Protein AF-A0A183AWJ5-F1 (afdb_monomer)

Solvent-accessible surface area (backbone atoms only — not comparable to full-atom values): 24038 Å² total; per-residue (Å²): 137,85,76,52,77,68,58,49,54,52,50,57,50,52,50,53,49,49,54,48,52,52,50,41,52,52,42,50,52,49,39,52,53,40,50,53,51,37,50,52,45,52,51,50,46,54,52,63,72,70,58,80,93,65,67,59,42,82,44,78,58,98,91,46,80,41,84,37,51,44,68,64,49,48,50,51,47,54,51,52,39,52,52,34,52,54,49,38,53,53,42,50,53,51,41,53,54,48,52,50,52,46,29,61,75,68,74,42,80,76,85,88,66,87,78,78,70,77,78,46,86,80,69,46,70,91,66,71,86,78,53,74,87,73,40,70,61,80,80,47,84,38,77,81,74,40,97,88,68,64,64,76,91,87,51,65,50,80,48,76,48,71,62,53,96,54,52,91,45,48,75,52,73,46,53,68,73,52,44,33,51,45,53,50,49,52,20,48,55,44,43,53,46,52,69,42,92,72,65,40,28,27,72,43,45,34,32,49,38,43,62,92,59,72,28,88,66,76,51,34,46,35,40,36,40,33,24,52,51,73,54,74,67,58,48,50,53,50,53,53,23,40,55,43,16,74,74,67,76,47,30,45,66,57,55,50,50,53,58,51,56,73,33,64,92,45,92,73,26,22,64,46,47,74,62,92,45,38,34,29,27,21,43,91,81,50,56,38,47,58,19,35,36,40,32,57,60,80,58,94,41,36,44,67,55,73,57,50,72,68,47,43,54,50,48,32,51,53,52,29,38,51,43,17,16,49,21,42,69,51,72,40,89,61,36,25,38,34,36,49,45,53,53,68,34,80,71,79,93,77,53,97,84,60,74,93,79,76,71,87,68,59,67,30,38,56,32,34,33,44,38,46,23,45,53,63,83,41,80,84,40,60,63,76,88,40,76,58,43,73,74,73,53,80,71,65,94,54,53,37,34,57,35,13,47,55,49,50,74,33,55,72,66,44,63,87,66,64,66,80,78,118

Foldseek 3Di:
DDDDPVRVVVVVLVVVLVVLVVLLVVLVVVLVVLVVLLVVLVVVLVVLVPDPDDQWDWDDDPHDIDTHGSPVSSVVSVVSNVVSVVSSVVSVVVSLVSVQVSCVSVVHDGPPDPPDDDQDPVNPPCPPPDDVVPPPCQVPPQQPDDPVDHDDDKAKDKDKFFLDPDLPDELLRDDLVSLLVVLVVQLVVQVVLQPDPDQAFDKKKKDWADPVRPDPRSGHIIMIIGINDQDPVLVVVLVVLVVCCVVPVAAPVLVVLVVLVVCPPPLQRFWQDDDPFKTKGLDQPHQAQQKIKIFTHPDADA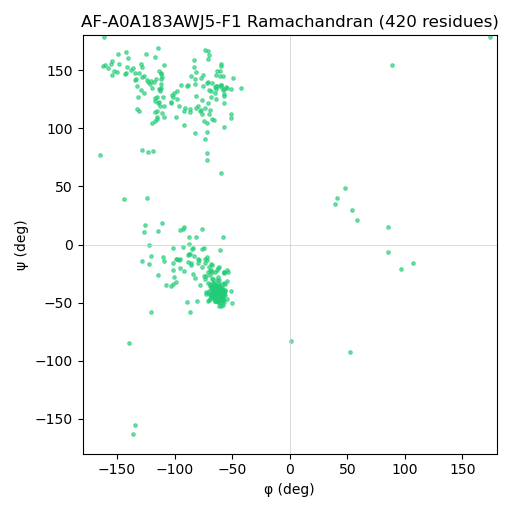TSNVDDSVSSSVCSLVVNLLLLLQCQLQVHNFTWMKIKRGQTHPDPPDDPPDDPPPRPPSSNHTIMMMIHTQAHPHPPHGDDCDDCNVPPNRDDPHRSSRSSVSSNPGDSDHPVVVVVPD

Sequence (422 aa):
MTLNQQQKKVIDHLTQIEEVGELILAKQEQCVSCDRSRQKTREAIRALTKLDGSNKQWACLSNQFFLLPREPLITALREDMKVYDSEIEKTRQQIKEDMQLLNELEEKEPLKGFDLIALSKADIPNIAPFDPAEDVRMKQDSLKKNKLFAWTPAHGQCSVMCFHPRSDLTLALMNQNEVLRVIQAWCKVTNECRTKKKGCRWLQIFENRGAAVGSSNMHPHCQIWECGFLPSLASRYDQNQWAYFKEHQIPLLVDYAHQEEEKLGHSDCRIVLQNEHWLVLVPWWACWPFETMILPRNRHIRWLDELTSTEQDSLTYITRELLIRYDNLFQTEFPYSMGWYQAPMNNVATDLWCSASSYREQAHWQLHALFQPPLLRSATVRKFMSGFELLAEAQRDVLPERAAELLRQTPAVHYTQTVKQS

Organism: NCBI:txid27848

Nearest PDB structures (foldseek):
  5in3-assembly1_A  TM=9.644E-01  e=1.732E-31  Homo sapiens
  2zdi-assembly1_B-2  TM=9.138E-01  e=5.518E-03  Pyrococcus horikoshii
  6nr8-assembly1_1  TM=8.999E-01  e=3.781E-03  Homo sapiens
  1fxk-assembly1_B  TM=9.119E-01  e=1.175E-02  Methanothermobacter thermautotrophicus
  2zqm-assembly1_A  TM=8.339E-01  e=4.536E-02  Thermococcus sp. JCM 11816

Mean predicted aligned error: 14.45 Å

Radius of gyration: 27.02 Å; Cα contacts (8 Å, |Δi|>4): 575; chains: 1; bounding box: 68×61×80 Å

pLDDT: mean 85.58, std 15.39, range [31.36, 98.81]

Secondary structure (DSSP, 8-state):
----HHHHHHHHHHHHHHHHHHHHHHHHHHHHHHHHHHHHHHHHHHHHHH--S-SEEEEEETTEEEEEEHHHHHHHHHHHHHHHHHHHHHHHHHHHHHHHHHHHHTTPPP----------TTTS-------GGG-GGGGS-GGGT-SS-------EEEEEEES-S-TT--TTTS-HHHHHHHHHHHHHHHHHHHH-SSS-SEEEEEEEESGGGT----S-EEEEEEESS--HHHHHHHHHHHHHHHHHSS-HHHHHHHHHHTTTTSTT--EEEE-SSEEEE--TT--STT-EEEEESSS---SGGG--HHHHHHHHHHHHHHHHHHHHHTTS---EEEEEE-PPPS--S--TT--TTS-SS-TT---EEEEE--B-SSSS-B----HHHHHT----SS-HHHHHHHHHHS-SS-HHHHGGG-

InterPro domains:
  IPR001937 Galactose-1-phosphate uridyl transferase, class I [PTHR11943] (140-420)
  IPR001937 Galactose-1-phosphate uridyl transferase, class I [TIGR00209] (144-419)
  IPR005849 Galactose-1-phosphate uridyl transferase, N-terminal [PF01087] (137-231)
  IPR005850 Galactose-1-phosphate uridyl transferase, C-terminal [PF02744] (239-417)
  IPR019779 Galactose-1-phosphate uridyl transferase, class I His-active site [PS00117] (206-223)
  IPR036265 HIT-like superfamily [G3DSA:3.30.428.10] (18-230)
  IPR036265 HIT-like superfamily [G3DSA:3.30.428.10] (231-422)
  IPR036265 HIT-like superfamily [SSF54197] (141-231)
  IPR036265 HIT-like superfamily [SSF54197] (267-415)

Structure (mmCIF, N/CA/C/O backbone):
data_AF-A0A183AWJ5-F1
#
_entry.id   AF-A0A183AWJ5-F1
#
loop_
_atom_site.group_PDB
_atom_site.id
_atom_site.type_symbol
_atom_site.label_atom_id
_atom_site.label_alt_id
_atom_site.label_comp_id
_atom_site.label_asym_id
_atom_site.label_entity_id
_atom_site.label_seq_id
_atom_site.pdbx_PDB_ins_code
_atom_site.Cartn_x
_atom_site.Cartn_y
_atom_site.Cartn_z
_atom_site.occupancy
_atom_site.B_iso_or_equiv
_atom_site.auth_seq_id
_atom_site.auth_comp_id
_atom_site.auth_asym_id
_atom_site.auth_atom_id
_atom_site.pdbx_PDB_model_num
ATOM 1 N N . MET A 1 1 ? -29.602 -0.209 54.359 1.00 54.12 1 MET A N 1
ATOM 2 C CA . MET A 1 1 ? -30.574 -0.008 53.263 1.00 54.12 1 MET A CA 1
ATOM 3 C C . MET A 1 1 ? -30.707 -1.321 52.517 1.00 54.12 1 MET A C 1
ATOM 5 O O . MET A 1 1 ? -29.707 -1.823 52.026 1.00 54.12 1 MET A O 1
ATOM 9 N N . THR A 1 2 ? -31.889 -1.926 52.506 1.00 62.31 2 THR A N 1
ATOM 10 C CA . THR A 1 2 ? -32.163 -3.159 51.757 1.00 62.31 2 THR A CA 1
ATOM 11 C C . THR A 1 2 ? -32.358 -2.803 50.283 1.00 62.31 2 THR A C 1
ATOM 13 O O . THR A 1 2 ? -33.293 -2.080 49.951 1.00 62.31 2 THR A O 1
ATOM 16 N N . LEU A 1 3 ? -31.458 -3.275 49.414 1.00 68.00 3 LEU A N 1
ATOM 17 C CA . LEU A 1 3 ? -31.570 -3.135 47.955 1.00 68.00 3 LEU A CA 1
ATOM 18 C C . LEU A 1 3 ? -32.914 -3.690 47.468 1.00 68.00 3 LEU A C 1
ATOM 20 O O . LEU A 1 3 ? -33.313 -4.787 47.879 1.00 68.00 3 LEU A O 1
ATOM 24 N N . ASN A 1 4 ? -33.594 -2.953 46.585 1.00 82.56 4 ASN A N 1
ATOM 25 C CA . ASN A 1 4 ? -34.822 -3.444 45.964 1.00 82.56 4 ASN A CA 1
ATOM 26 C C . ASN A 1 4 ? -34.506 -4.590 44.975 1.00 82.56 4 ASN A C 1
ATOM 28 O O . ASN A 1 4 ? -33.365 -4.784 44.549 1.00 82.56 4 ASN A O 1
ATOM 32 N N . GLN A 1 5 ? -35.524 -5.362 44.593 1.00 79.19 5 GLN A N 1
ATOM 33 C CA . GLN A 1 5 ? -35.362 -6.556 43.757 1.00 79.19 5 GLN A CA 1
ATOM 34 C C . GLN A 1 5 ? -34.808 -6.274 42.344 1.00 79.19 5 GLN A C 1
ATOM 36 O O . GLN A 1 5 ? -34.107 -7.120 41.797 1.00 79.19 5 GLN A O 1
ATOM 41 N N . GLN A 1 6 ? -35.078 -5.104 41.757 1.00 76.81 6 GLN A N 1
ATOM 42 C CA . GLN A 1 6 ? -34.473 -4.673 40.489 1.00 76.81 6 GLN A CA 1
ATOM 43 C C . GLN A 1 6 ? -33.003 -4.286 40.664 1.00 76.81 6 GLN A C 1
ATOM 45 O O . GLN A 1 6 ? -32.181 -4.660 39.838 1.00 76.81 6 GLN A O 1
ATOM 50 N N . GLN A 1 7 ? -32.654 -3.592 41.749 1.00 81.00 7 GLN A N 1
ATOM 51 C CA . GLN A 1 7 ? -31.267 -3.207 42.019 1.00 81.00 7 GLN A CA 1
ATOM 52 C C . GLN A 1 7 ? -30.377 -4.433 42.248 1.00 81.00 7 GLN A C 1
ATOM 54 O O . GLN A 1 7 ? -29.253 -4.458 41.762 1.00 81.00 7 GLN A O 1
ATOM 59 N N . LYS A 1 8 ? -30.894 -5.474 42.917 1.00 84.06 8 LYS A N 1
ATOM 60 C CA . LYS A 1 8 ? -30.188 -6.760 43.039 1.00 84.06 8 LYS A CA 1
ATOM 61 C C . LYS A 1 8 ? -29.929 -7.404 41.679 1.00 84.06 8 LYS A C 1
ATOM 63 O O . LYS A 1 8 ? -28.792 -7.736 41.397 1.00 84.06 8 LYS A O 1
ATOM 68 N N . LYS A 1 9 ? -30.941 -7.474 40.806 1.00 84.50 9 LYS A N 1
ATOM 69 C CA . LYS A 1 9 ? -30.784 -8.037 39.452 1.00 84.50 9 LYS A CA 1
ATOM 70 C C . LYS A 1 9 ? -29.730 -7.312 38.612 1.00 84.50 9 LYS A C 1
ATOM 72 O O . LYS A 1 9 ? -29.007 -7.963 37.873 1.00 84.50 9 LYS A O 1
ATOM 77 N N . VAL A 1 10 ? -29.661 -5.983 38.709 1.00 85.56 10 VAL A N 1
ATOM 78 C CA . VAL A 1 10 ? -28.652 -5.192 37.986 1.00 85.56 10 VAL A CA 1
ATOM 79 C C . VAL A 1 10 ? -27.251 -5.473 38.522 1.00 85.56 10 VAL A C 1
ATOM 81 O O . VAL A 1 10 ? -26.335 -5.658 37.731 1.00 85.56 10 VAL A O 1
ATOM 84 N N . ILE A 1 11 ? -27.087 -5.538 39.846 1.00 86.94 11 ILE A N 1
ATOM 85 C CA . ILE A 1 11 ? -25.798 -5.873 40.463 1.00 86.94 11 ILE A CA 1
ATOM 86 C C . ILE A 1 11 ? -25.375 -7.289 40.067 1.00 86.94 11 ILE A C 1
ATOM 88 O O . ILE A 1 11 ? -24.267 -7.454 39.583 1.00 86.94 11 ILE A O 1
ATOM 92 N N . ASP A 1 12 ? -26.270 -8.274 40.177 1.00 88.06 12 ASP A N 1
ATOM 93 C CA . ASP A 1 12 ? -25.981 -9.667 39.818 1.00 88.06 12 ASP A CA 1
ATOM 94 C C . ASP A 1 12 ? -25.548 -9.793 38.344 1.00 88.06 12 ASP A C 1
ATOM 96 O O . ASP A 1 12 ? -24.622 -10.534 38.026 1.00 88.06 12 ASP A O 1
ATOM 100 N N . HIS A 1 13 ? -26.183 -9.038 37.443 1.00 87.25 13 HIS A N 1
ATOM 101 C CA . HIS A 1 13 ? -25.823 -9.015 36.025 1.00 87.25 13 HIS A CA 1
ATOM 102 C C . HIS A 1 13 ? -24.463 -8.347 35.764 1.00 87.25 13 HIS A C 1
ATOM 104 O O . HIS A 1 13 ? -23.653 -8.882 35.012 1.00 87.25 13 HIS A O 1
ATOM 110 N N . LEU A 1 14 ? -24.179 -7.211 36.412 1.00 87.62 14 LEU A N 1
ATOM 111 C CA . LEU A 1 14 ? -22.876 -6.546 36.303 1.00 87.62 14 LEU A CA 1
ATOM 112 C C . LEU A 1 14 ? -21.746 -7.407 36.880 1.00 87.62 14 LEU A C 1
ATOM 114 O O . LEU A 1 14 ? -20.677 -7.475 36.282 1.00 87.62 14 LEU A O 1
ATOM 118 N N . THR A 1 15 ? -21.996 -8.107 37.988 1.00 91.00 15 THR A N 1
ATOM 119 C CA . THR A 1 15 ? -21.040 -9.056 38.572 1.00 91.00 15 THR A CA 1
ATOM 120 C C . THR A 1 15 ? -20.731 -10.199 37.608 1.00 91.00 15 THR A C 1
ATOM 122 O O . THR A 1 15 ? -19.569 -10.544 37.447 1.00 91.00 15 THR A O 1
ATOM 125 N N . GLN A 1 16 ? -21.726 -10.738 36.894 1.00 90.62 16 GLN A N 1
ATOM 126 C CA . GLN A 1 16 ? -21.487 -11.769 35.873 1.00 90.62 16 GLN A CA 1
ATOM 127 C C . GLN A 1 16 ? -20.615 -11.265 34.716 1.00 90.62 16 GLN A C 1
ATOM 129 O O . GLN A 1 16 ? -19.736 -11.988 34.252 1.00 90.62 16 GLN A O 1
ATOM 134 N N . ILE A 1 17 ? -20.836 -10.030 34.256 1.00 89.56 17 ILE A N 1
ATOM 135 C CA . ILE A 1 17 ? -20.003 -9.410 33.215 1.00 89.56 17 ILE A CA 1
ATOM 136 C C . ILE A 1 17 ? -18.558 -9.257 33.710 1.00 89.56 17 ILE A C 1
ATOM 138 O O . ILE A 1 17 ? -17.620 -9.604 32.991 1.00 89.56 17 ILE A O 1
ATOM 142 N N . GLU A 1 18 ? -18.377 -8.765 34.937 1.00 91.00 18 GLU A N 1
ATOM 143 C CA . GLU A 1 18 ? -17.060 -8.560 35.547 1.00 91.00 18 GLU A CA 1
ATOM 144 C C . GLU A 1 18 ? -16.309 -9.884 35.746 1.00 91.00 18 GLU A C 1
ATOM 146 O O . GLU A 1 18 ? -15.159 -9.993 35.328 1.00 91.00 18 GLU A O 1
ATOM 151 N N . GLU A 1 19 ? -16.974 -10.919 36.268 1.00 92.19 19 GLU A N 1
ATOM 152 C CA . GLU A 1 19 ? -16.396 -12.257 36.455 1.00 92.19 19 GLU A CA 1
ATOM 153 C C . GLU A 1 19 ? -15.888 -12.854 35.135 1.00 92.19 19 GLU A C 1
ATOM 155 O O . GLU A 1 19 ? -14.766 -13.362 35.070 1.00 92.19 19 GLU A O 1
ATOM 160 N N . VAL A 1 20 ? -16.684 -12.773 34.062 1.00 91.50 20 VAL A N 1
ATOM 161 C CA . VAL A 1 20 ? -16.274 -13.268 32.737 1.00 91.50 20 VAL A CA 1
ATOM 162 C C . VAL A 1 20 ? -15.119 -12.429 32.178 1.00 91.50 20 VAL A C 1
ATOM 164 O O . VAL A 1 20 ? -14.164 -12.984 31.629 1.00 91.50 20 VAL A O 1
ATOM 167 N N . GLY A 1 21 ? -15.162 -11.105 32.356 1.00 90.06 21 GLY A N 1
ATOM 168 C CA . GLY A 1 21 ? -14.092 -10.194 31.951 1.00 90.06 21 GLY A CA 1
ATOM 169 C C . GLY A 1 21 ? -12.754 -10.492 32.637 1.00 90.06 21 GLY A C 1
ATOM 170 O O . GLY A 1 21 ? -11.725 -10.598 31.962 1.00 90.06 21 GLY A O 1
ATOM 171 N N . GLU A 1 22 ? -12.754 -10.691 33.956 1.00 91.94 22 GLU A N 1
ATOM 172 C CA . GLU A 1 22 ? -11.557 -11.073 34.718 1.00 91.94 22 GLU A CA 1
ATOM 173 C C . GLU A 1 22 ? -11.000 -12.428 34.267 1.00 91.94 22 GLU A C 1
ATOM 175 O O . GLU A 1 22 ? -9.785 -12.594 34.127 1.00 91.94 22 GLU A O 1
ATOM 180 N N . LEU A 1 23 ? -11.879 -13.388 33.976 1.00 93.06 23 LEU A N 1
ATOM 181 C CA . LEU A 1 23 ? -11.498 -14.729 33.540 1.00 93.06 23 LEU A CA 1
ATOM 182 C C . LEU A 1 23 ? -10.806 -14.704 32.166 1.00 93.06 23 LEU A C 1
ATOM 184 O O . LEU A 1 23 ? -9.781 -15.367 31.972 1.00 93.06 23 LEU A O 1
ATOM 188 N N . ILE A 1 24 ? -11.301 -13.874 31.241 1.00 91.12 24 ILE A N 1
ATOM 189 C CA . ILE A 1 24 ? -10.664 -13.624 29.940 1.00 91.12 24 ILE A CA 1
ATOM 190 C C . ILE A 1 24 ? -9.276 -13.008 30.129 1.00 91.12 24 ILE A C 1
ATOM 192 O O . ILE A 1 24 ? -8.312 -13.482 29.521 1.00 91.12 24 ILE A O 1
ATOM 196 N N . LEU A 1 25 ? -9.152 -11.976 30.969 1.00 87.69 25 LEU A N 1
ATOM 197 C CA . LEU A 1 25 ? -7.872 -11.311 31.233 1.00 87.69 25 LEU A CA 1
ATOM 198 C C . LEU A 1 25 ? -6.848 -12.276 31.847 1.00 87.69 25 LEU A C 1
ATOM 200 O O . LEU A 1 25 ? -5.706 -12.332 31.387 1.00 87.69 25 LEU A O 1
ATOM 204 N N . ALA A 1 26 ? -7.265 -13.101 32.810 1.00 90.50 26 ALA A N 1
ATOM 205 C CA . ALA A 1 26 ? -6.410 -14.114 33.424 1.00 90.50 26 ALA A CA 1
ATOM 206 C C . ALA A 1 26 ? -5.915 -15.149 32.398 1.00 90.50 26 ALA A C 1
ATOM 208 O O . ALA A 1 26 ? -4.725 -15.474 32.353 1.00 90.50 26 ALA A O 1
ATOM 209 N N . LYS A 1 27 ? -6.799 -15.634 31.515 1.00 92.56 27 LYS A N 1
ATOM 210 C CA . LYS A 1 27 ? -6.422 -16.552 30.427 1.00 92.56 27 LYS A CA 1
ATOM 211 C C . LYS A 1 27 ? -5.497 -15.886 29.402 1.00 92.56 27 LYS A C 1
ATOM 213 O O . LYS A 1 27 ? -4.576 -16.531 28.896 1.00 92.56 27 LYS A O 1
ATOM 218 N N . GLN A 1 28 ? -5.695 -14.602 29.092 1.00 87.81 28 GLN A N 1
ATOM 219 C CA . GLN A 1 28 ? -4.780 -13.847 28.228 1.00 87.81 28 GLN A CA 1
ATOM 220 C C . GLN A 1 28 ? -3.382 -13.747 28.850 1.00 87.81 28 GLN A C 1
ATOM 222 O O . GLN A 1 28 ? -2.389 -13.994 28.162 1.00 87.81 28 GLN A O 1
ATOM 227 N N . GLU A 1 29 ? -3.289 -13.457 30.148 1.00 88.31 29 GLU A N 1
ATOM 228 C CA . GLU A 1 29 ? -2.014 -13.420 30.867 1.00 88.31 29 GLU A CA 1
ATOM 229 C C . GLU A 1 29 ? -1.340 -14.802 30.908 1.00 88.31 29 GLU A C 1
ATOM 231 O O . GLU A 1 29 ? -0.135 -14.909 30.660 1.00 88.31 29 GLU A O 1
ATOM 236 N N . GLN A 1 30 ? -2.112 -15.878 31.107 1.00 91.50 30 GLN A N 1
ATOM 237 C CA . GLN A 1 30 ? -1.612 -17.252 31.008 1.00 91.50 30 GLN A CA 1
ATOM 238 C C . GLN A 1 30 ? -1.032 -17.536 29.615 1.00 91.50 30 GLN A C 1
ATOM 240 O O . GLN A 1 30 ? 0.096 -18.020 29.513 1.00 91.50 30 GLN A O 1
ATOM 245 N N . CYS A 1 31 ? -1.746 -17.178 28.542 1.00 88.31 31 CYS A N 1
ATOM 246 C CA . CYS A 1 31 ? -1.251 -17.292 27.168 1.00 88.31 31 CYS A CA 1
ATOM 247 C C . CYS A 1 31 ? 0.091 -16.571 26.984 1.00 88.31 31 CYS A C 1
ATOM 249 O O . CYS A 1 31 ? 1.030 -17.147 26.435 1.00 88.31 31 CYS A O 1
ATOM 251 N N . VAL A 1 32 ? 0.205 -15.331 27.469 1.00 86.69 32 VAL A N 1
ATOM 252 C CA . VAL A 1 32 ? 1.445 -14.540 27.397 1.00 86.69 32 VAL A CA 1
ATOM 253 C C . VAL A 1 32 ? 2.576 -15.201 28.193 1.00 86.69 32 VAL A C 1
ATOM 255 O O . VAL A 1 32 ? 3.717 -15.248 27.726 1.00 86.69 32 VAL A O 1
ATOM 258 N N . SER A 1 33 ? 2.283 -15.746 29.374 1.00 87.00 33 SER A N 1
ATOM 259 C CA . SER A 1 33 ? 3.255 -16.453 30.215 1.00 87.00 33 SER A CA 1
ATOM 260 C C . SER A 1 33 ? 3.774 -17.740 29.556 1.00 87.00 33 SER A C 1
ATOM 262 O O . SER A 1 33 ? 4.992 -17.966 29.497 1.00 87.00 33 SER A O 1
ATOM 264 N N . CYS A 1 34 ? 2.874 -18.550 28.988 1.00 88.75 34 CYS A N 1
ATOM 265 C CA . CYS A 1 34 ? 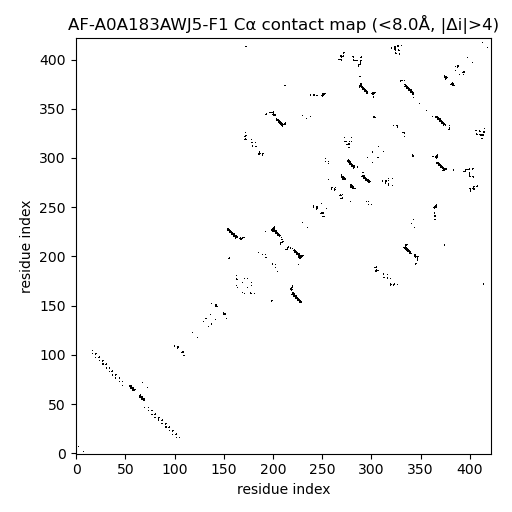3.225 -19.749 28.227 1.00 88.75 34 CYS A CA 1
ATOM 266 C C . CYS A 1 34 ? 4.046 -19.390 26.981 1.00 88.75 34 CYS A C 1
ATOM 268 O O . CYS A 1 34 ? 5.073 -20.017 26.722 1.00 88.75 34 CYS A O 1
ATOM 270 N N . ASP A 1 35 ? 3.671 -18.333 26.253 1.00 85.62 35 ASP A N 1
ATOM 271 C CA . ASP A 1 35 ? 4.398 -17.863 25.068 1.00 85.62 35 ASP A CA 1
ATOM 272 C C . ASP A 1 35 ? 5.824 -17.408 25.413 1.00 85.62 35 ASP A C 1
ATOM 274 O O . ASP A 1 35 ? 6.797 -17.788 24.754 1.00 85.62 35 ASP A O 1
ATOM 278 N N . ARG A 1 36 ? 5.975 -16.670 26.521 1.00 86.69 36 ARG A N 1
ATOM 279 C CA . ARG A 1 36 ? 7.274 -16.231 27.042 1.00 86.69 36 ARG A CA 1
ATOM 280 C C . ARG A 1 36 ? 8.160 -17.413 27.422 1.00 86.69 36 ARG A C 1
ATOM 282 O O . ARG A 1 36 ? 9.355 -17.401 27.118 1.00 86.69 36 ARG A O 1
ATOM 289 N N . SER A 1 37 ? 7.592 -18.425 28.074 1.00 88.25 37 SER A N 1
ATOM 290 C CA . SER A 1 37 ? 8.305 -19.654 28.435 1.00 88.25 37 SER A CA 1
ATOM 291 C C . SER A 1 37 ? 8.721 -20.430 27.186 1.00 88.25 37 SER A C 1
ATOM 293 O O . SER A 1 37 ? 9.901 -20.741 27.030 1.00 88.25 37 SER A O 1
ATOM 295 N N . ARG A 1 38 ? 7.813 -20.602 26.218 1.00 90.88 38 ARG A N 1
ATOM 296 C CA . ARG A 1 38 ? 8.103 -21.217 24.917 1.00 90.88 38 ARG A CA 1
ATOM 297 C C . ARG A 1 38 ? 9.236 -20.505 24.178 1.00 90.88 38 ARG A C 1
ATOM 299 O O . ARG A 1 38 ? 10.125 -21.154 23.624 1.00 90.88 38 ARG A O 1
ATOM 306 N N . GLN A 1 39 ? 9.238 -19.173 24.172 1.00 85.62 39 GLN A N 1
ATOM 307 C CA . GLN A 1 39 ? 10.276 -18.384 23.513 1.00 85.62 39 GLN A CA 1
ATOM 308 C C . GLN A 1 39 ? 11.646 -18.557 24.185 1.00 85.62 39 GLN A C 1
ATOM 310 O O . GLN A 1 39 ? 12.641 -18.740 23.479 1.00 85.62 39 GLN A O 1
ATOM 315 N N . LYS A 1 40 ? 11.702 -18.582 25.525 1.00 87.12 40 LYS A N 1
ATOM 316 C CA . LYS A 1 40 ? 12.933 -18.897 26.272 1.00 87.12 40 LYS A CA 1
ATOM 317 C C . LYS A 1 40 ? 13.439 -20.303 25.956 1.00 87.12 40 LYS A C 1
ATOM 319 O O . LYS A 1 40 ? 14.630 -20.479 25.714 1.00 87.12 40 LYS A O 1
ATOM 324 N N . THR A 1 41 ? 12.547 -21.290 25.879 1.00 90.00 41 THR A N 1
ATOM 325 C CA . THR A 1 41 ? 12.887 -22.663 25.478 1.00 90.00 41 THR A CA 1
ATOM 326 C C . THR A 1 41 ? 13.466 -22.702 24.061 1.00 90.00 41 THR A C 1
ATOM 328 O O . THR A 1 41 ? 14.489 -23.344 23.816 1.00 90.00 41 THR A O 1
ATOM 331 N N . ARG A 1 42 ? 12.893 -21.935 23.125 1.00 89.19 42 ARG A N 1
ATOM 332 C CA . ARG A 1 42 ? 13.409 -21.806 21.752 1.00 89.19 42 ARG A CA 1
ATOM 333 C C . ARG A 1 42 ? 14.804 -21.176 21.708 1.00 89.19 42 ARG A C 1
ATOM 335 O O . ARG A 1 42 ? 15.659 -21.617 20.937 1.00 89.19 42 ARG A O 1
ATOM 342 N N . GLU A 1 43 ? 15.040 -20.147 22.513 1.00 89.06 43 GLU A N 1
ATOM 343 C CA . GLU A 1 43 ? 16.349 -19.504 22.653 1.00 89.06 43 GLU A CA 1
ATOM 344 C C . GLU A 1 43 ? 17.383 -20.454 23.264 1.00 89.06 43 GLU A C 1
ATOM 346 O O . GLU A 1 43 ? 18.489 -20.562 22.731 1.00 89.06 43 GLU A O 1
ATOM 351 N N . ALA A 1 44 ? 17.001 -21.219 24.291 1.00 86.69 44 ALA A N 1
ATOM 352 C CA . ALA A 1 44 ? 17.841 -22.246 24.900 1.00 86.69 44 ALA A CA 1
ATOM 353 C C . ALA A 1 44 ? 18.240 -23.330 23.887 1.00 86.69 44 ALA A C 1
ATOM 355 O O . ALA A 1 44 ? 19.422 -23.643 23.761 1.00 86.69 44 ALA A O 1
ATOM 356 N N . ILE A 1 45 ? 17.298 -23.842 23.086 1.00 88.81 45 ILE A N 1
ATOM 357 C CA . ILE A 1 45 ? 17.596 -24.813 22.019 1.00 88.81 45 ILE A CA 1
ATOM 358 C C . ILE A 1 45 ? 18.577 -24.221 20.999 1.00 88.81 45 ILE A C 1
ATOM 360 O O . ILE A 1 45 ? 19.545 -24.883 20.619 1.00 88.81 45 ILE A O 1
ATOM 364 N N . ARG A 1 46 ? 18.371 -22.971 20.560 1.00 88.12 46 ARG A N 1
ATOM 365 C CA . ARG A 1 46 ? 19.284 -22.296 19.620 1.00 88.12 46 ARG A CA 1
ATOM 366 C C . ARG A 1 46 ? 20.690 -22.142 20.198 1.00 88.12 46 ARG A C 1
ATOM 368 O O . ARG A 1 46 ? 21.654 -22.367 19.471 1.00 88.12 46 ARG A O 1
ATOM 375 N N . ALA A 1 47 ? 20.807 -21.779 21.474 1.00 86.50 47 ALA A N 1
ATOM 376 C CA . ALA A 1 47 ? 22.090 -21.666 22.163 1.00 86.50 47 ALA A CA 1
ATOM 377 C C . ALA A 1 47 ? 22.789 -23.031 22.273 1.00 86.50 47 ALA A C 1
ATOM 379 O O . ALA A 1 47 ? 23.952 -23.151 21.897 1.00 86.50 47 ALA A O 1
ATOM 380 N N . LEU A 1 48 ? 22.060 -24.075 22.683 1.00 85.88 48 LEU A N 1
ATOM 381 C CA . LEU A 1 48 ? 22.572 -25.447 22.782 1.00 85.88 48 LEU A CA 1
ATOM 382 C C . LEU A 1 48 ? 23.029 -26.012 21.431 1.00 85.88 48 LEU A C 1
ATOM 384 O O . LEU A 1 48 ? 24.014 -26.741 21.376 1.00 85.88 48 LEU A O 1
ATOM 388 N N . THR A 1 49 ? 22.347 -25.649 20.342 1.00 84.06 49 THR A N 1
ATOM 389 C CA . THR A 1 49 ? 22.676 -26.114 18.983 1.00 84.06 49 THR A CA 1
ATOM 390 C C . THR A 1 49 ? 23.928 -25.431 18.416 1.00 84.06 49 THR A C 1
ATOM 392 O O . THR A 1 49 ? 24.614 -26.014 17.586 1.00 84.06 49 THR A O 1
ATOM 395 N N . LYS A 1 50 ? 24.242 -24.205 18.857 1.00 84.38 50 LYS A N 1
ATOM 396 C CA . LYS A 1 50 ? 25.418 -23.436 18.405 1.00 84.38 50 LYS A CA 1
ATOM 397 C C . LYS A 1 50 ? 26.699 -23.716 19.202 1.00 84.38 50 LYS A C 1
ATOM 399 O O . LYS A 1 50 ? 27.745 -23.187 18.845 1.00 84.38 50 LYS A O 1
ATOM 404 N N . LEU A 1 51 ? 26.619 -24.471 20.298 1.00 79.62 51 LEU A N 1
ATOM 405 C CA . LEU A 1 51 ? 27.769 -24.773 21.152 1.00 79.62 51 LEU A CA 1
ATOM 406 C C . LEU A 1 51 ? 28.624 -25.901 20.556 1.00 79.62 51 LEU A C 1
ATOM 408 O O . LEU A 1 51 ? 28.164 -27.042 20.449 1.00 79.62 51 LEU A O 1
ATOM 412 N N . ASP A 1 52 ? 29.888 -25.591 20.265 1.00 71.69 52 ASP A N 1
ATOM 413 C CA . ASP A 1 52 ? 30.901 -26.562 19.846 1.00 71.69 52 ASP A CA 1
ATOM 414 C C . ASP A 1 52 ? 31.634 -27.175 21.056 1.00 71.69 52 ASP A C 1
ATOM 416 O O . ASP A 1 52 ? 32.009 -26.487 22.005 1.00 71.69 52 ASP A O 1
ATOM 420 N N . GLY A 1 53 ? 31.862 -28.493 21.022 1.00 68.69 53 GLY A N 1
ATOM 421 C CA . GLY A 1 53 ? 32.880 -29.164 21.845 1.00 68.69 53 GLY A CA 1
ATOM 422 C C . GLY A 1 53 ? 32.463 -29.816 23.176 1.00 68.69 53 GLY A C 1
ATOM 423 O O . GLY A 1 53 ? 33.174 -30.718 23.611 1.00 68.69 53 GLY A O 1
ATOM 424 N N . SER A 1 54 ? 31.335 -29.468 23.819 1.00 71.06 54 SER A N 1
ATOM 425 C CA . SER A 1 54 ? 30.906 -30.128 25.080 1.00 71.06 54 SER A CA 1
ATOM 426 C C . SER A 1 54 ? 29.603 -30.925 24.951 1.00 71.06 54 SER A C 1
ATOM 428 O O . SER A 1 54 ? 28.539 -30.373 24.662 1.00 71.06 54 SER A O 1
ATOM 430 N N . ASN A 1 55 ? 29.677 -32.228 25.255 1.00 79.88 55 ASN A N 1
ATOM 431 C CA . ASN A 1 55 ? 28.535 -33.151 25.246 1.00 79.88 55 ASN A CA 1
ATOM 432 C C . ASN A 1 55 ? 27.638 -33.029 26.498 1.00 79.88 55 ASN A C 1
ATOM 434 O O . ASN A 1 55 ? 26.529 -33.558 26.516 1.00 79.88 55 ASN A O 1
ATOM 438 N N . LYS A 1 56 ? 28.091 -32.338 27.554 1.00 85.38 56 LYS A N 1
ATOM 439 C CA . LYS A 1 56 ? 27.307 -32.088 28.774 1.00 85.38 56 LYS A CA 1
ATOM 440 C C . LYS A 1 56 ? 27.132 -30.592 29.007 1.00 85.38 56 LYS A C 1
ATOM 442 O O . LYS A 1 56 ? 28.063 -29.822 28.782 1.00 85.38 56 LYS A O 1
ATOM 447 N N . GLN A 1 57 ? 25.947 -30.199 29.457 1.00 86.94 57 GLN A N 1
ATOM 448 C CA . GLN A 1 57 ? 25.562 -28.812 29.686 1.00 86.94 57 GLN A CA 1
ATOM 449 C C . GLN A 1 57 ? 24.889 -28.675 31.049 1.00 86.94 57 GLN A C 1
ATOM 451 O O . GLN A 1 57 ? 24.160 -29.567 31.487 1.00 86.94 57 GLN A O 1
ATOM 456 N N . TRP A 1 58 ? 25.159 -27.564 31.727 1.00 87.25 58 TRP A N 1
ATOM 457 C CA . TRP A 1 58 ? 24.470 -27.227 32.965 1.00 87.25 58 TRP A CA 1
ATOM 458 C C . TRP A 1 58 ? 23.070 -26.705 32.639 1.00 87.25 58 TRP A C 1
ATOM 460 O O . TRP A 1 58 ? 22.923 -25.748 31.882 1.00 87.25 58 TRP A O 1
ATOM 470 N N . ALA A 1 59 ? 22.050 -27.328 33.220 1.00 83.69 59 ALA A N 1
ATOM 471 C CA . ALA A 1 59 ? 20.660 -26.898 33.154 1.00 83.69 59 ALA A CA 1
ATOM 472 C C . ALA A 1 59 ? 20.172 -26.534 34.560 1.00 83.69 59 ALA A C 1
ATOM 474 O O . ALA A 1 59 ? 20.533 -27.197 35.532 1.00 83.69 59 ALA A O 1
ATOM 475 N N . CYS A 1 60 ? 19.355 -25.489 34.670 1.00 82.25 60 CYS A N 1
ATOM 476 C CA . CYS A 1 60 ? 18.707 -25.104 35.921 1.00 82.25 60 CYS A CA 1
ATOM 477 C C . CYS A 1 60 ? 17.243 -25.551 35.884 1.00 82.25 60 CYS A C 1
ATOM 479 O O . CYS A 1 60 ? 16.508 -25.153 34.981 1.00 82.25 60 CYS A O 1
ATOM 481 N N . LEU A 1 61 ? 16.834 -26.371 36.851 1.00 77.62 61 LEU A N 1
ATOM 482 C CA . LEU A 1 61 ? 15.454 -26.814 37.047 1.00 77.62 61 LEU A CA 1
ATOM 483 C C . LEU A 1 61 ? 14.986 -26.299 38.413 1.00 77.62 61 LEU A C 1
ATOM 485 O O . LEU A 1 61 ? 15.528 -26.688 39.450 1.00 77.62 61 LEU A O 1
ATOM 489 N N . SER A 1 62 ? 14.011 -25.386 38.406 1.00 74.62 62 SER A N 1
ATOM 490 C CA . SER A 1 62 ? 13.597 -24.570 39.560 1.00 74.62 62 SER A CA 1
ATOM 491 C C . SER A 1 62 ? 14.765 -23.840 40.233 1.00 74.62 62 SER A C 1
ATOM 493 O O . SER A 1 62 ? 15.114 -22.731 39.840 1.00 74.62 62 SER A O 1
ATOM 495 N N . ASN A 1 63 ? 15.368 -24.445 41.253 1.00 84.56 63 ASN A N 1
ATOM 496 C CA . ASN A 1 63 ? 16.431 -23.871 42.077 1.00 84.56 63 ASN A CA 1
ATOM 497 C C . ASN A 1 63 ? 17.675 -24.772 42.158 1.00 84.56 63 ASN A C 1
ATOM 499 O O . ASN A 1 63 ? 18.552 -24.530 42.986 1.00 84.56 63 ASN A O 1
ATOM 503 N N . GLN A 1 64 ? 17.753 -25.813 41.327 1.00 88.44 64 GLN A N 1
ATOM 504 C CA . GLN A 1 64 ? 18.844 -26.782 41.323 1.00 88.44 64 GLN A CA 1
ATOM 505 C C . GLN A 1 64 ? 19.499 -26.864 39.944 1.00 88.44 64 GLN A C 1
ATOM 507 O O . GLN A 1 64 ? 18.831 -26.815 38.910 1.00 88.44 64 GLN A O 1
ATOM 512 N N . PHE A 1 65 ? 20.824 -27.006 39.938 1.00 88.81 65 PHE A N 1
ATOM 513 C CA . PHE A 1 65 ? 21.619 -27.147 38.723 1.00 88.81 65 PHE A CA 1
ATOM 514 C C . PHE A 1 65 ? 21.979 -28.611 38.487 1.00 88.81 65 PHE A C 1
ATOM 516 O O . PHE A 1 65 ? 22.518 -29.281 39.367 1.00 88.81 65 PHE A O 1
ATOM 523 N N . PHE A 1 66 ? 21.734 -29.085 37.270 1.00 87.06 66 PHE A N 1
ATOM 524 C CA . PHE A 1 66 ? 22.025 -30.444 36.837 1.00 87.06 66 PHE A CA 1
ATOM 525 C C . PHE A 1 66 ? 22.973 -30.417 35.645 1.00 87.06 66 PHE A C 1
ATOM 527 O O . PHE A 1 66 ? 22.801 -29.623 34.721 1.00 87.06 66 PHE A O 1
ATOM 534 N N . LEU A 1 67 ? 23.962 -31.310 35.642 1.00 89.62 67 LEU A N 1
ATOM 535 C CA . LEU A 1 67 ? 24.834 -31.516 34.492 1.00 89.62 67 LEU A CA 1
ATOM 536 C C . LEU A 1 67 ? 24.248 -32.628 33.616 1.00 89.62 67 LEU A C 1
ATOM 538 O O . LEU A 1 67 ? 24.369 -33.810 33.943 1.00 89.62 67 LEU A O 1
ATOM 542 N N . LEU A 1 68 ? 23.620 -32.253 32.504 1.00 88.25 68 LEU A N 1
ATOM 543 C CA . LEU A 1 68 ? 22.875 -33.171 31.641 1.00 88.25 68 LEU A CA 1
ATOM 544 C C . LEU A 1 68 ? 23.544 -33.327 30.269 1.00 88.25 68 LEU A C 1
ATOM 546 O O . LEU A 1 68 ? 24.179 -32.386 29.785 1.00 88.25 68 LEU A O 1
ATOM 550 N N . PRO A 1 69 ? 23.424 -34.494 29.609 1.00 89.38 69 PRO A N 1
ATOM 551 C CA . PRO A 1 69 ? 23.866 -34.642 28.229 1.00 89.38 69 PRO A CA 1
ATOM 552 C C . PRO A 1 69 ? 23.053 -33.741 27.284 1.00 89.38 69 PRO A C 1
ATOM 554 O O . PRO A 1 69 ? 21.855 -33.533 27.483 1.00 89.38 69 PRO A O 1
ATOM 557 N N . ARG A 1 70 ? 23.704 -33.220 26.239 1.00 87.44 70 ARG A N 1
ATOM 558 C CA . ARG A 1 70 ? 23.142 -32.190 25.352 1.00 87.44 70 ARG A CA 1
ATOM 559 C C . ARG A 1 70 ? 21.916 -32.666 24.564 1.00 87.44 70 ARG A C 1
ATOM 561 O O . ARG A 1 70 ? 20.905 -31.974 24.549 1.00 87.44 70 ARG A O 1
ATOM 568 N N . GLU A 1 71 ? 21.992 -33.830 23.920 1.00 88.06 71 GLU A N 1
ATOM 569 C CA . GLU A 1 71 ? 20.908 -34.331 23.054 1.00 88.06 71 GLU A CA 1
ATOM 570 C C . GLU A 1 71 ? 19.609 -34.661 23.824 1.00 88.06 71 GLU A C 1
ATOM 572 O O . GLU A 1 71 ? 18.539 -34.204 23.406 1.00 88.06 71 GLU A O 1
ATOM 577 N N . PRO A 1 72 ? 19.649 -35.361 24.979 1.00 89.06 72 PRO A N 1
ATOM 578 C CA . PRO A 1 72 ? 18.469 -35.541 25.827 1.00 89.06 72 PRO A CA 1
ATOM 579 C C . PRO A 1 72 ? 17.869 -34.220 26.315 1.00 89.06 72 PRO A C 1
ATOM 581 O O . PRO A 1 72 ? 16.651 -34.079 26.325 1.00 89.06 72 PRO A O 1
ATOM 584 N N . LEU A 1 73 ? 18.703 -33.231 26.660 1.00 88.88 73 LEU A N 1
ATOM 585 C CA . LEU A 1 73 ? 18.231 -31.913 27.091 1.00 88.88 73 LEU A CA 1
ATOM 586 C C . LEU A 1 73 ? 17.500 -31.173 25.961 1.00 88.88 73 LEU A C 1
ATOM 588 O O . LEU A 1 73 ? 16.419 -30.638 26.178 1.00 88.88 73 LEU A O 1
ATOM 592 N N . ILE A 1 74 ? 18.048 -31.177 24.741 1.00 88.75 74 ILE A N 1
ATOM 593 C CA . ILE A 1 74 ? 17.372 -30.600 23.567 1.00 88.75 74 ILE A CA 1
ATOM 594 C C . ILE A 1 74 ? 16.043 -31.318 23.298 1.00 88.75 74 ILE A C 1
ATOM 596 O O . ILE A 1 74 ? 15.064 -30.671 22.931 1.00 88.75 74 ILE A O 1
ATOM 600 N N . THR A 1 75 ? 16.001 -32.639 23.477 1.00 91.00 75 THR A N 1
ATOM 601 C CA . THR A 1 75 ? 14.781 -33.436 23.288 1.00 91.00 75 THR A CA 1
ATOM 602 C C . THR A 1 75 ? 13.707 -33.057 24.306 1.00 91.00 75 THR A C 1
ATOM 604 O O . THR A 1 75 ? 12.597 -32.731 23.895 1.00 91.00 75 THR A O 1
ATOM 607 N N . ALA A 1 76 ? 14.056 -32.981 25.593 1.00 89.50 76 ALA A N 1
ATOM 608 C CA . ALA A 1 76 ? 13.143 -32.546 26.650 1.00 89.50 76 ALA A CA 1
ATOM 609 C C . ALA A 1 76 ? 12.616 -31.119 26.406 1.00 89.50 76 ALA A C 1
ATOM 611 O O . ALA A 1 76 ? 11.413 -30.889 26.426 1.00 89.50 76 ALA A O 1
ATOM 612 N N . LEU A 1 77 ? 13.489 -30.173 26.036 1.00 90.62 77 LEU A N 1
ATOM 613 C CA . LEU A 1 77 ? 13.073 -28.802 25.703 1.00 90.62 77 LEU A CA 1
ATOM 614 C C . LEU A 1 77 ? 12.127 -28.753 24.487 1.00 90.62 77 LEU A C 1
ATOM 616 O O . LEU A 1 77 ? 11.242 -27.903 24.416 1.00 90.62 77 LEU A O 1
ATOM 620 N N . ARG A 1 78 ? 12.287 -29.653 23.508 1.00 91.56 78 ARG A N 1
ATOM 621 C CA . ARG A 1 78 ? 11.347 -29.768 22.378 1.00 91.56 78 ARG A CA 1
ATOM 622 C C . ARG A 1 78 ? 9.999 -30.346 22.803 1.00 91.56 78 ARG A C 1
ATOM 624 O O . ARG A 1 78 ? 8.991 -29.981 22.204 1.00 91.56 78 ARG A O 1
ATOM 631 N N . GLU A 1 79 ? 9.969 -31.244 23.781 1.00 91.06 79 GLU A N 1
ATOM 632 C CA . GLU A 1 79 ? 8.723 -31.751 24.367 1.00 91.06 79 GLU A CA 1
ATOM 633 C C . GLU A 1 79 ? 8.005 -30.653 25.154 1.00 91.06 79 GLU A C 1
ATOM 635 O O . GLU A 1 79 ? 6.825 -30.423 24.901 1.00 91.06 79 GLU A O 1
ATOM 640 N N . ASP A 1 80 ? 8.727 -29.884 25.972 1.00 90.38 80 ASP A N 1
ATOM 641 C CA . ASP A 1 80 ? 8.180 -28.720 26.680 1.00 90.38 80 ASP A CA 1
ATOM 642 C C . ASP A 1 80 ? 7.571 -27.701 25.709 1.00 90.38 80 ASP A C 1
ATOM 644 O O . ASP A 1 80 ? 6.484 -27.178 25.947 1.00 90.38 80 ASP A O 1
ATOM 648 N N . MET A 1 81 ? 8.221 -27.448 24.564 1.00 89.94 81 MET A N 1
ATOM 649 C CA . MET A 1 81 ? 7.644 -26.590 23.521 1.00 89.94 81 MET A CA 1
ATOM 650 C C . MET A 1 81 ? 6.283 -27.095 23.032 1.00 89.94 81 MET A C 1
ATOM 652 O O . MET A 1 81 ? 5.375 -26.285 22.872 1.00 89.94 81 MET A O 1
ATOM 656 N N . LYS A 1 82 ? 6.121 -28.410 22.825 1.00 88.88 82 LYS A N 1
ATOM 657 C CA . LYS A 1 82 ? 4.835 -28.992 22.403 1.00 88.88 82 LYS A CA 1
ATOM 658 C C . LYS A 1 82 ? 3.766 -28.839 23.480 1.00 88.88 82 LYS A C 1
ATOM 660 O O . LYS A 1 82 ? 2.609 -28.596 23.145 1.00 88.88 82 LYS A O 1
ATOM 665 N N . VAL A 1 83 ? 4.145 -28.982 24.750 1.00 91.62 83 VAL A N 1
ATOM 666 C CA . VAL A 1 83 ? 3.235 -28.773 25.884 1.00 91.62 83 VAL A CA 1
ATOM 667 C C . VAL A 1 83 ? 2.757 -27.324 25.904 1.00 91.62 83 VAL A C 1
ATOM 669 O O . VAL A 1 83 ? 1.550 -27.096 25.909 1.00 91.62 83 VAL A O 1
ATOM 672 N N . TYR A 1 84 ? 3.673 -26.355 25.808 1.00 89.50 84 TYR A N 1
ATOM 673 C CA . TYR A 1 84 ? 3.303 -24.939 25.750 1.00 89.50 84 TYR A CA 1
ATOM 674 C C . TYR A 1 84 ? 2.440 -24.606 24.533 1.00 89.50 84 TYR A C 1
ATOM 676 O O . TYR A 1 84 ? 1.482 -23.854 24.671 1.00 89.50 84 TYR A O 1
ATOM 684 N N . ASP A 1 85 ? 2.736 -25.164 23.357 1.00 83.69 85 ASP A N 1
ATOM 685 C CA . ASP A 1 85 ? 1.909 -24.959 22.164 1.00 83.69 85 ASP A CA 1
ATOM 686 C C . ASP A 1 85 ? 0.485 -25.491 22.369 1.00 83.69 85 ASP A C 1
ATOM 688 O O . ASP A 1 85 ? -0.484 -24.785 22.090 1.00 83.69 85 ASP A O 1
ATOM 692 N N . SER A 1 86 ? 0.347 -26.701 22.920 1.00 88.50 86 SER A N 1
ATOM 693 C CA . SER A 1 86 ? -0.961 -27.284 23.230 1.00 88.50 86 SER A CA 1
ATOM 694 C C . SER A 1 86 ? -1.724 -26.478 24.282 1.00 88.50 86 SER A C 1
ATOM 696 O O . SER A 1 86 ? -2.947 -26.374 24.199 1.00 88.50 86 SER A O 1
ATOM 698 N N . GLU A 1 87 ? -1.030 -25.944 25.286 1.00 90.19 87 GLU A N 1
ATOM 699 C CA . GLU A 1 87 ? -1.644 -25.163 26.356 1.00 90.19 87 GLU A CA 1
ATOM 700 C C . GLU A 1 87 ? -2.088 -23.785 25.860 1.00 90.19 87 GLU A C 1
ATOM 702 O O . GLU A 1 87 ? -3.212 -23.377 26.135 1.00 90.19 87 GLU A O 1
ATOM 707 N N . ILE A 1 88 ? -1.268 -23.108 25.049 1.00 85.69 88 ILE A N 1
ATOM 708 C CA . ILE A 1 88 ? -1.634 -21.843 24.397 1.00 85.69 88 ILE A CA 1
ATOM 709 C C . ILE A 1 88 ? -2.874 -22.036 23.524 1.00 85.69 88 ILE A C 1
ATOM 711 O O . ILE A 1 88 ? -3.793 -21.222 23.587 1.00 85.69 88 ILE A O 1
ATOM 715 N N . GLU A 1 89 ? -2.921 -23.103 22.727 1.00 84.75 89 GLU A N 1
ATOM 716 C CA . GLU A 1 89 ? -4.052 -23.345 21.831 1.00 84.75 89 GLU A CA 1
ATOM 717 C C . GLU A 1 89 ? -5.340 -23.631 22.610 1.00 84.75 89 GLU A C 1
ATOM 719 O O . GLU A 1 89 ? -6.384 -23.036 22.339 1.00 84.75 89 GLU A O 1
ATOM 724 N N . LYS A 1 90 ? -5.249 -24.459 23.657 1.00 89.31 90 LYS A N 1
ATOM 725 C CA . LYS A 1 90 ? -6.374 -24.727 24.558 1.00 89.31 90 LYS A CA 1
ATOM 726 C C . LYS A 1 90 ? -6.872 -23.447 25.235 1.00 89.31 90 LYS A C 1
ATOM 728 O O . LYS A 1 90 ? -8.076 -23.203 25.262 1.00 89.31 90 LYS A O 1
ATOM 733 N N . THR A 1 91 ? -5.969 -22.621 25.755 1.00 87.69 91 THR A N 1
ATOM 734 C CA . THR A 1 91 ? -6.329 -21.375 26.441 1.00 87.69 91 THR A CA 1
ATOM 735 C C . THR A 1 91 ? -6.925 -20.353 25.472 1.0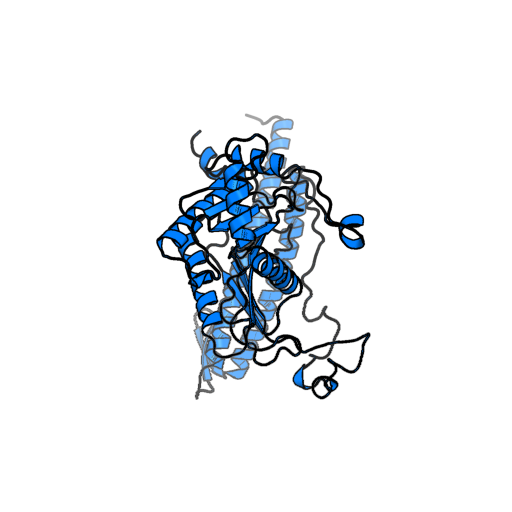0 87.69 91 THR A C 1
ATOM 737 O O . THR A 1 91 ? -7.894 -19.685 25.814 1.00 87.69 91 THR A O 1
ATOM 740 N N . ARG A 1 92 ? -6.434 -20.266 24.229 1.00 84.94 92 ARG A N 1
ATOM 741 C CA . ARG A 1 92 ? -7.036 -19.425 23.176 1.00 84.94 92 ARG A CA 1
ATOM 742 C C . ARG A 1 92 ? -8.453 -19.847 22.824 1.00 84.94 92 ARG A C 1
ATOM 744 O O . ARG A 1 92 ? -9.320 -18.986 22.692 1.00 84.94 92 ARG A O 1
ATOM 751 N N . GLN A 1 93 ? -8.686 -21.150 22.696 1.00 84.25 93 GLN A N 1
ATOM 752 C CA . GLN A 1 93 ? -10.019 -21.680 22.436 1.00 84.25 93 GLN A CA 1
ATOM 753 C C . GLN A 1 93 ? -10.983 -21.321 23.577 1.00 84.25 93 GLN A C 1
ATOM 755 O O . GLN A 1 93 ? -12.081 -20.835 23.328 1.00 84.25 93 GLN A O 1
ATOM 760 N N . GLN A 1 94 ? -10.528 -21.441 24.823 1.00 88.44 94 GLN A N 1
ATOM 761 C CA . GLN A 1 94 ? -11.308 -21.033 25.991 1.00 88.44 94 GLN A CA 1
ATOM 762 C C . GLN A 1 94 ? -11.565 -19.519 26.048 1.00 88.44 94 GLN A C 1
ATOM 764 O O . GLN A 1 94 ? -12.665 -19.112 26.396 1.00 88.44 94 GLN A O 1
ATOM 769 N N . ILE A 1 95 ? -10.590 -18.677 25.681 1.00 87.06 95 ILE A N 1
ATOM 770 C CA . ILE A 1 95 ? -10.792 -17.219 25.575 1.00 87.06 95 ILE A CA 1
ATOM 771 C C . ILE A 1 95 ? -11.870 -16.904 24.538 1.00 87.06 95 ILE A C 1
ATOM 773 O O . ILE A 1 95 ? -12.669 -15.996 24.738 1.00 87.06 95 ILE A O 1
ATOM 777 N N . LYS A 1 96 ? -11.896 -17.633 23.417 1.00 83.19 96 LYS A N 1
ATOM 778 C CA . LYS A 1 96 ? -12.901 -17.440 22.369 1.00 83.19 96 LYS A CA 1
ATOM 779 C C . LYS A 1 96 ? -14.309 -17.750 22.882 1.00 83.19 96 LYS A C 1
ATOM 781 O O . LYS A 1 96 ? -15.221 -16.972 22.619 1.00 83.19 96 LYS A O 1
ATOM 786 N N . GLU A 1 97 ? -14.461 -18.852 23.611 1.00 87.25 97 GLU A N 1
ATOM 787 C CA . GLU A 1 97 ? -15.722 -19.253 24.249 1.00 87.25 97 GLU A CA 1
ATOM 788 C C . GLU A 1 97 ? -16.181 -18.210 25.278 1.00 87.25 97 GLU A C 1
ATOM 790 O O . GLU A 1 97 ? -17.317 -17.740 25.213 1.00 87.25 97 GLU A O 1
ATOM 795 N N . ASP A 1 98 ? -15.286 -17.754 26.158 1.00 89.06 98 ASP A N 1
ATOM 796 C CA . ASP A 1 98 ? -15.623 -16.726 27.149 1.00 89.06 98 ASP A CA 1
ATOM 797 C C . ASP A 1 98 ? -15.954 -15.375 26.500 1.00 89.06 98 ASP A C 1
ATOM 799 O O . ASP A 1 98 ? -16.855 -14.675 26.948 1.00 89.06 98 ASP A O 1
ATOM 803 N N . MET A 1 99 ? -15.252 -14.992 25.427 1.00 85.56 99 MET A N 1
ATOM 804 C CA . MET A 1 99 ? -15.537 -13.759 24.683 1.00 85.56 99 MET A CA 1
ATOM 805 C C . MET A 1 99 ? -16.905 -13.813 23.999 1.00 85.56 99 MET A C 1
ATOM 807 O O . MET A 1 99 ? -17.556 -12.779 23.860 1.00 85.56 99 MET A O 1
ATOM 811 N N . GLN A 1 100 ? -17.357 -14.988 23.551 1.00 84.06 100 GLN A N 1
ATOM 812 C CA . GLN A 1 100 ? -18.724 -15.154 23.050 1.00 84.06 100 GLN A CA 1
ATOM 813 C C . GLN A 1 100 ? -19.739 -14.948 24.174 1.00 84.06 100 GLN A C 1
ATOM 815 O O . GLN A 1 100 ? -20.650 -14.142 24.005 1.00 84.06 100 GLN A O 1
ATOM 820 N N . LEU A 1 101 ? -19.521 -15.572 25.335 1.00 87.50 101 LEU A N 1
ATOM 821 C CA . LEU A 1 101 ? -20.368 -15.385 26.514 1.00 87.50 101 LEU A CA 1
ATOM 822 C C . LEU A 1 101 ? -20.403 -13.917 26.976 1.00 87.50 101 LEU A C 1
ATOM 824 O O . LEU A 1 101 ? -21.471 -13.398 27.285 1.00 87.50 101 LEU A O 1
ATOM 828 N N . LEU A 1 102 ? -19.263 -13.220 26.975 1.00 88.44 102 LEU A N 1
ATOM 829 C CA . LEU A 1 102 ? -19.194 -11.798 27.317 1.00 88.44 102 LEU A CA 1
ATOM 830 C C . LEU A 1 102 ? -20.013 -10.943 26.341 1.00 88.44 102 LEU A C 1
ATOM 832 O O . LEU A 1 102 ? -20.772 -10.083 26.771 1.00 88.44 102 LEU A O 1
ATOM 836 N N . ASN A 1 103 ? -19.904 -11.203 25.034 1.00 82.94 103 ASN A N 1
ATOM 837 C CA . ASN A 1 103 ? -20.699 -10.485 24.035 1.00 82.94 103 ASN A CA 1
ATOM 838 C C . ASN A 1 103 ? -22.203 -10.753 24.193 1.00 82.94 103 ASN A C 1
ATOM 840 O O . ASN A 1 103 ? -22.993 -9.825 24.039 1.00 82.94 103 ASN A O 1
ATOM 844 N N . GLU A 1 104 ? -22.600 -11.987 24.522 1.00 86.50 104 GLU A N 1
ATOM 845 C CA . GLU A 1 104 ? -23.995 -12.331 24.823 1.00 86.50 104 GLU A CA 1
ATOM 846 C C . GLU A 1 104 ? -24.511 -11.579 26.057 1.00 86.50 104 GLU A C 1
ATOM 848 O O . GLU A 1 104 ? -25.613 -11.032 26.020 1.00 86.50 104 GLU A O 1
ATOM 853 N N . LEU A 1 105 ? -23.708 -11.503 27.126 1.00 86.88 105 LEU A N 1
ATOM 854 C CA . LEU A 1 105 ? -24.048 -10.762 28.344 1.00 86.88 105 LEU A CA 1
ATOM 855 C C . LEU A 1 105 ? -24.127 -9.246 28.115 1.00 86.88 105 LEU A C 1
ATOM 857 O O . LEU A 1 105 ? -24.943 -8.584 28.746 1.00 86.88 105 LEU A O 1
ATOM 861 N N . GLU A 1 106 ? -23.317 -8.696 27.209 1.00 85.81 106 GLU A N 1
ATOM 862 C CA . GLU A 1 106 ? -23.314 -7.271 26.852 1.00 85.81 106 GLU A CA 1
ATOM 863 C C . GLU A 1 106 ? -24.312 -6.908 25.732 1.00 85.81 106 GLU A C 1
ATOM 865 O O . GLU A 1 106 ? -24.292 -5.776 25.242 1.00 85.81 106 GLU A O 1
ATOM 870 N N . GLU A 1 107 ? -25.158 -7.851 25.296 1.00 83.81 107 GLU A N 1
ATOM 871 C CA . GLU A 1 107 ? -26.103 -7.693 24.177 1.00 83.81 107 GLU A CA 1
ATOM 872 C C . GLU A 1 107 ? -25.436 -7.224 22.862 1.00 83.81 107 GLU A C 1
ATOM 874 O O . GLU A 1 107 ? -26.047 -6.556 22.021 1.00 83.81 107 GLU A O 1
ATOM 879 N N . LYS A 1 108 ? -24.162 -7.578 22.655 1.00 76.38 108 LYS A N 1
ATOM 880 C CA . LYS A 1 108 ? -23.410 -7.275 21.430 1.00 76.38 108 LYS A CA 1
ATOM 881 C C . LYS A 1 108 ? -23.666 -8.345 20.374 1.00 76.38 108 LYS A C 1
ATOM 883 O O . LYS A 1 108 ? -23.780 -9.532 20.674 1.00 76.38 108 LYS A O 1
ATOM 888 N N . GLU A 1 109 ? -23.713 -7.940 19.104 1.00 66.25 109 GLU A N 1
ATOM 889 C CA . GLU A 1 109 ? -23.790 -8.916 18.015 1.00 66.25 109 GLU A CA 1
ATOM 890 C C . GLU A 1 109 ? -22.569 -9.856 18.046 1.00 66.25 109 GLU A C 1
ATOM 892 O O . GLU A 1 109 ? -21.438 -9.387 18.220 1.00 66.25 109 GLU A O 1
ATOM 897 N N . PRO A 1 110 ? -22.758 -11.173 17.839 1.00 59.22 110 PRO A N 1
ATOM 898 C CA . PRO A 1 110 ? -21.653 -12.117 17.831 1.00 59.22 110 PRO A CA 1
ATOM 899 C C . PRO A 1 110 ? -20.653 -11.750 16.732 1.00 59.22 110 PRO A C 1
ATOM 901 O O . PRO A 1 110 ? -21.030 -11.469 15.589 1.00 59.22 110 PRO A O 1
ATOM 904 N N . LEU A 1 111 ? -19.360 -11.793 17.066 1.00 56.47 111 LEU A N 1
ATOM 905 C CA . LEU A 1 111 ? -18.269 -11.590 16.116 1.00 56.47 111 LEU A CA 1
ATOM 906 C C . LEU A 1 111 ? -18.389 -12.611 14.971 1.00 56.47 111 LEU A C 1
ATOM 908 O O . LEU A 1 111 ? -18.000 -13.770 15.112 1.00 56.47 111 LEU A O 1
ATOM 912 N N . LYS A 1 112 ? -18.913 -12.184 13.815 1.00 50.78 112 LYS A N 1
ATOM 913 C CA . LYS A 1 112 ? -18.929 -12.973 12.571 1.00 50.78 112 LYS A CA 1
ATOM 914 C C . LYS A 1 112 ? -17.516 -13.048 11.982 1.00 50.78 112 LYS A C 1
ATOM 916 O O . LYS A 1 112 ? -17.198 -12.389 10.994 1.00 50.78 112 LYS A O 1
ATOM 921 N N . GLY A 1 113 ? -16.651 -13.829 12.619 1.00 51.47 113 GLY A N 1
ATOM 922 C CA . GLY A 1 113 ? -15.393 -14.291 12.042 1.00 51.47 113 GLY A CA 1
ATOM 923 C C . GLY A 1 113 ? -15.628 -15.521 11.166 1.00 51.47 113 GLY A C 1
ATOM 924 O O . GLY A 1 113 ? -16.558 -16.285 11.392 1.00 51.47 113 GLY A O 1
ATOM 925 N N . PHE A 1 114 ? -14.776 -15.742 10.167 1.00 48.78 114 PHE A N 1
ATOM 926 C CA . PHE A 1 114 ? -14.844 -16.932 9.309 1.00 48.78 114 PHE A CA 1
ATOM 927 C C . PHE A 1 114 ? -14.304 -18.213 9.979 1.00 48.78 114 PHE A C 1
ATOM 929 O O . PHE A 1 114 ? -14.037 -19.176 9.270 1.00 48.78 114 PHE A O 1
ATOM 936 N N . ASP A 1 115 ? -14.092 -18.222 11.305 1.00 49.09 115 ASP A N 1
ATOM 937 C CA . ASP A 1 115 ? -13.484 -19.338 12.052 1.00 49.09 115 ASP A CA 1
ATOM 938 C C . ASP A 1 115 ? -12.290 -19.974 11.324 1.00 49.09 115 ASP A C 1
ATOM 940 O O . ASP A 1 115 ? -12.111 -21.190 11.284 1.00 49.09 115 ASP A O 1
ATOM 944 N N . LEU A 1 116 ? -11.468 -19.117 10.711 1.00 45.25 116 LEU A N 1
ATOM 945 C CA . LEU A 1 116 ? -10.309 -19.535 9.940 1.00 45.25 116 LEU A CA 1
ATOM 946 C C . LEU A 1 116 ? -9.247 -20.034 10.915 1.00 45.25 116 LEU A C 1
ATOM 948 O O . LEU A 1 116 ? -8.491 -19.254 11.492 1.00 45.25 116 LEU A O 1
ATOM 952 N N . ILE A 1 117 ? -9.209 -21.348 11.096 1.00 49.38 117 ILE A N 1
ATOM 953 C CA . ILE A 1 117 ? -8.114 -22.039 11.765 1.00 49.38 117 ILE A CA 1
ATOM 954 C C . ILE A 1 117 ? -6.896 -21.917 10.847 1.00 49.38 117 ILE A C 1
ATOM 956 O O . ILE A 1 117 ? -6.965 -22.226 9.654 1.00 49.38 117 ILE A O 1
ATOM 960 N N . ALA A 1 118 ? -5.777 -21.424 11.381 1.00 45.44 118 ALA A N 1
ATOM 961 C CA . ALA A 1 118 ? -4.514 -21.459 10.657 1.00 45.44 118 ALA A CA 1
ATOM 962 C C . ALA A 1 118 ? -4.204 -22.918 10.303 1.00 45.44 118 ALA A C 1
ATOM 964 O O . ALA A 1 118 ? -4.110 -23.754 11.197 1.00 45.44 118 ALA A O 1
ATOM 965 N N . LEU A 1 119 ? -4.042 -23.211 9.009 1.00 41.16 119 LEU A N 1
ATOM 966 C CA . LEU A 1 119 ? -3.641 -24.535 8.533 1.00 41.16 119 LEU A CA 1
ATOM 967 C C . LEU A 1 119 ? -2.392 -24.985 9.297 1.00 41.16 119 LEU A C 1
ATOM 969 O O . LEU A 1 119 ? -1.314 -24.401 9.138 1.00 41.16 119 LEU A O 1
ATOM 973 N N . SER A 1 120 ? -2.523 -26.016 10.131 1.00 50.84 120 SER A N 1
ATOM 974 C CA . SER A 1 120 ? -1.357 -26.641 10.734 1.00 50.84 120 SER A CA 1
ATOM 975 C C . SER A 1 120 ? -0.597 -27.413 9.655 1.00 50.84 120 SER A C 1
ATOM 977 O O . SER A 1 120 ? -1.146 -27.801 8.622 1.00 50.84 120 SER A O 1
ATOM 979 N N . LYS A 1 121 ? 0.685 -27.705 9.895 1.00 51.97 121 LYS A N 1
ATOM 980 C CA . LYS A 1 121 ? 1.459 -28.599 9.014 1.00 51.97 121 LYS A CA 1
ATOM 981 C C . LYS A 1 121 ? 0.797 -29.970 8.814 1.00 51.97 121 LYS A C 1
ATOM 983 O O . LYS A 1 121 ? 1.140 -30.638 7.848 1.00 51.97 121 LYS A O 1
ATOM 988 N N . ALA A 1 122 ? -0.085 -30.385 9.727 1.00 54.50 122 ALA A N 1
ATOM 989 C CA . ALA A 1 122 ? -0.845 -31.625 9.627 1.00 54.50 122 ALA A CA 1
ATOM 990 C C . ALA A 1 122 ? -2.121 -31.480 8.775 1.00 54.50 122 ALA A C 1
ATOM 992 O O . ALA A 1 122 ? -2.561 -32.467 8.192 1.00 54.50 122 ALA A O 1
ATOM 993 N N . ASP A 1 123 ? -2.679 -30.267 8.671 1.00 52.91 123 ASP A N 1
ATOM 994 C CA . ASP A 1 123 ? -3.885 -29.965 7.882 1.00 52.91 123 ASP A CA 1
ATOM 995 C C . ASP A 1 123 ? -3.569 -29.670 6.413 1.00 52.91 123 ASP A C 1
ATOM 997 O O . ASP A 1 123 ? -4.446 -29.728 5.550 1.00 52.91 123 ASP A O 1
ATOM 1001 N N . ILE A 1 124 ? -2.305 -29.364 6.110 1.00 53.78 124 ILE A N 1
ATOM 1002 C CA . ILE A 1 124 ? -1.799 -29.406 4.743 1.00 53.78 124 ILE A CA 1
ATOM 1003 C C . ILE A 1 124 ? -1.740 -30.897 4.387 1.00 53.78 124 ILE A C 1
ATOM 1005 O O . ILE A 1 124 ? -0.936 -31.612 4.996 1.00 53.78 124 ILE A O 1
ATOM 1009 N N . PRO A 1 125 ? -2.577 -31.401 3.452 1.00 52.62 125 PRO A N 1
ATOM 1010 C CA . PRO A 1 125 ? -2.501 -32.795 3.029 1.00 52.62 125 PRO A CA 1
ATOM 1011 C C . PRO A 1 125 ? -1.049 -33.111 2.702 1.00 52.62 125 PRO A C 1
ATOM 1013 O O . PRO A 1 125 ? -0.356 -32.227 2.206 1.00 52.62 125 PRO A O 1
ATOM 1016 N N . ASN A 1 126 ? -0.615 -34.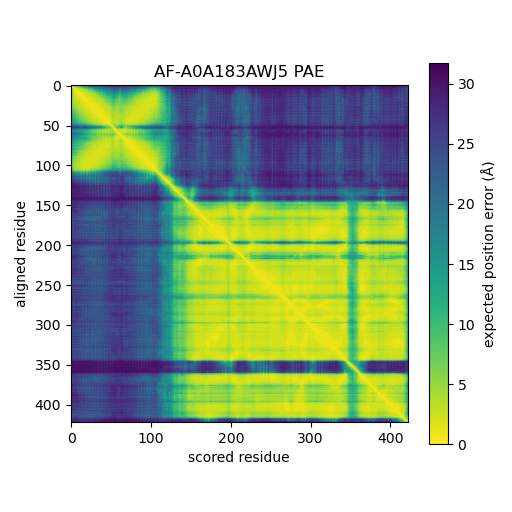330 3.030 1.00 46.31 126 ASN A N 1
ATOM 1017 C CA . ASN A 1 126 ? 0.757 -34.847 2.985 1.00 46.31 126 ASN A CA 1
ATOM 1018 C C . ASN A 1 126 ? 1.359 -34.782 1.562 1.00 46.31 126 ASN A C 1
ATOM 1020 O O . ASN A 1 126 ? 1.650 -35.790 0.924 1.00 46.31 126 ASN A O 1
ATOM 1024 N N . ILE A 1 127 ? 1.480 -33.574 1.027 1.00 50.34 127 ILE A N 1
ATOM 1025 C CA . ILE A 1 127 ? 2.192 -33.211 -0.174 1.00 50.34 127 ILE A CA 1
ATOM 1026 C C . ILE A 1 127 ? 3.630 -33.291 0.294 1.00 50.34 127 ILE A C 1
ATOM 1028 O O . ILE A 1 127 ? 4.069 -32.471 1.106 1.00 50.34 127 ILE A O 1
ATOM 1032 N N . ALA A 1 128 ? 4.325 -34.342 -0.143 1.00 51.53 128 ALA A N 1
ATOM 1033 C CA . ALA A 1 128 ? 5.754 -34.481 0.086 1.00 51.53 128 ALA A CA 1
ATOM 1034 C C . ALA A 1 128 ? 6.416 -33.114 -0.146 1.00 51.53 128 ALA A C 1
ATOM 1036 O O . ALA A 1 128 ? 6.032 -32.445 -1.112 1.00 51.53 128 ALA A O 1
ATOM 1037 N N . PRO A 1 129 ? 7.330 -32.663 0.735 1.00 51.31 129 PRO A N 1
ATOM 1038 C CA . PRO A 1 129 ? 7.994 -31.382 0.556 1.00 51.31 129 PRO A CA 1
ATOM 1039 C C . PRO A 1 129 ? 8.557 -31.345 -0.861 1.00 51.31 129 PRO A C 1
ATOM 1041 O O . PRO A 1 129 ? 9.454 -32.107 -1.203 1.00 51.31 129 PRO A O 1
ATOM 1044 N N . PHE A 1 130 ? 7.938 -30.527 -1.705 1.00 54.56 130 PHE A N 1
ATOM 1045 C CA . PHE A 1 130 ? 8.345 -30.379 -3.085 1.00 54.56 130 PHE A CA 1
ATOM 1046 C C . PHE A 1 130 ? 9.654 -29.606 -3.048 1.00 54.56 130 PHE A C 1
ATOM 1048 O O . PHE A 1 130 ? 9.643 -28.410 -2.756 1.00 54.56 130 PHE A O 1
ATOM 1055 N N . ASP A 1 131 ? 10.773 -30.294 -3.271 1.00 58.34 131 ASP A N 1
ATOM 1056 C CA . ASP A 1 131 ? 12.036 -29.629 -3.547 1.00 58.34 131 ASP A CA 1
ATOM 1057 C C . ASP A 1 131 ? 11.978 -29.125 -4.995 1.00 58.34 131 ASP A C 1
ATOM 1059 O O . ASP A 1 131 ? 11.970 -29.935 -5.929 1.00 58.34 131 ASP A O 1
ATOM 1063 N N . PRO A 1 132 ? 11.939 -27.800 -5.227 1.00 58.38 132 PRO A N 1
ATOM 1064 C CA . PRO A 1 132 ? 11.953 -27.266 -6.579 1.00 58.38 132 PRO A CA 1
ATOM 1065 C C . PRO A 1 132 ? 13.186 -27.721 -7.369 1.00 58.38 132 PRO A C 1
ATOM 1067 O O . PRO A 1 132 ? 13.120 -27.758 -8.592 1.00 58.38 132 PRO A O 1
ATOM 1070 N N . ALA A 1 133 ? 14.294 -28.082 -6.706 1.00 59.62 133 ALA A N 1
ATOM 1071 C CA . ALA A 1 133 ? 15.500 -28.596 -7.354 1.00 59.62 133 ALA A CA 1
ATOM 1072 C C . ALA A 1 133 ? 15.333 -30.020 -7.917 1.00 59.62 133 ALA A C 1
ATOM 1074 O O . ALA A 1 133 ? 16.037 -30.392 -8.860 1.00 59.62 133 ALA A O 1
ATOM 1075 N N . GLU A 1 134 ? 14.394 -30.804 -7.381 1.00 62.19 134 GLU A N 1
ATOM 1076 C CA . GLU A 1 134 ? 14.061 -32.149 -7.867 1.00 62.19 134 GLU A CA 1
ATOM 1077 C C . GLU A 1 134 ? 13.021 -32.128 -8.998 1.00 62.19 134 GLU A C 1
ATOM 1079 O O . GLU A 1 134 ? 12.786 -33.146 -9.656 1.00 62.19 134 GLU A O 1
ATOM 1084 N N . ASP A 1 135 ? 12.427 -30.967 -9.287 1.00 63.50 135 ASP A N 1
ATOM 1085 C CA . ASP A 1 135 ? 11.472 -30.823 -10.375 1.00 63.50 135 ASP A CA 1
ATOM 1086 C C . ASP A 1 135 ? 12.157 -31.009 -11.733 1.00 63.50 135 ASP A C 1
ATOM 1088 O O . ASP A 1 135 ? 12.873 -30.142 -12.236 1.00 63.50 135 ASP A O 1
ATOM 1092 N N . VAL A 1 136 ? 11.887 -32.142 -12.380 1.00 65.62 136 VAL A N 1
ATOM 1093 C CA . VAL A 1 136 ? 12.392 -32.474 -13.721 1.00 65.62 136 VAL A CA 1
ATOM 1094 C C . VAL A 1 136 ? 12.084 -31.398 -14.765 1.00 65.62 136 VAL A C 1
ATOM 1096 O O . VAL A 1 136 ? 12.808 -31.291 -15.758 1.00 65.62 136 VAL A O 1
ATOM 1099 N N . ARG A 1 137 ? 11.055 -30.569 -14.544 1.00 63.03 137 ARG A N 1
ATOM 1100 C CA . ARG A 1 137 ? 10.713 -29.447 -15.418 1.00 63.03 137 ARG A CA 1
ATOM 1101 C C . ARG A 1 137 ? 11.765 -28.331 -15.356 1.00 63.03 137 ARG A C 1
ATOM 1103 O O . ARG A 1 137 ? 11.973 -27.686 -16.373 1.00 63.03 137 ARG A O 1
ATOM 1110 N N . MET A 1 138 ? 12.527 -28.173 -14.266 1.00 57.69 138 MET A N 1
ATOM 1111 C CA . MET A 1 138 ? 13.690 -27.258 -14.198 1.00 57.69 138 MET A CA 1
ATOM 1112 C C . MET A 1 138 ? 14.750 -27.555 -15.270 1.00 57.69 138 MET A C 1
ATOM 1114 O O . MET A 1 138 ? 15.528 -26.678 -15.633 1.00 57.69 138 MET A O 1
ATOM 1118 N N . LYS A 1 139 ? 14.788 -28.791 -15.789 1.00 56.84 139 LYS A N 1
ATOM 1119 C CA . LYS A 1 139 ? 15.691 -29.214 -16.873 1.00 56.84 139 LYS A CA 1
ATOM 1120 C C . LYS A 1 139 ? 15.108 -28.970 -18.269 1.00 56.84 139 LYS A C 1
ATOM 1122 O O . LYS A 1 139 ? 15.810 -29.160 -19.261 1.00 56.84 139 LYS A O 1
ATOM 1127 N N . GLN A 1 140 ? 13.831 -28.600 -18.370 1.00 55.62 140 GLN A N 1
ATOM 1128 C CA . GLN A 1 140 ? 13.128 -28.377 -19.628 1.00 55.62 140 GLN A CA 1
ATOM 1129 C C . GLN A 1 140 ? 12.864 -26.883 -19.821 1.00 55.62 140 GLN A C 1
ATOM 1131 O O . GLN A 1 140 ? 12.152 -26.258 -19.047 1.00 55.62 140 GLN A O 1
ATOM 1136 N N . ASP A 1 141 ? 13.407 -26.319 -20.899 1.00 52.69 141 ASP A N 1
ATOM 1137 C CA . ASP A 1 141 ? 13.170 -24.931 -21.306 1.00 52.69 141 ASP A CA 1
ATOM 1138 C C . ASP A 1 141 ? 11.731 -24.782 -21.854 1.00 52.69 141 ASP A C 1
ATOM 1140 O O . ASP A 1 141 ? 11.462 -24.866 -23.058 1.00 52.69 141 ASP A O 1
ATOM 1144 N N . SER A 1 142 ? 10.758 -24.702 -20.943 1.00 54.53 142 SER A N 1
ATOM 1145 C CA . SER A 1 142 ? 9.316 -24.704 -21.230 1.00 54.53 142 SER A CA 1
ATOM 1146 C C . SER A 1 142 ? 8.777 -23.356 -21.697 1.00 54.53 142 SER A C 1
ATOM 1148 O O . SER A 1 142 ? 7.674 -23.312 -22.242 1.00 54.53 142 SER A O 1
ATOM 1150 N N . LEU A 1 143 ? 9.552 -22.273 -21.558 1.00 53.84 143 LEU A N 1
ATOM 1151 C CA . LEU A 1 143 ? 9.129 -20.908 -21.895 1.00 53.84 143 LEU A CA 1
ATOM 1152 C C . LEU A 1 143 ? 8.765 -20.722 -23.378 1.00 53.84 143 LEU A C 1
ATOM 1154 O O . LEU A 1 143 ? 8.052 -19.781 -23.712 1.00 53.84 143 LEU A O 1
ATOM 1158 N N . LYS A 1 144 ? 9.218 -21.611 -24.276 1.00 54.66 144 LYS A N 1
ATOM 1159 C CA . LYS A 1 144 ? 8.985 -21.477 -25.727 1.00 54.66 144 LYS A CA 1
ATOM 1160 C C . LYS A 1 144 ? 8.223 -22.621 -26.396 1.00 54.66 144 LYS A C 1
ATOM 1162 O O . LYS A 1 144 ? 7.861 -22.481 -27.561 1.00 54.66 144 LYS A O 1
ATOM 1167 N N . LYS A 1 145 ? 7.978 -23.750 -25.720 1.00 59.06 145 LYS A N 1
ATOM 1168 C CA . LYS A 1 145 ? 7.448 -24.957 -26.390 1.00 59.06 145 LYS A CA 1
ATOM 1169 C C . LYS A 1 145 ? 5.948 -25.186 -26.214 1.00 59.06 145 LYS A C 1
ATOM 1171 O O . LYS A 1 145 ? 5.338 -25.773 -27.102 1.00 59.06 145 LYS A O 1
ATOM 1176 N N . ASN A 1 146 ? 5.342 -24.718 -25.123 1.00 70.69 146 ASN A N 1
ATOM 1177 C CA . ASN A 1 146 ? 3.923 -24.950 -24.850 1.00 70.69 146 ASN A CA 1
ATOM 1178 C C . ASN A 1 146 ? 3.149 -23.625 -24.807 1.00 70.69 146 ASN A C 1
ATOM 1180 O O . ASN A 1 146 ? 3.258 -22.866 -23.851 1.00 70.69 146 ASN A O 1
ATOM 1184 N N . LYS A 1 147 ? 2.361 -23.358 -25.857 1.00 77.69 147 LYS A N 1
ATOM 1185 C CA . LYS A 1 147 ? 1.573 -22.121 -26.005 1.00 77.69 147 LYS A CA 1
ATOM 1186 C C . LYS A 1 147 ? 0.428 -21.984 -24.992 1.00 77.69 147 LYS A C 1
ATOM 1188 O O . LYS A 1 147 ? -0.087 -20.885 -24.837 1.00 77.69 147 LYS A O 1
ATOM 1193 N N . LEU A 1 148 ? 0.016 -23.078 -24.347 1.00 83.12 148 LEU A N 1
ATOM 1194 C CA . LEU A 1 148 ? -1.079 -23.088 -23.370 1.00 83.12 148 LEU A CA 1
ATOM 1195 C C . LEU A 1 148 ? -0.567 -23.100 -21.926 1.00 83.12 148 LEU A C 1
ATOM 1197 O O . LEU A 1 148 ? -1.187 -22.506 -21.052 1.00 83.12 148 LEU A O 1
ATOM 1201 N N . PHE A 1 149 ? 0.569 -23.757 -21.679 1.00 78.50 149 PHE A N 1
ATOM 1202 C CA . PHE A 1 149 ? 1.115 -23.959 -20.337 1.00 78.50 149 PHE A CA 1
ATOM 1203 C C . PHE A 1 149 ? 2.576 -23.517 -20.276 1.00 78.50 149 PHE A C 1
ATOM 1205 O O . PHE A 1 149 ? 3.500 -24.330 -20.367 1.00 78.50 149 PHE A O 1
ATOM 1212 N N . ALA A 1 150 ? 2.772 -22.209 -20.128 1.00 75.88 150 ALA A N 1
ATOM 1213 C CA . ALA A 1 150 ? 4.075 -21.613 -19.876 1.00 75.88 150 ALA A CA 1
ATOM 1214 C C . ALA A 1 150 ? 4.282 -21.429 -18.370 1.00 75.88 150 ALA A C 1
ATOM 1216 O O . ALA A 1 150 ? 3.386 -20.990 -17.652 1.00 75.88 150 ALA A O 1
ATOM 1217 N N . TRP A 1 151 ? 5.477 -21.754 -17.894 1.00 75.12 151 TRP A N 1
ATOM 1218 C CA . TRP A 1 151 ? 5.876 -21.531 -16.510 1.00 75.12 151 TRP A CA 1
ATOM 1219 C C . TRP A 1 151 ? 7.382 -21.256 -16.463 1.00 75.12 151 TRP A C 1
ATOM 1221 O O . TRP A 1 151 ? 8.126 -21.657 -17.363 1.00 75.12 151 TRP A O 1
ATOM 1231 N N . THR A 1 152 ? 7.810 -20.560 -15.414 1.00 74.06 152 THR A N 1
ATOM 1232 C CA . THR A 1 152 ? 9.215 -20.311 -15.083 1.00 74.06 152 THR A CA 1
ATOM 1233 C C . THR A 1 152 ? 9.374 -20.368 -13.564 1.00 74.06 152 THR A C 1
ATOM 1235 O O . THR A 1 152 ? 8.439 -19.984 -12.853 1.00 74.06 152 THR A O 1
ATOM 1238 N N . PRO A 1 153 ? 10.526 -20.812 -13.039 1.00 76.25 153 PRO A N 1
ATOM 1239 C CA . PRO A 1 153 ? 10.832 -20.683 -11.623 1.00 76.25 153 PRO A CA 1
ATOM 1240 C C . PRO A 1 153 ? 10.730 -19.230 -11.153 1.00 76.25 153 PRO A C 1
ATOM 1242 O O . PRO A 1 153 ? 11.232 -18.314 -11.811 1.00 76.25 153 PRO A O 1
ATOM 1245 N N . ALA A 1 154 ? 10.102 -19.030 -9.998 1.00 82.62 154 ALA A N 1
ATOM 1246 C CA . ALA A 1 154 ? 10.114 -17.763 -9.288 1.00 82.62 154 ALA A CA 1
ATOM 1247 C C . ALA A 1 154 ? 11.212 -17.812 -8.221 1.00 82.62 154 ALA A C 1
ATOM 1249 O O . ALA A 1 154 ? 11.178 -18.645 -7.318 1.00 82.62 154 ALA A O 1
ATOM 1250 N N . HIS A 1 155 ? 12.185 -16.912 -8.329 1.00 83.25 155 HIS A N 1
ATOM 1251 C CA . HIS A 1 155 ? 13.219 -16.721 -7.317 1.00 83.25 155 HIS A CA 1
ATOM 1252 C C . HIS A 1 155 ? 13.018 -15.372 -6.641 1.00 83.25 155 HIS A C 1
ATOM 1254 O O . HIS A 1 155 ? 12.615 -14.406 -7.292 1.00 83.25 155 HIS A O 1
ATOM 1260 N N . GLY A 1 156 ? 13.302 -15.305 -5.346 1.00 86.75 156 GLY A N 1
ATOM 1261 C CA . GLY A 1 156 ? 13.100 -14.096 -4.569 1.00 86.75 156 GLY A CA 1
ATOM 1262 C C . GLY A 1 156 ? 13.358 -14.291 -3.084 1.00 86.75 156 GLY A C 1
ATOM 1263 O O . GLY A 1 156 ? 13.657 -15.397 -2.634 1.00 86.75 156 GLY A O 1
ATOM 1264 N N . GLN A 1 157 ? 13.220 -13.208 -2.329 1.00 90.31 157 GLN A N 1
ATOM 1265 C CA . GLN A 1 157 ? 13.307 -13.201 -0.874 1.00 90.31 157 GLN A CA 1
ATOM 1266 C C . GLN A 1 157 ? 12.082 -12.492 -0.300 1.00 90.31 157 GLN A C 1
ATOM 1268 O O . GLN A 1 157 ? 11.718 -11.410 -0.749 1.00 90.31 157 GLN A O 1
ATOM 1273 N N . CYS A 1 158 ? 11.455 -13.099 0.705 1.00 93.75 158 CYS A N 1
ATOM 1274 C CA . CYS A 1 158 ? 10.345 -12.501 1.441 1.00 93.75 158 CYS A CA 1
ATOM 1275 C C . CYS A 1 158 ? 10.814 -12.157 2.854 1.00 93.75 158 CYS A C 1
ATOM 1277 O O . CYS A 1 158 ? 11.332 -13.018 3.565 1.00 93.75 158 CYS A O 1
ATOM 1279 N N . SER A 1 159 ? 10.613 -10.908 3.254 1.00 93.19 159 SER A N 1
ATOM 1280 C CA . SER A 1 159 ? 10.997 -10.387 4.563 1.00 93.19 159 SER A CA 1
ATOM 1281 C C . SER A 1 159 ? 9.806 -9.689 5.221 1.00 93.19 159 SER A C 1
ATOM 1283 O O . SER A 1 159 ? 8.928 -9.163 4.539 1.00 93.19 159 SER A O 1
ATOM 1285 N N . VAL A 1 160 ? 9.789 -9.665 6.553 1.00 95.56 160 VAL A N 1
ATOM 1286 C CA . VAL A 1 160 ? 8.838 -8.884 7.358 1.00 95.56 160 VAL A CA 1
ATOM 1287 C C . VAL A 1 160 ? 9.613 -7.781 8.065 1.00 95.56 160 VAL A C 1
ATOM 1289 O O . VAL A 1 160 ? 10.681 -8.038 8.621 1.00 95.56 160 VAL A O 1
ATOM 1292 N N . MET A 1 161 ? 9.078 -6.564 8.050 1.00 94.88 161 MET A N 1
ATOM 1293 C CA . MET A 1 161 ? 9.654 -5.409 8.732 1.00 94.88 161 MET A CA 1
ATOM 1294 C C . MET A 1 161 ? 8.653 -4.892 9.762 1.00 94.88 161 MET A C 1
ATOM 1296 O O . MET A 1 161 ? 7.664 -4.255 9.408 1.00 94.88 161 MET A O 1
ATOM 1300 N N . CYS A 1 162 ? 8.910 -5.169 11.041 1.00 95.19 162 CYS A N 1
ATOM 1301 C CA . CYS A 1 162 ? 8.142 -4.579 12.135 1.00 95.19 162 CYS A CA 1
ATOM 1302 C C . CYS A 1 162 ? 8.463 -3.086 12.246 1.00 95.19 162 CYS A C 1
ATOM 1304 O O . CYS A 1 162 ? 9.634 -2.702 12.254 1.00 95.19 162 CYS A O 1
ATOM 1306 N N . PHE A 1 163 ? 7.435 -2.254 12.367 1.00 92.69 163 PHE A N 1
ATOM 1307 C CA . PHE A 1 163 ? 7.597 -0.804 12.454 1.00 92.69 163 PHE A CA 1
ATOM 1308 C C . PHE A 1 163 ? 8.033 -0.349 13.845 1.00 92.69 163 PHE A C 1
ATOM 1310 O O . PHE A 1 163 ? 8.789 0.612 13.981 1.00 92.69 163 PHE A O 1
ATOM 1317 N N . HIS A 1 164 ? 7.559 -1.033 14.887 1.00 91.69 164 HIS A N 1
ATOM 1318 C CA . HIS A 1 164 ? 7.765 -0.617 16.267 1.00 91.69 164 HIS A CA 1
ATOM 1319 C C . HIS A 1 164 ? 7.702 -1.820 17.225 1.00 91.69 164 HIS A C 1
ATOM 1321 O O . HIS A 1 164 ? 6.917 -2.726 16.983 1.00 91.69 164 HIS A O 1
ATOM 1327 N N . PRO A 1 165 ? 8.469 -1.862 18.336 1.00 89.50 165 PRO A N 1
ATOM 1328 C CA . PRO A 1 165 ? 8.428 -2.981 19.292 1.00 89.50 165 PRO A CA 1
ATOM 1329 C C . PRO A 1 165 ? 7.090 -3.136 20.032 1.00 89.50 165 PRO A C 1
ATOM 1331 O O . PRO A 1 165 ? 6.774 -4.219 20.517 1.00 89.50 165 PRO A O 1
ATOM 1334 N N . ARG A 1 166 ? 6.313 -2.057 20.145 1.00 85.44 166 ARG A N 1
ATOM 1335 C CA . ARG A 1 166 ? 4.967 -2.082 20.731 1.00 85.44 166 ARG A CA 1
ATOM 1336 C C . ARG A 1 166 ? 3.926 -2.552 19.717 1.00 85.44 166 ARG A C 1
ATOM 1338 O O . ARG A 1 166 ? 3.816 -1.959 18.649 1.00 85.44 166 ARG A O 1
ATOM 1345 N N . SER A 1 167 ? 3.140 -3.554 20.103 1.00 85.94 167 SER A N 1
ATOM 1346 C CA . SER A 1 167 ? 2.062 -4.128 19.285 1.00 85.94 167 SER A CA 1
ATOM 1347 C C . SER A 1 167 ? 0.769 -3.312 19.279 1.00 85.94 167 SER A C 1
ATOM 1349 O O . SER A 1 167 ? -0.078 -3.559 18.436 1.00 85.94 167 SER A O 1
ATOM 1351 N N . ASP A 1 168 ? 0.604 -2.377 20.213 1.00 83.06 168 ASP A N 1
ATOM 1352 C CA . ASP A 1 168 ? -0.603 -1.561 20.396 1.00 83.06 168 ASP A CA 1
ATOM 1353 C C . ASP A 1 168 ? -0.520 -0.192 19.692 1.00 83.06 168 ASP A C 1
ATOM 1355 O O . ASP A 1 168 ? -1.308 0.708 19.972 1.00 83.06 168 ASP A O 1
ATOM 1359 N N . LEU A 1 169 ? 0.467 -0.005 18.809 1.00 88.94 169 LEU A N 1
ATOM 1360 C CA . LEU A 1 169 ? 0.643 1.217 18.028 1.00 88.94 169 LEU A CA 1
ATOM 1361 C C . LEU A 1 169 ? 0.386 0.971 16.547 1.00 88.94 169 LEU A C 1
ATOM 1363 O O . LEU A 1 169 ? 0.730 -0.070 15.997 1.00 88.94 169 LEU A O 1
ATOM 1367 N N . THR A 1 170 ? -0.131 1.999 15.887 1.00 90.94 170 THR A N 1
ATOM 1368 C CA . THR A 1 170 ? -0.308 2.070 14.435 1.00 90.94 170 THR A CA 1
ATOM 1369 C C . THR A 1 170 ? 0.550 3.205 13.881 1.00 90.94 170 THR A C 1
ATOM 1371 O O . THR A 1 170 ? 0.931 4.113 14.624 1.00 90.94 170 THR A O 1
ATOM 1374 N N . LEU A 1 171 ? 0.841 3.205 12.574 1.00 92.69 171 LEU A N 1
ATOM 1375 C CA . LEU A 1 171 ? 1.587 4.303 11.939 1.00 92.69 171 LEU A CA 1
ATOM 1376 C C . LEU A 1 171 ? 0.940 5.685 12.179 1.00 92.69 171 LEU A C 1
ATOM 1378 O O . LEU A 1 171 ? 1.657 6.674 12.313 1.00 92.69 171 LEU A O 1
ATOM 1382 N N . ALA A 1 172 ? -0.394 5.752 12.297 1.00 93.88 172 ALA A N 1
ATOM 1383 C CA . ALA A 1 172 ? -1.126 6.981 12.620 1.00 93.88 172 ALA A CA 1
ATOM 1384 C C . ALA A 1 172 ? -0.795 7.526 14.025 1.00 93.88 172 ALA A C 1
ATOM 1386 O O . ALA A 1 172 ? -0.735 8.739 14.231 1.00 93.88 172 ALA A O 1
ATOM 1387 N N . LEU A 1 173 ? -0.570 6.631 14.993 1.00 94.19 173 LEU A N 1
ATOM 1388 C CA . LEU A 1 173 ? -0.355 6.964 16.406 1.00 94.19 173 LEU A CA 1
ATOM 1389 C C . LEU A 1 173 ? 1.123 7.043 16.808 1.00 94.19 173 LEU A C 1
ATOM 1391 O O . LEU A 1 173 ? 1.437 7.570 17.876 1.00 94.19 173 LEU A O 1
ATOM 1395 N N . MET A 1 174 ? 2.033 6.558 15.963 1.00 94.75 174 MET A N 1
ATOM 1396 C CA . MET A 1 174 ? 3.473 6.744 16.137 1.00 94.75 174 MET A CA 1
ATOM 1397 C C . MET A 1 174 ? 3.848 8.228 16.069 1.00 94.75 174 MET A C 1
ATOM 1399 O O . MET A 1 174 ? 3.213 9.031 15.370 1.00 94.75 174 MET A O 1
ATOM 1403 N N . ASN A 1 175 ? 4.899 8.617 16.792 1.00 94.38 175 ASN A N 1
ATOM 1404 C CA . ASN A 1 175 ? 5.449 9.964 16.670 1.00 94.38 175 ASN A CA 1
ATOM 1405 C C . ASN A 1 175 ? 6.228 10.127 15.354 1.00 94.38 175 ASN A C 1
ATOM 1407 O O . ASN A 1 175 ? 6.526 9.166 14.646 1.00 94.38 175 ASN A O 1
ATOM 1411 N N . GLN A 1 176 ? 6.560 11.371 15.011 1.00 93.94 176 GLN A N 1
ATOM 1412 C CA . GLN A 1 176 ? 7.226 11.684 13.747 1.00 93.94 176 GLN A CA 1
ATOM 1413 C C . GLN A 1 176 ? 8.566 10.948 13.591 1.00 93.94 176 GLN A C 1
ATOM 1415 O O . GLN A 1 176 ? 8.812 10.347 12.553 1.00 93.94 176 GLN A O 1
ATOM 1420 N N . ASN A 1 177 ? 9.398 10.905 14.635 1.00 96.31 177 ASN A N 1
ATOM 1421 C CA . ASN A 1 177 ? 10.700 10.233 14.576 1.00 96.31 177 ASN A CA 1
ATOM 1422 C C . ASN A 1 177 ? 10.582 8.709 14.404 1.00 96.31 177 ASN A C 1
ATOM 1424 O O . ASN A 1 177 ? 11.476 8.082 13.840 1.00 96.31 177 ASN A O 1
ATOM 1428 N N . GLU A 1 178 ? 9.515 8.095 14.912 1.00 96.50 178 GLU A N 1
ATOM 1429 C CA . GLU A 1 178 ? 9.235 6.668 14.725 1.00 96.50 178 GLU A CA 1
ATOM 1430 C C . GLU A 1 178 ? 8.839 6.358 13.283 1.00 96.50 178 GLU A C 1
ATOM 1432 O O . GLU A 1 178 ? 9.419 5.457 12.680 1.00 96.50 178 GLU A O 1
ATOM 1437 N N . VAL A 1 179 ? 7.925 7.136 12.699 1.00 97.69 179 VAL A N 1
ATOM 1438 C CA . VAL A 1 179 ? 7.515 6.949 11.297 1.00 97.69 179 VAL A CA 1
ATOM 1439 C C . VAL A 1 179 ? 8.665 7.271 10.336 1.00 97.69 179 VAL A C 1
ATOM 1441 O O . VAL A 1 179 ? 8.866 6.553 9.358 1.00 97.69 179 VAL A O 1
ATOM 1444 N N . LEU A 1 180 ? 9.494 8.271 10.654 1.00 98.25 180 LEU A N 1
ATOM 1445 C CA . LEU A 1 180 ? 10.696 8.577 9.880 1.00 98.25 180 LEU A CA 1
ATOM 1446 C C . LEU A 1 180 ? 11.651 7.378 9.820 1.00 98.25 180 LEU A C 1
ATOM 1448 O O . LEU A 1 180 ? 12.173 7.066 8.753 1.00 98.25 180 LEU A O 1
ATOM 1452 N N . ARG A 1 181 ? 11.846 6.657 10.934 1.00 97.94 181 ARG A N 1
ATOM 1453 C CA . ARG A 1 181 ? 12.675 5.438 10.953 1.00 97.94 181 ARG A CA 1
ATOM 1454 C C . ARG A 1 181 ? 12.123 4.347 10.037 1.00 97.94 181 ARG A C 1
ATOM 1456 O O . ARG A 1 181 ? 12.910 3.634 9.419 1.00 97.94 181 ARG A O 1
ATOM 1463 N N . VAL A 1 182 ? 10.799 4.223 9.930 1.00 98.12 182 VAL A N 1
ATOM 1464 C CA . VAL A 1 182 ? 10.153 3.280 9.001 1.00 98.12 182 VAL A CA 1
ATOM 1465 C C . VAL A 1 182 ? 10.452 3.670 7.552 1.00 98.12 182 VAL A C 1
ATOM 1467 O O . VAL A 1 182 ? 10.920 2.835 6.780 1.00 98.12 182 VAL A O 1
ATOM 1470 N N . ILE A 1 183 ? 10.279 4.945 7.198 1.00 98.44 183 ILE A N 1
ATOM 1471 C CA . ILE A 1 183 ? 10.592 5.460 5.855 1.00 98.44 183 ILE A CA 1
ATOM 1472 C C . ILE A 1 183 ? 12.078 5.270 5.527 1.00 98.44 183 ILE A C 1
ATOM 1474 O O . ILE A 1 183 ? 12.414 4.748 4.466 1.00 98.44 183 ILE A O 1
ATOM 1478 N N . GLN A 1 184 ? 12.976 5.596 6.457 1.00 98.44 184 GLN A N 1
ATOM 1479 C CA . GLN A 1 184 ? 14.416 5.365 6.307 1.00 98.44 184 GLN A CA 1
ATOM 1480 C C . GLN A 1 184 ? 14.744 3.884 6.094 1.00 98.44 184 GLN A C 1
ATOM 1482 O O . GLN A 1 184 ? 15.623 3.555 5.296 1.00 98.44 184 GLN A O 1
ATOM 1487 N N . ALA A 1 185 ? 14.037 2.978 6.773 1.00 98.25 185 ALA A N 1
ATOM 1488 C CA . ALA A 1 185 ? 14.197 1.545 6.572 1.00 98.25 185 ALA A CA 1
ATOM 1489 C C . ALA A 1 185 ? 13.727 1.107 5.172 1.00 98.25 185 ALA A C 1
ATOM 1491 O O . ALA A 1 185 ? 14.409 0.300 4.536 1.00 98.25 185 ALA A O 1
ATOM 1492 N N . TRP A 1 186 ? 12.637 1.672 4.643 1.00 98.56 186 TRP A N 1
ATOM 1493 C CA . TRP A 1 186 ? 12.214 1.443 3.255 1.00 98.56 186 TRP A CA 1
ATOM 1494 C C . TRP A 1 186 ? 13.236 1.962 2.236 1.00 98.56 186 TRP A C 1
ATOM 1496 O O . TRP A 1 186 ? 13.574 1.245 1.288 1.00 98.56 186 TRP A O 1
ATOM 1506 N N . CYS A 1 187 ? 13.783 3.164 2.449 1.00 98.44 187 CYS A N 1
ATOM 1507 C CA . CYS A 1 187 ? 14.859 3.717 1.623 1.00 98.44 187 CYS A CA 1
ATOM 1508 C C . CYS A 1 187 ? 16.101 2.818 1.662 1.00 98.44 187 CYS A C 1
ATOM 1510 O O . CYS A 1 187 ? 16.668 2.493 0.621 1.00 98.44 187 CYS A O 1
ATOM 1512 N N . LYS A 1 188 ? 16.492 2.343 2.851 1.00 97.44 188 LYS A N 1
ATOM 1513 C CA . LYS A 1 188 ? 17.638 1.445 3.032 1.00 97.44 188 LYS A CA 1
ATOM 1514 C C . LYS A 1 188 ? 17.468 0.140 2.254 1.00 97.44 188 LYS A C 1
ATOM 1516 O O . LYS A 1 188 ? 18.361 -0.227 1.498 1.00 97.44 188 LYS A O 1
ATOM 1521 N N . VAL A 1 189 ? 16.329 -0.540 2.393 1.00 96.00 189 VAL A N 1
ATOM 1522 C CA . VAL A 1 189 ? 16.081 -1.804 1.675 1.00 96.00 189 VAL A CA 1
ATOM 1523 C C . VAL A 1 189 ? 16.013 -1.585 0.161 1.00 96.00 189 VAL A C 1
ATOM 1525 O O . VAL A 1 189 ? 16.502 -2.412 -0.611 1.00 96.00 189 VAL A O 1
ATOM 1528 N N . THR A 1 190 ? 15.475 -0.445 -0.277 1.00 96.19 190 THR A N 1
ATOM 1529 C CA . THR A 1 190 ? 15.496 -0.047 -1.691 1.00 96.19 190 THR A CA 1
ATOM 1530 C C . THR A 1 190 ? 16.927 0.115 -2.202 1.00 96.19 190 THR A C 1
ATOM 1532 O O . THR A 1 190 ? 17.272 -0.464 -3.233 1.00 96.19 190 THR A O 1
ATOM 1535 N N . ASN A 1 191 ? 17.789 0.808 -1.454 1.00 94.44 191 ASN A N 1
ATOM 1536 C CA . ASN A 1 191 ? 19.196 0.978 -1.806 1.00 94.44 191 ASN A CA 1
ATOM 1537 C C . ASN A 1 191 ? 19.960 -0.355 -1.846 1.00 94.44 191 ASN A C 1
ATOM 1539 O O . ASN A 1 191 ? 20.702 -0.626 -2.793 1.00 94.44 191 ASN A O 1
ATOM 1543 N N . GLU A 1 192 ? 19.740 -1.221 -0.855 1.00 92.44 192 GLU A N 1
ATOM 1544 C CA . GLU A 1 192 ? 20.308 -2.572 -0.819 1.00 92.44 192 GLU A CA 1
ATOM 1545 C C . GLU A 1 192 ? 19.895 -3.370 -2.064 1.00 92.44 192 GLU A C 1
ATOM 1547 O O . GLU A 1 192 ? 20.734 -4.002 -2.705 1.00 92.44 192 GLU A O 1
ATOM 1552 N N . CYS A 1 193 ? 18.626 -3.297 -2.472 1.00 90.12 193 CYS A N 1
ATOM 1553 C CA . CYS A 1 193 ? 18.142 -3.964 -3.681 1.00 90.12 193 CYS A CA 1
ATOM 1554 C C . CYS A 1 193 ? 18.726 -3.385 -4.972 1.00 90.12 193 CYS A C 1
ATOM 1556 O O . CYS A 1 193 ? 19.071 -4.151 -5.871 1.00 90.12 193 CYS A O 1
ATOM 1558 N N . ARG A 1 194 ? 18.882 -2.060 -5.064 1.00 87.50 194 ARG A N 1
ATOM 1559 C CA . ARG A 1 194 ? 19.470 -1.397 -6.240 1.00 87.50 194 ARG A CA 1
ATOM 1560 C C . ARG A 1 194 ? 20.958 -1.674 -6.407 1.00 87.50 194 ARG A C 1
ATOM 1562 O O . ARG A 1 194 ? 21.441 -1.753 -7.533 1.00 87.50 194 ARG A O 1
ATOM 1569 N N . THR A 1 195 ? 21.688 -1.783 -5.300 1.00 85.75 195 THR A N 1
ATOM 1570 C CA . THR A 1 195 ? 23.145 -1.988 -5.297 1.00 85.75 195 THR A CA 1
ATOM 1571 C C . THR A 1 195 ? 23.541 -3.467 -5.345 1.00 85.75 195 THR A C 1
ATOM 1573 O O . THR A 1 195 ? 24.690 -3.792 -5.669 1.00 85.75 195 THR A O 1
ATOM 1576 N N . LYS A 1 196 ? 22.602 -4.388 -5.078 1.00 80.19 196 LYS A N 1
ATOM 1577 C CA . LYS A 1 196 ? 22.797 -5.836 -5.241 1.00 80.19 196 LYS A CA 1
ATOM 1578 C C . LYS A 1 196 ? 23.208 -6.172 -6.678 1.00 80.19 196 LYS A C 1
ATOM 1580 O O . LYS A 1 196 ? 22.545 -5.832 -7.651 1.00 80.19 196 LYS A O 1
ATOM 1585 N N . LYS A 1 197 ? 24.294 -6.944 -6.814 1.00 61.88 197 LYS A N 1
ATOM 1586 C CA . LYS A 1 197 ? 24.854 -7.313 -8.125 1.00 61.88 197 LYS A CA 1
ATOM 1587 C C . LYS A 1 1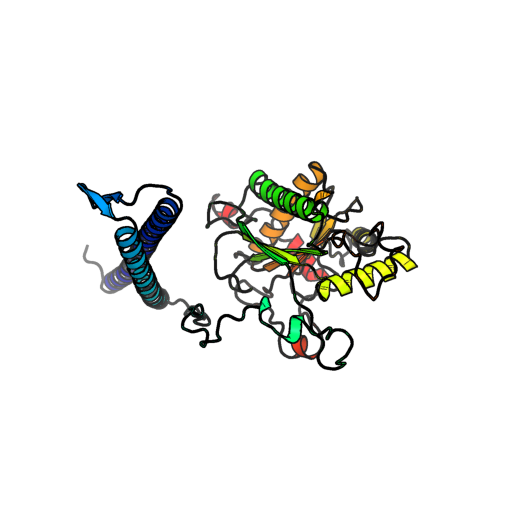97 ? 23.987 -8.275 -8.940 1.00 61.88 197 LYS A C 1
ATOM 1589 O O . LYS A 1 197 ? 24.208 -8.326 -10.145 1.00 61.88 197 LYS A O 1
ATOM 1594 N N . LYS A 1 198 ? 23.083 -9.061 -8.325 1.00 69.31 198 LYS A N 1
ATOM 1595 C CA . LYS A 1 198 ? 22.154 -10.026 -8.967 1.00 69.31 198 LYS A CA 1
ATOM 1596 C C . LYS A 1 198 ? 20.949 -10.329 -8.063 1.00 69.31 198 LYS A C 1
ATOM 1598 O O . LYS A 1 198 ? 21.093 -10.314 -6.846 1.00 69.31 198 LYS A O 1
ATOM 1603 N N . GLY A 1 199 ? 19.806 -10.676 -8.666 1.00 72.44 199 GLY A N 1
ATOM 1604 C CA . GLY A 1 199 ? 18.708 -11.395 -7.996 1.00 72.44 199 GLY A CA 1
ATOM 1605 C C . GLY A 1 199 ? 17.440 -10.598 -7.673 1.00 72.44 199 GLY A C 1
ATOM 1606 O O . GLY A 1 199 ? 16.404 -11.219 -7.463 1.00 72.44 199 GLY A O 1
ATOM 1607 N N . CYS A 1 200 ? 17.480 -9.264 -7.695 1.00 84.44 200 CYS A N 1
ATOM 1608 C CA . CYS A 1 200 ? 16.302 -8.423 -7.473 1.00 84.44 200 CYS A CA 1
ATOM 1609 C C . CYS A 1 200 ? 15.982 -7.643 -8.752 1.00 84.44 200 CYS A C 1
ATOM 1611 O O . CYS A 1 200 ? 16.790 -6.831 -9.196 1.00 84.44 200 CYS A O 1
ATOM 1613 N N . ARG A 1 201 ? 14.830 -7.930 -9.364 1.00 86.50 201 ARG A N 1
ATOM 1614 C CA . ARG A 1 201 ? 14.267 -7.211 -10.518 1.00 86.50 201 ARG A CA 1
ATOM 1615 C C . ARG A 1 201 ? 13.128 -6.293 -10.089 1.00 86.50 201 ARG A C 1
ATOM 1617 O O . ARG A 1 201 ? 12.980 -5.202 -10.633 1.00 86.50 201 ARG A O 1
ATOM 1624 N N . TRP A 1 202 ? 12.340 -6.721 -9.111 1.00 93.12 202 TRP A N 1
ATOM 1625 C CA . TRP A 1 202 ? 11.269 -5.934 -8.519 1.00 93.12 202 TRP A CA 1
ATOM 1626 C C . TRP A 1 202 ? 11.344 -6.011 -7.000 1.00 93.12 202 TRP A C 1
ATOM 1628 O O . TRP A 1 202 ? 11.537 -7.090 -6.445 1.00 93.12 202 TRP A O 1
ATOM 1638 N N . LEU A 1 203 ? 11.170 -4.870 -6.339 1.00 95.88 203 LEU A N 1
ATOM 1639 C CA . LEU A 1 203 ? 11.063 -4.779 -4.890 1.00 95.88 203 LEU A CA 1
ATOM 1640 C C . LEU A 1 203 ? 9.661 -4.287 -4.548 1.00 95.88 203 LEU A C 1
ATOM 1642 O O . LEU A 1 203 ? 9.360 -3.114 -4.769 1.00 95.88 203 LEU A O 1
ATOM 1646 N N . GLN A 1 204 ? 8.832 -5.166 -3.991 1.00 98.12 204 GLN A N 1
ATOM 1647 C CA . GLN A 1 204 ? 7.507 -4.798 -3.509 1.00 98.12 204 GLN A CA 1
ATOM 1648 C C . GLN A 1 204 ? 7.543 -4.589 -1.998 1.00 98.12 204 GLN A C 1
ATOM 1650 O O . GLN A 1 204 ? 7.663 -5.551 -1.242 1.00 98.12 204 GLN A O 1
ATOM 1655 N N . ILE A 1 205 ? 7.401 -3.338 -1.567 1.00 98.56 205 ILE A N 1
ATOM 1656 C CA . ILE A 1 205 ? 7.143 -2.981 -0.167 1.00 98.56 205 ILE A CA 1
ATOM 1657 C C . ILE A 1 205 ? 5.638 -2.763 -0.039 1.00 98.56 205 ILE A C 1
ATOM 1659 O O . ILE A 1 205 ? 5.077 -1.982 -0.813 1.00 98.56 205 ILE A O 1
ATOM 1663 N N . PHE A 1 206 ? 4.984 -3.467 0.883 1.00 98.31 206 PHE A N 1
ATOM 1664 C CA . PHE A 1 206 ? 3.539 -3.363 1.081 1.00 98.31 206 PHE A CA 1
ATOM 1665 C C . PHE A 1 206 ? 3.113 -3.690 2.513 1.00 98.31 206 PHE A C 1
ATOM 1667 O O . PHE A 1 206 ? 3.733 -4.509 3.188 1.00 98.31 206 PHE A O 1
ATOM 1674 N N . GLU A 1 207 ? 2.036 -3.070 2.975 1.00 97.31 207 GLU A N 1
ATOM 1675 C CA . GLU A 1 207 ? 1.422 -3.314 4.282 1.00 97.31 207 GLU A CA 1
ATOM 1676 C C . GLU A 1 207 ? -0.040 -3.720 4.093 1.00 97.31 207 GLU A C 1
ATOM 1678 O O . GLU A 1 207 ? -0.753 -3.145 3.273 1.00 97.31 207 GLU A O 1
ATOM 1683 N N . ASN A 1 208 ? -0.481 -4.694 4.889 1.00 95.06 208 ASN A N 1
ATOM 1684 C CA . ASN A 1 208 ? -1.886 -5.048 5.050 1.00 95.06 208 ASN A CA 1
ATOM 1685 C C . ASN A 1 208 ? -2.281 -4.746 6.497 1.00 95.06 208 ASN A C 1
ATOM 1687 O O . ASN A 1 208 ? -1.874 -5.461 7.418 1.00 95.06 208 ASN A O 1
ATOM 1691 N N . ARG A 1 209 ? -3.073 -3.692 6.701 1.00 92.31 209 ARG A N 1
ATOM 1692 C CA . ARG A 1 209 ? -3.528 -3.251 8.022 1.00 92.31 209 ARG A CA 1
ATOM 1693 C C . ARG A 1 209 ? -4.976 -3.665 8.258 1.00 92.31 209 ARG A C 1
ATOM 1695 O O . ARG A 1 209 ? -5.873 -3.238 7.538 1.00 92.31 209 ARG A O 1
ATOM 1702 N N . GLY A 1 210 ? -5.202 -4.424 9.329 1.00 86.38 210 GLY A N 1
ATOM 1703 C CA . GLY A 1 210 ? -6.531 -4.818 9.800 1.00 86.38 210 GLY A CA 1
ATOM 1704 C C . GLY A 1 210 ? -7.065 -6.115 9.184 1.00 86.38 210 GLY A C 1
ATOM 1705 O O . GLY A 1 210 ? -6.721 -6.514 8.069 1.00 86.38 210 GLY A O 1
ATOM 1706 N N . ALA A 1 211 ? -7.956 -6.782 9.921 1.00 78.44 211 ALA A N 1
ATOM 1707 C CA . ALA A 1 211 ? -8.506 -8.084 9.536 1.00 78.44 211 ALA A CA 1
ATOM 1708 C C . ALA A 1 211 ? -9.304 -8.042 8.221 1.00 78.44 211 ALA A C 1
ATOM 1710 O O . ALA A 1 211 ? -9.348 -9.027 7.484 1.00 78.44 211 ALA A O 1
ATOM 1711 N N . ALA A 1 212 ? -9.898 -6.891 7.882 1.00 78.38 212 ALA A N 1
ATOM 1712 C CA . ALA A 1 212 ? -10.696 -6.728 6.667 1.00 78.38 212 ALA A CA 1
ATOM 1713 C C . ALA A 1 212 ? -9.896 -6.920 5.364 1.00 78.38 212 ALA A C 1
ATOM 1715 O O . ALA A 1 212 ? -10.507 -7.241 4.347 1.00 78.38 212 ALA A O 1
ATOM 1716 N N . VAL A 1 213 ? -8.568 -6.759 5.408 1.00 80.50 213 VAL A N 1
ATOM 1717 C CA . VAL A 1 213 ? -7.637 -6.972 4.282 1.00 80.50 213 VAL A CA 1
ATOM 1718 C C . VAL A 1 213 ? -6.730 -8.193 4.495 1.00 80.50 213 VAL A C 1
ATOM 1720 O O . VAL A 1 213 ? -5.688 -8.329 3.861 1.00 80.50 213 VAL A O 1
ATOM 1723 N N . GLY A 1 214 ? -7.118 -9.101 5.398 1.00 74.69 214 GLY A N 1
ATOM 1724 C CA . GLY A 1 214 ? -6.431 -10.379 5.602 1.00 74.69 214 GLY A CA 1
ATOM 1725 C C . GLY A 1 214 ? -5.235 -10.336 6.555 1.00 74.69 214 GLY A C 1
ATOM 1726 O O . GLY A 1 214 ? -4.457 -11.288 6.581 1.00 74.69 214 GLY A O 1
ATOM 1727 N N . SER A 1 215 ? -5.076 -9.274 7.353 1.00 77.75 215 SER A N 1
ATOM 1728 C CA . SER A 1 215 ? -4.064 -9.251 8.414 1.00 77.75 215 SER A CA 1
ATOM 1729 C C . SER A 1 215 ? -4.565 -9.980 9.662 1.00 77.75 215 SER A C 1
ATOM 1731 O O . SER A 1 215 ? -5.563 -9.582 10.260 1.00 77.75 215 SER A O 1
ATOM 1733 N N . SER A 1 216 ? -3.885 -11.061 10.051 1.00 69.00 216 SER A N 1
ATOM 1734 C CA . SER A 1 216 ? -4.200 -11.857 11.249 1.00 69.00 216 SER A CA 1
ATOM 1735 C C . SER A 1 216 ? -3.333 -11.511 12.464 1.00 69.00 216 SER A C 1
ATOM 1737 O O . SER A 1 216 ? -3.642 -11.933 13.576 1.00 69.00 216 SER A O 1
ATOM 1739 N N . ASN A 1 217 ? -2.252 -10.747 12.272 1.00 77.31 217 ASN A N 1
ATOM 1740 C CA . ASN A 1 217 ? -1.366 -10.291 13.339 1.00 77.31 217 ASN A CA 1
ATOM 1741 C C . ASN A 1 217 ? -1.481 -8.771 13.491 1.00 77.31 217 ASN A C 1
ATOM 1743 O O . ASN A 1 217 ? -1.159 -8.030 12.566 1.00 77.31 217 ASN A O 1
ATOM 1747 N N . MET A 1 218 ? -1.905 -8.333 14.677 1.00 76.19 218 MET A N 1
ATOM 1748 C CA . MET A 1 218 ? -2.163 -6.925 14.993 1.00 76.19 218 MET A CA 1
ATOM 1749 C C . MET A 1 218 ? -0.891 -6.084 15.171 1.00 76.19 218 MET A C 1
ATOM 1751 O O . MET A 1 218 ? -0.972 -4.862 15.204 1.00 76.19 218 MET A O 1
ATOM 1755 N N . HIS A 1 219 ? 0.287 -6.706 15.288 1.00 83.25 219 HIS A N 1
ATOM 1756 C CA . HIS A 1 219 ? 1.540 -5.971 15.443 1.00 83.25 219 HIS A CA 1
ATOM 1757 C C . HIS A 1 219 ? 1.854 -5.133 14.185 1.00 83.25 219 HIS A C 1
ATOM 1759 O O . HIS A 1 219 ? 1.756 -5.668 13.080 1.00 83.25 219 HIS A O 1
ATOM 1765 N N . PRO A 1 220 ? 2.286 -3.863 14.304 1.00 89.94 220 PRO A N 1
ATOM 1766 C CA . PRO A 1 220 ? 2.505 -2.991 13.150 1.00 89.94 220 PRO A CA 1
ATOM 1767 C C . PRO A 1 220 ? 3.715 -3.443 12.320 1.00 89.94 220 PRO A C 1
ATOM 1769 O O . PRO A 1 220 ? 4.855 -3.432 12.796 1.00 89.94 220 PRO A O 1
ATOM 1772 N N . HIS A 1 221 ? 3.480 -3.849 11.071 1.00 94.00 221 HIS A N 1
ATOM 1773 C CA . HIS A 1 221 ? 4.523 -4.345 10.175 1.00 94.00 221 HIS A CA 1
ATOM 1774 C C . HIS A 1 221 ? 4.165 -4.165 8.696 1.00 94.00 221 HIS A C 1
ATOM 1776 O O . HIS A 1 221 ? 2.995 -4.140 8.325 1.00 94.00 221 HIS A O 1
ATOM 1782 N N . CYS A 1 222 ? 5.188 -4.154 7.841 1.00 96.31 222 CYS A N 1
ATOM 1783 C CA . CYS A 1 222 ? 5.034 -4.391 6.409 1.00 96.31 222 CYS A CA 1
ATOM 1784 C C . CYS A 1 222 ? 5.725 -5.688 5.977 1.00 96.31 222 CYS A C 1
ATOM 1786 O O . CYS A 1 222 ? 6.491 -6.315 6.719 1.00 96.31 222 CYS A O 1
ATOM 1788 N N . GLN A 1 223 ? 5.447 -6.083 4.744 1.00 97.19 223 GLN A N 1
ATOM 1789 C CA . GLN A 1 223 ? 6.106 -7.166 4.042 1.00 97.19 223 GLN A CA 1
ATOM 1790 C C . GLN A 1 223 ? 6.925 -6.595 2.886 1.00 97.19 223 GLN A C 1
ATOM 1792 O O . GLN A 1 223 ? 6.580 -5.580 2.275 1.00 97.19 223 GLN A O 1
ATOM 1797 N N . ILE A 1 224 ? 8.040 -7.259 2.605 1.00 97.38 224 ILE A N 1
ATOM 1798 C CA . ILE A 1 224 ? 8.967 -6.876 1.549 1.00 97.38 224 ILE A CA 1
ATOM 1799 C C . ILE A 1 224 ? 9.275 -8.108 0.722 1.00 97.38 224 ILE A C 1
ATOM 1801 O O . ILE A 1 224 ? 9.857 -9.069 1.229 1.00 97.38 224 ILE A O 1
ATOM 1805 N N . TRP A 1 225 ? 8.870 -8.084 -0.542 1.00 96.44 225 TRP A N 1
ATOM 1806 C CA . TRP A 1 225 ? 9.130 -9.160 -1.488 1.00 96.44 225 TRP A CA 1
ATOM 1807 C C . TRP A 1 225 ? 10.118 -8.673 -2.545 1.00 96.44 225 TRP A C 1
ATOM 1809 O O . TRP A 1 225 ? 9.820 -7.790 -3.350 1.00 96.44 225 TRP A O 1
ATOM 1819 N N . GLU A 1 226 ? 11.310 -9.257 -2.527 1.00 93.12 226 GLU A N 1
ATOM 1820 C CA . GLU A 1 226 ? 12.303 -9.140 -3.587 1.00 93.12 226 GLU A CA 1
ATOM 1821 C C . GLU A 1 226 ? 12.016 -10.218 -4.629 1.00 93.12 226 GLU A C 1
ATOM 1823 O O . GLU A 1 226 ? 12.110 -11.406 -4.326 1.00 93.12 226 GLU A O 1
ATOM 1828 N N . CYS A 1 227 ? 11.685 -9.827 -5.853 1.00 90.81 227 CYS A N 1
ATOM 1829 C CA . CYS A 1 227 ? 11.343 -10.746 -6.931 1.00 90.81 227 CYS A CA 1
ATOM 1830 C C . CYS A 1 227 ? 12.415 -10.712 -8.023 1.00 90.81 227 CYS A C 1
ATOM 1832 O O . CYS A 1 227 ? 12.798 -9.645 -8.505 1.00 90.81 227 CYS A O 1
ATOM 1834 N N . GLY A 1 228 ? 12.846 -11.885 -8.487 1.00 86.44 228 GLY A N 1
ATOM 1835 C CA . GLY A 1 228 ? 13.703 -12.047 -9.669 1.00 86.44 228 GLY A CA 1
ATOM 1836 C C . GLY A 1 228 ? 12.968 -11.840 -11.003 1.00 86.44 228 GLY A C 1
ATOM 1837 O O . GLY A 1 228 ? 13.585 -11.875 -12.064 1.00 86.44 228 GLY A O 1
ATOM 1838 N N . PHE A 1 229 ? 11.657 -11.607 -10.959 1.00 85.12 229 PHE A N 1
ATOM 1839 C CA . PHE A 1 229 ? 10.784 -11.326 -12.098 1.00 85.12 229 PHE A CA 1
ATOM 1840 C C . PHE A 1 229 ? 10.034 -10.005 -11.874 1.00 85.12 229 PHE A C 1
ATOM 1842 O O . PHE A 1 229 ? 9.970 -9.509 -10.750 1.00 85.12 229 PHE A O 1
ATOM 1849 N N . LEU A 1 230 ? 9.462 -9.437 -12.939 1.00 88.12 230 LEU A N 1
ATOM 1850 C CA . LEU A 1 230 ? 8.576 -8.276 -12.841 1.00 88.12 230 LEU A CA 1
ATOM 1851 C C . LEU A 1 230 ? 7.123 -8.764 -12.697 1.00 88.12 230 LEU A C 1
ATOM 1853 O O . LEU A 1 230 ? 6.639 -9.439 -13.608 1.00 88.12 230 LEU A O 1
ATOM 1857 N N . PRO A 1 231 ? 6.421 -8.473 -11.586 1.00 92.94 231 PRO A N 1
ATOM 1858 C CA . PRO A 1 231 ? 5.022 -8.864 -11.423 1.00 92.94 231 PRO A CA 1
ATOM 1859 C C . PRO A 1 231 ? 4.118 -8.269 -12.508 1.00 92.94 231 PRO A C 1
ATOM 1861 O O . PRO A 1 231 ? 4.384 -7.188 -13.029 1.00 92.94 231 PRO A O 1
ATOM 1864 N N . SER A 1 232 ? 3.001 -8.932 -12.816 1.00 91.94 232 SER A N 1
ATOM 1865 C CA . SER A 1 232 ? 2.115 -8.541 -13.925 1.00 91.94 232 SER A CA 1
ATOM 1866 C C . SER A 1 232 ? 1.561 -7.117 -13.806 1.00 91.94 232 SER A C 1
ATOM 1868 O O . SER A 1 232 ? 1.426 -6.426 -14.812 1.00 91.94 232 SER A O 1
ATOM 1870 N N . LEU A 1 233 ? 1.248 -6.649 -12.591 1.00 93.75 233 LEU A N 1
ATOM 1871 C CA . LEU A 1 233 ? 0.791 -5.271 -12.378 1.00 93.75 233 LEU A CA 1
ATOM 1872 C C . LEU A 1 233 ? 1.922 -4.260 -12.618 1.00 93.75 233 LEU A C 1
ATOM 1874 O O . LEU A 1 233 ? 1.737 -3.318 -13.383 1.00 93.75 233 LEU A O 1
ATOM 1878 N N . ALA A 1 234 ? 3.108 -4.517 -12.063 1.00 93.50 234 ALA A N 1
ATOM 1879 C CA . ALA A 1 234 ? 4.297 -3.700 -12.289 1.00 93.50 234 ALA A CA 1
ATOM 1880 C C . ALA A 1 234 ? 4.686 -3.635 -13.777 1.00 93.50 234 ALA A C 1
ATOM 1882 O O . ALA A 1 234 ? 5.018 -2.568 -14.281 1.00 93.50 234 ALA A O 1
ATOM 1883 N N . SER A 1 235 ? 4.563 -4.749 -14.507 1.00 91.19 235 SER A N 1
ATOM 1884 C CA . SER A 1 235 ? 4.789 -4.798 -15.956 1.00 91.19 235 SER A CA 1
ATOM 1885 C C . SER A 1 235 ? 3.802 -3.931 -16.739 1.00 91.19 235 SER A C 1
ATOM 1887 O O . SER A 1 235 ? 4.198 -3.317 -17.725 1.00 91.19 235 SER A O 1
ATOM 1889 N N . ARG A 1 236 ? 2.529 -3.864 -16.327 1.00 93.94 236 ARG A N 1
ATOM 1890 C CA . ARG A 1 236 ? 1.539 -2.980 -16.965 1.00 93.94 236 ARG A CA 1
ATOM 1891 C C . ARG A 1 236 ? 1.852 -1.509 -16.696 1.00 93.94 236 ARG A C 1
ATOM 1893 O O . ARG A 1 236 ? 1.788 -0.703 -17.618 1.00 93.94 236 ARG A O 1
ATOM 1900 N N . TYR A 1 237 ? 2.226 -1.166 -15.463 1.00 94.88 237 TYR A N 1
ATOM 1901 C CA . TYR A 1 237 ? 2.644 0.196 -15.121 1.00 94.88 237 TYR A CA 1
ATOM 1902 C C . TYR A 1 237 ? 3.903 0.624 -15.870 1.00 94.88 237 TYR A C 1
ATOM 1904 O O . TYR A 1 237 ? 3.943 1.747 -16.364 1.00 94.88 237 TYR A O 1
ATOM 1912 N N . ASP A 1 238 ? 4.896 -0.256 -16.002 1.00 92.31 238 ASP A N 1
ATOM 1913 C CA . ASP A 1 238 ? 6.105 0.014 -16.783 1.00 92.31 238 ASP A CA 1
ATOM 1914 C C . ASP A 1 238 ? 5.766 0.339 -18.245 1.00 92.31 238 ASP A C 1
ATOM 1916 O O . ASP A 1 238 ? 6.142 1.391 -18.757 1.00 92.31 238 ASP A O 1
ATOM 1920 N N . GLN A 1 239 ? 4.986 -0.535 -18.890 1.00 91.94 239 GLN A N 1
ATOM 1921 C CA . GLN A 1 239 ? 4.615 -0.405 -20.301 1.00 91.94 239 GLN A CA 1
ATOM 1922 C C . GLN A 1 239 ? 3.799 0.859 -20.579 1.00 91.94 239 GLN A C 1
ATOM 1924 O O . GLN A 1 239 ? 4.094 1.574 -21.535 1.00 91.94 239 GLN A O 1
ATOM 1929 N N . ASN A 1 240 ? 2.797 1.155 -19.746 1.00 95.69 240 ASN A N 1
ATOM 1930 C CA . ASN A 1 240 ? 1.927 2.314 -19.946 1.00 95.69 240 ASN A CA 1
ATOM 1931 C C . ASN A 1 240 ? 2.655 3.636 -19.672 1.00 95.69 240 ASN A C 1
ATOM 1933 O O . ASN A 1 240 ? 2.525 4.575 -20.455 1.00 95.69 240 ASN A O 1
ATOM 1937 N N . GLN A 1 241 ? 3.469 3.704 -18.611 1.00 94.50 241 GLN A N 1
ATOM 1938 C CA . GLN A 1 241 ? 4.292 4.888 -18.346 1.00 94.50 241 GLN A CA 1
ATOM 1939 C C . GLN A 1 241 ? 5.319 5.106 -19.463 1.00 94.50 241 GLN A C 1
ATOM 1941 O O . GLN A 1 241 ? 5.515 6.239 -19.896 1.00 94.50 241 GLN A O 1
ATOM 1946 N N . TRP A 1 242 ? 5.939 4.036 -19.975 1.00 92.69 242 TRP A N 1
ATOM 1947 C CA . TRP A 1 242 ? 6.866 4.123 -21.104 1.00 92.69 242 TRP A CA 1
ATOM 1948 C C . TRP A 1 242 ? 6.180 4.612 -22.381 1.00 92.69 242 TRP A C 1
ATOM 1950 O O . TRP A 1 242 ? 6.722 5.475 -23.069 1.00 92.69 242 TRP A O 1
ATOM 1960 N N . ALA A 1 243 ? 4.997 4.079 -22.700 1.00 92.88 243 ALA A N 1
ATOM 1961 C CA . ALA A 1 243 ? 4.233 4.490 -23.874 1.00 92.88 243 ALA A CA 1
ATOM 1962 C C . ALA A 1 243 ? 3.921 5.993 -23.837 1.00 92.88 243 ALA A C 1
ATOM 1964 O O . ALA A 1 243 ? 4.222 6.694 -24.802 1.00 92.88 243 ALA A O 1
ATOM 1965 N N . TYR A 1 244 ? 3.430 6.488 -22.697 1.00 96.31 244 TYR A N 1
ATOM 1966 C CA . TYR A 1 244 ? 3.169 7.912 -22.486 1.00 96.31 244 TYR A CA 1
ATOM 1967 C C . TYR A 1 244 ? 4.444 8.753 -22.585 1.00 96.31 244 TYR A C 1
ATOM 1969 O O . TYR A 1 244 ? 4.497 9.726 -23.329 1.00 96.31 244 TYR A O 1
ATOM 1977 N N . PHE A 1 245 ? 5.509 8.352 -21.886 1.00 92.94 245 PHE A N 1
ATOM 1978 C CA . PHE A 1 245 ? 6.778 9.078 -21.896 1.00 92.94 245 PHE A CA 1
ATOM 1979 C C . PHE A 1 245 ? 7.382 9.166 -23.302 1.00 92.94 245 PHE A C 1
ATOM 1981 O O . PHE A 1 245 ? 7.903 10.206 -23.694 1.00 92.94 245 PHE A O 1
ATOM 1988 N N . LYS A 1 246 ? 7.288 8.094 -24.095 1.00 91.06 246 LYS A N 1
ATOM 1989 C CA . LYS A 1 246 ? 7.773 8.077 -25.478 1.00 91.06 246 LYS A CA 1
ATOM 1990 C C . LYS A 1 246 ? 7.043 9.100 -26.354 1.00 91.06 246 LYS A C 1
ATOM 1992 O O . LYS A 1 246 ? 7.676 9.697 -27.223 1.00 91.06 246 LYS A O 1
ATOM 1997 N N . GLU A 1 247 ? 5.746 9.288 -26.141 1.00 94.94 247 GLU A N 1
ATOM 1998 C CA . GLU A 1 247 ? 4.918 10.227 -26.903 1.00 94.94 247 GLU A CA 1
ATOM 1999 C C . GLU A 1 247 ? 5.077 11.673 -26.416 1.00 94.94 247 GLU A C 1
ATOM 2001 O O . GLU A 1 247 ? 5.332 12.568 -27.218 1.00 94.94 247 GLU A O 1
ATOM 2006 N N . HIS A 1 248 ? 4.995 11.895 -25.104 1.00 94.69 248 HIS A N 1
ATOM 2007 C CA . HIS A 1 248 ? 4.900 13.231 -24.511 1.00 94.69 248 HIS A CA 1
ATOM 2008 C C . HIS A 1 248 ? 6.233 13.785 -23.988 1.00 94.69 248 HIS A C 1
ATOM 2010 O O . HIS A 1 248 ? 6.321 14.971 -23.686 1.00 94.69 248 HIS A O 1
ATOM 2016 N N . GLN A 1 249 ? 7.276 12.952 -23.878 1.00 92.94 249 GLN A N 1
ATOM 2017 C CA . GLN A 1 249 ? 8.598 13.308 -23.330 1.00 92.94 249 GLN A CA 1
ATOM 2018 C C . GLN A 1 249 ? 8.563 13.841 -21.881 1.00 92.94 249 GLN A C 1
ATOM 2020 O O . GLN A 1 249 ? 9.508 14.480 -21.421 1.00 92.94 249 GLN A O 1
ATOM 2025 N N . ILE A 1 250 ? 7.493 13.538 -21.141 1.00 94.56 250 ILE A N 1
ATOM 2026 C CA . ILE A 1 250 ? 7.305 13.827 -19.714 1.00 94.56 250 ILE A CA 1
ATOM 2027 C C . ILE A 1 250 ? 6.756 12.569 -19.017 1.00 94.56 250 ILE A C 1
ATOM 2029 O O . ILE A 1 250 ? 5.973 11.833 -19.628 1.00 94.56 250 ILE A O 1
ATOM 2033 N N . PRO A 1 251 ? 7.175 12.241 -17.777 1.00 95.50 251 PRO A N 1
ATOM 2034 C CA . PRO A 1 251 ? 6.647 11.075 -17.073 1.00 95.50 251 PRO A CA 1
ATOM 2035 C C . PRO A 1 251 ? 5.151 11.238 -16.786 1.00 95.50 251 PRO A C 1
ATOM 2037 O O . PRO A 1 251 ? 4.731 12.274 -16.272 1.00 95.50 251 PRO A O 1
ATOM 2040 N N . LEU A 1 252 ? 4.363 10.192 -17.057 1.00 97.75 252 LEU A N 1
ATOM 2041 C CA . LEU A 1 252 ? 2.895 10.223 -16.966 1.00 97.75 252 LEU A CA 1
ATOM 2042 C C . LEU A 1 252 ? 2.400 10.780 -15.632 1.00 97.75 252 LEU A C 1
ATOM 2044 O O . LEU A 1 252 ? 1.567 11.678 -15.604 1.00 97.75 252 LEU A O 1
ATOM 2048 N N . LEU A 1 253 ? 2.915 10.260 -14.516 1.00 98.25 253 LEU A N 1
ATOM 2049 C CA . LEU A 1 253 ? 2.435 10.661 -13.194 1.00 98.25 253 LEU A CA 1
ATOM 2050 C C . LEU A 1 253 ? 2.942 12.038 -12.753 1.00 98.25 253 LEU A C 1
ATOM 2052 O O . LEU A 1 253 ? 2.325 12.625 -11.875 1.00 98.25 253 LEU A O 1
ATOM 2056 N N . VAL A 1 254 ? 4.024 12.556 -13.346 1.00 97.56 254 VAL A N 1
ATOM 2057 C CA . VAL A 1 254 ? 4.467 13.942 -13.110 1.00 97.56 254 VAL A CA 1
ATOM 2058 C C . VAL A 1 254 ? 3.489 14.904 -13.780 1.00 97.56 254 VAL A C 1
ATOM 2060 O O . VAL A 1 254 ? 2.992 15.821 -13.137 1.00 97.56 254 VAL A O 1
ATOM 2063 N N . ASP A 1 255 ? 3.156 14.644 -15.045 1.00 97.88 255 ASP A N 1
ATOM 2064 C CA . ASP A 1 255 ? 2.154 15.416 -15.785 1.00 97.88 255 ASP A CA 1
ATOM 2065 C C . ASP A 1 255 ? 0.775 15.344 -15.105 1.00 97.88 255 ASP A C 1
ATOM 2067 O O . ASP A 1 255 ? 0.140 16.362 -14.835 1.00 97.88 255 ASP A O 1
ATOM 2071 N N . TYR A 1 256 ? 0.357 14.142 -14.698 1.00 98.38 256 TYR A N 1
ATOM 2072 C CA . TYR A 1 256 ? -0.890 13.946 -13.960 1.00 98.38 256 TYR A CA 1
ATOM 2073 C C . TYR A 1 256 ? -0.930 14.724 -12.633 1.00 98.38 256 TYR A C 1
ATOM 2075 O O . TYR A 1 256 ? -1.957 15.325 -12.321 1.00 98.38 256 TYR A O 1
ATOM 2083 N N . ALA A 1 257 ? 0.170 14.756 -11.866 1.00 97.56 257 ALA A N 1
ATOM 2084 C CA . ALA A 1 257 ? 0.244 15.557 -10.640 1.00 97.56 257 ALA A CA 1
ATOM 2085 C C . ALA A 1 257 ? 0.029 17.047 -10.934 1.00 97.56 257 ALA A C 1
ATOM 2087 O O . ALA A 1 257 ? -0.790 17.679 -10.270 1.00 97.56 257 ALA A O 1
ATOM 2088 N N . HIS A 1 258 ? 0.711 17.586 -11.951 1.00 96.88 258 HIS A N 1
ATOM 2089 C CA . HIS A 1 258 ? 0.566 18.989 -12.339 1.00 96.88 258 HIS A CA 1
ATOM 2090 C C . HIS A 1 258 ? -0.877 19.320 -12.745 1.00 96.88 258 HIS A C 1
ATOM 2092 O O . HIS A 1 258 ? -1.429 20.318 -12.286 1.00 96.88 258 HIS A O 1
ATOM 2098 N N . GLN A 1 259 ? -1.524 18.462 -13.538 1.00 97.31 259 GLN A N 1
ATOM 2099 C CA . GLN A 1 259 ? -2.920 18.665 -13.943 1.00 97.31 259 GLN A CA 1
ATOM 2100 C C . GLN A 1 259 ? -3.898 18.607 -12.761 1.00 97.31 259 GLN A C 1
ATOM 2102 O O . GLN A 1 259 ? -4.880 19.347 -12.736 1.00 97.31 259 GLN A O 1
ATOM 2107 N N . GLU A 1 260 ? -3.653 17.750 -11.766 1.00 98.06 260 GLU A N 1
ATOM 2108 C CA . GLU A 1 260 ? -4.456 17.726 -10.5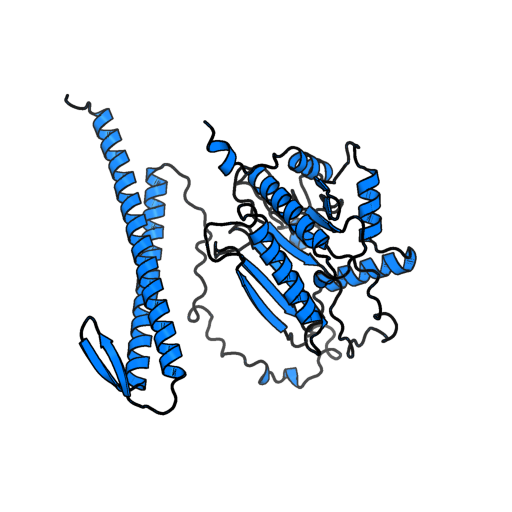36 1.00 98.06 260 GLU A CA 1
ATOM 2109 C C . GLU A 1 260 ? -4.230 18.988 -9.690 1.00 98.06 260 GLU A C 1
ATOM 2111 O O . GLU A 1 260 ? -5.179 19.514 -9.105 1.00 98.06 260 GLU A O 1
ATOM 2116 N N . GLU A 1 261 ? -3.010 19.531 -9.660 1.00 96.56 261 GLU A N 1
ATOM 2117 C CA . GLU A 1 261 ? -2.719 20.798 -8.983 1.00 96.56 261 GLU A CA 1
ATOM 2118 C C . GLU A 1 261 ? -3.405 22.001 -9.642 1.00 96.56 261 GLU A C 1
ATOM 2120 O O . GLU A 1 261 ? -3.880 22.889 -8.934 1.00 96.56 261 GLU A O 1
ATOM 2125 N N . GLU A 1 262 ? -3.561 22.015 -10.968 1.00 96.31 262 GLU A N 1
ATOM 2126 C CA . GLU A 1 262 ? -4.344 23.043 -11.673 1.00 96.31 262 GLU A CA 1
ATOM 2127 C C . GLU A 1 262 ? -5.830 23.052 -11.268 1.00 96.31 262 GLU A C 1
ATOM 2129 O O . GLU A 1 262 ? -6.521 24.055 -11.449 1.00 96.31 262 GLU A O 1
ATOM 2134 N N . LYS A 1 263 ? -6.340 21.951 -10.697 1.00 93.50 263 LYS A N 1
ATOM 2135 C CA . LYS A 1 263 ? -7.711 21.844 -10.171 1.00 93.50 263 LYS A CA 1
ATOM 2136 C C . LYS A 1 263 ? -7.836 22.299 -8.717 1.00 93.50 263 LYS A C 1
ATOM 2138 O O . LYS A 1 263 ? -8.937 22.252 -8.161 1.00 93.50 263 LYS A O 1
ATOM 2143 N N . LEU A 1 264 ? -6.753 22.736 -8.070 1.00 92.50 264 LEU A N 1
ATOM 2144 C CA . LEU A 1 264 ? -6.812 23.238 -6.698 1.00 92.50 264 LEU A CA 1
ATOM 2145 C C . LEU A 1 264 ? -7.808 24.399 -6.577 1.00 92.50 264 LEU A C 1
ATOM 2147 O O . LEU A 1 264 ? -7.752 25.384 -7.304 1.00 92.50 264 LEU A O 1
ATOM 2151 N N . GLY A 1 265 ? -8.725 24.283 -5.615 1.00 90.06 265 GLY A N 1
ATOM 2152 C CA . GLY A 1 265 ? -9.786 25.267 -5.383 1.00 90.06 265 GLY A CA 1
ATOM 2153 C C . GLY A 1 265 ? -11.043 25.070 -6.235 1.00 90.06 265 GLY A C 1
ATOM 2154 O O . GLY A 1 265 ? -12.043 25.739 -5.979 1.00 90.06 265 GLY A O 1
ATOM 2155 N N . HIS A 1 266 ? -11.044 24.141 -7.194 1.00 94.25 266 HIS A N 1
ATOM 2156 C CA . HIS A 1 266 ? -12.253 23.770 -7.928 1.00 94.25 266 HIS A CA 1
ATOM 2157 C C . HIS A 1 266 ? -13.101 22.745 -7.160 1.00 94.25 266 HIS A C 1
ATOM 2159 O O . HIS A 1 266 ? -12.614 22.027 -6.282 1.00 94.25 266 HIS A O 1
ATOM 2165 N N . SER A 1 267 ? -14.391 22.660 -7.501 1.00 89.81 267 SER A N 1
ATOM 2166 C CA . SER A 1 267 ? -15.328 21.711 -6.884 1.00 89.81 267 SER A CA 1
ATOM 2167 C C . SER A 1 267 ? -15.019 20.248 -7.218 1.00 89.81 267 SER A C 1
ATOM 2169 O O . SER A 1 267 ? -15.376 19.362 -6.447 1.00 89.81 267 SER A O 1
ATOM 2171 N N . ASP A 1 268 ? -14.329 19.993 -8.332 1.00 93.12 268 ASP A N 1
ATOM 2172 C CA . ASP A 1 268 ? -13.870 18.676 -8.786 1.00 93.12 268 ASP A CA 1
ATOM 2173 C C . ASP A 1 268 ? -12.438 18.338 -8.323 1.00 93.12 268 ASP A C 1
ATOM 2175 O O . ASP A 1 268 ? -11.831 17.388 -8.818 1.00 93.12 268 ASP A O 1
ATOM 2179 N N . CYS A 1 269 ? -11.885 19.094 -7.367 1.00 96.75 269 CYS A N 1
ATOM 2180 C CA . CYS A 1 269 ? -10.549 18.859 -6.828 1.00 96.75 269 CYS A CA 1
ATOM 2181 C C . CYS A 1 269 ? -10.453 17.509 -6.098 1.00 96.75 269 CYS A C 1
ATOM 2183 O O . CYS A 1 269 ? -11.164 17.254 -5.115 1.00 96.75 269 CYS A O 1
ATOM 2185 N N . ARG A 1 270 ? -9.495 16.675 -6.515 1.00 98.44 270 ARG A N 1
ATOM 2186 C CA . ARG A 1 270 ? -9.217 15.356 -5.923 1.00 98.44 270 ARG A CA 1
ATOM 2187 C C . ARG A 1 270 ? -8.013 15.323 -4.977 1.00 98.44 270 ARG A C 1
ATOM 2189 O O . ARG A 1 270 ? -7.768 14.300 -4.339 1.00 98.44 270 ARG A O 1
ATOM 2196 N N . ILE A 1 271 ? -7.292 16.433 -4.822 1.00 98.50 271 ILE A N 1
ATOM 2197 C CA . ILE A 1 271 ? -6.164 16.542 -3.886 1.00 98.50 271 ILE A CA 1
ATOM 2198 C C . ILE A 1 271 ? -6.678 16.544 -2.447 1.00 98.50 271 ILE A C 1
ATOM 2200 O O . ILE A 1 271 ? -7.465 17.403 -2.066 1.00 98.50 271 ILE A O 1
ATOM 2204 N N . VAL A 1 272 ? -6.227 15.595 -1.635 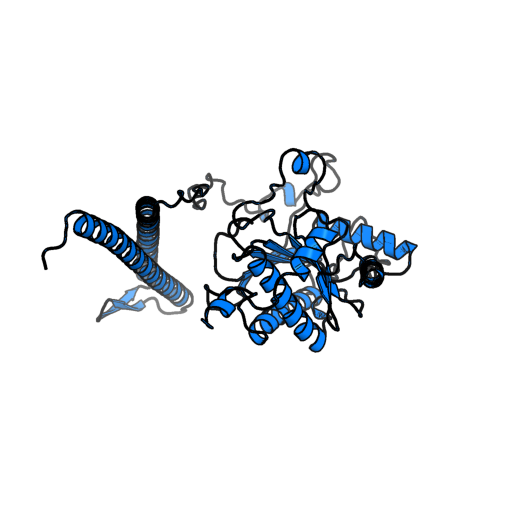1.00 98.38 272 VAL A N 1
ATOM 2205 C CA . VAL A 1 272 ? -6.573 15.466 -0.215 1.00 98.38 272 VAL A CA 1
ATOM 2206 C C . VAL A 1 272 ? -5.605 16.258 0.657 1.00 98.38 272 VAL A C 1
ATOM 2208 O O . VAL A 1 272 ? -6.039 17.028 1.508 1.00 98.38 272 VAL A O 1
ATOM 2211 N N . LEU A 1 273 ? -4.300 16.086 0.436 1.00 98.31 273 LEU A N 1
ATOM 2212 C CA . LEU A 1 273 ? -3.231 16.760 1.173 1.00 98.31 273 LEU A CA 1
ATOM 2213 C C . LEU A 1 273 ? -2.143 17.212 0.209 1.00 98.31 273 LEU A C 1
ATOM 2215 O O . LEU A 1 273 ? -1.871 16.551 -0.789 1.00 98.31 273 LEU A O 1
ATOM 2219 N N . GLN A 1 274 ? -1.470 18.300 0.555 1.00 97.69 274 GLN A N 1
ATOM 2220 C CA . GLN A 1 274 ? -0.239 18.712 -0.105 1.00 97.69 274 GLN A CA 1
ATOM 2221 C C . GLN A 1 274 ? 0.717 19.302 0.925 1.00 97.69 274 GLN A C 1
ATOM 2223 O O . GLN A 1 274 ? 0.293 19.961 1.875 1.00 97.69 274 GLN A O 1
ATOM 2228 N N . ASN A 1 275 ? 2.009 19.105 0.711 1.00 97.44 275 ASN A N 1
ATOM 2229 C CA . ASN A 1 275 ? 3.050 19.854 1.399 1.00 97.44 275 ASN A CA 1
ATOM 2230 C C . ASN A 1 275 ? 4.138 20.268 0.395 1.00 97.44 275 ASN A C 1
ATOM 2232 O O . ASN A 1 275 ? 3.900 20.286 -0.815 1.00 97.44 275 ASN A O 1
ATOM 2236 N N . GLU A 1 276 ? 5.316 20.655 0.880 1.00 96.75 276 GLU A N 1
ATOM 2237 C CA . GLU A 1 276 ? 6.411 21.122 0.023 1.00 96.75 276 GLU A CA 1
ATOM 2238 C C . GLU A 1 276 ? 6.908 20.058 -0.970 1.00 96.75 276 GLU A C 1
ATOM 2240 O O . GLU A 1 276 ? 7.363 20.401 -2.057 1.00 96.75 276 GLU A O 1
ATOM 2245 N N . HIS A 1 277 ? 6.832 18.770 -0.631 1.00 98.25 277 HIS A N 1
ATOM 2246 C CA . HIS A 1 277 ? 7.473 17.711 -1.419 1.00 98.25 277 HIS A CA 1
ATOM 2247 C C . HIS A 1 277 ? 6.506 16.644 -1.927 1.00 98.25 277 HIS A C 1
ATOM 2249 O O . HIS A 1 277 ? 6.851 15.923 -2.860 1.00 98.25 277 HIS A O 1
ATOM 2255 N N . TRP A 1 278 ? 5.303 16.552 -1.362 1.00 98.62 278 TRP A N 1
ATOM 2256 C CA . TRP A 1 278 ? 4.372 15.456 -1.598 1.00 98.62 278 TRP A CA 1
ATOM 2257 C C . TRP A 1 278 ? 2.955 15.941 -1.851 1.00 98.62 278 TRP A C 1
ATOM 2259 O O . TRP A 1 278 ? 2.490 16.927 -1.272 1.00 98.62 278 TRP A O 1
ATOM 2269 N N . LEU A 1 279 ? 2.268 15.172 -2.687 1.00 98.44 279 LEU A N 1
ATOM 2270 C CA . LEU A 1 279 ? 0.859 15.301 -2.996 1.00 98.44 279 LEU A CA 1
ATOM 2271 C C . LEU A 1 279 ? 0.147 14.007 -2.599 1.00 98.44 279 LEU A C 1
ATOM 2273 O O . LEU A 1 279 ? 0.623 12.913 -2.908 1.00 98.44 279 LEU A O 1
ATOM 2277 N N . VAL A 1 280 ? -0.995 14.132 -1.927 1.00 98.81 280 VAL A N 1
ATOM 2278 C CA . VAL A 1 280 ? -1.935 13.031 -1.703 1.00 98.81 280 VAL A CA 1
ATOM 2279 C C . VAL A 1 280 ? -3.232 13.378 -2.392 1.00 98.81 280 VAL A C 1
ATOM 2281 O O . VAL A 1 280 ? -3.816 14.425 -2.119 1.00 98.81 280 VAL A O 1
ATOM 2284 N N . LEU A 1 281 ? -3.709 12.491 -3.250 1.00 98.75 281 LEU A N 1
ATOM 2285 C CA . LEU A 1 281 ? -4.948 12.675 -3.994 1.00 98.75 281 LEU A CA 1
ATOM 2286 C C . LEU A 1 281 ? -5.729 11.369 -4.085 1.00 98.75 281 LEU A C 1
ATOM 2288 O O . LEU A 1 281 ? -5.158 10.292 -3.916 1.00 98.75 281 LEU A O 1
ATOM 2292 N N . VAL A 1 282 ? -7.024 11.466 -4.365 1.00 98.81 282 VAL A N 1
ATOM 2293 C CA . VAL A 1 282 ? -7.829 10.323 -4.809 1.00 98.81 282 VAL A CA 1
ATOM 2294 C C . VAL A 1 282 ? -7.689 10.230 -6.330 1.00 98.81 282 VAL A C 1
ATOM 2296 O O . VAL A 1 282 ? -8.123 11.156 -7.012 1.00 98.81 282 VAL A O 1
ATOM 2299 N N . PRO A 1 283 ? -7.076 9.175 -6.897 1.00 98.25 283 PRO A N 1
ATOM 2300 C CA . PRO A 1 283 ? -6.875 9.101 -8.341 1.00 98.25 283 PRO A CA 1
ATOM 2301 C C . PRO A 1 283 ? -8.199 9.194 -9.100 1.00 98.25 283 PRO A C 1
ATOM 2303 O O . PRO A 1 283 ? -9.210 8.644 -8.666 1.00 98.25 283 PRO A O 1
ATOM 2306 N N . TRP A 1 284 ? -8.198 9.824 -10.274 1.00 98.12 284 TRP A N 1
ATOM 2307 C CA . TRP A 1 284 ? -9.391 9.909 -11.125 1.00 98.12 284 TRP A CA 1
ATOM 2308 C C . TRP A 1 284 ? -9.958 8.517 -11.469 1.00 98.12 284 TRP A C 1
ATOM 2310 O O . TRP A 1 284 ? -11.170 8.308 -11.540 1.00 98.12 284 TRP A O 1
ATOM 2320 N N . TRP A 1 285 ? -9.066 7.537 -11.612 1.00 97.56 285 TRP A N 1
ATOM 2321 C CA . TRP A 1 285 ? -9.375 6.131 -11.878 1.00 97.56 285 TRP A CA 1
ATOM 2322 C C . TRP A 1 285 ? -9.514 5.266 -10.610 1.00 97.56 285 TRP A C 1
ATOM 2324 O O . TRP A 1 285 ? -9.472 4.039 -10.711 1.00 97.56 285 TRP A O 1
ATOM 2334 N N . ALA A 1 286 ? -9.656 5.868 -9.422 1.00 97.88 286 ALA A N 1
ATOM 2335 C CA . ALA A 1 286 ? -9.825 5.139 -8.164 1.00 97.88 286 ALA A CA 1
ATOM 2336 C C . ALA A 1 286 ? -10.953 4.101 -8.258 1.00 97.88 286 ALA A C 1
ATOM 2338 O O . ALA A 1 286 ? -12.049 4.395 -8.746 1.00 97.88 286 ALA A O 1
ATOM 2339 N N . CYS A 1 287 ? -10.678 2.893 -7.769 1.00 95.00 287 CYS A N 1
ATOM 2340 C CA . CYS A 1 287 ? -11.630 1.785 -7.724 1.00 95.00 287 CYS A CA 1
ATOM 2341 C C . CYS A 1 287 ? -12.107 1.521 -6.292 1.00 95.00 287 CYS A C 1
ATOM 2343 O O . CYS A 1 287 ? -13.266 1.157 -6.080 1.00 95.00 287 CYS A O 1
ATOM 2345 N N . TRP A 1 288 ? -11.232 1.713 -5.302 1.00 97.00 288 TRP A N 1
ATOM 2346 C CA . TRP A 1 288 ? -11.605 1.610 -3.893 1.00 97.00 288 TRP A CA 1
ATOM 2347 C C . TRP A 1 288 ? -12.276 2.901 -3.395 1.00 97.00 288 TRP A C 1
ATOM 2349 O O . TRP A 1 288 ? -11.941 3.983 -3.878 1.00 97.00 288 TRP A O 1
ATOM 2359 N N . PRO A 1 289 ? -13.213 2.826 -2.426 1.00 96.12 289 PRO A N 1
ATOM 2360 C CA . PRO A 1 289 ? -14.065 3.965 -2.063 1.00 96.12 289 PRO A CA 1
ATOM 2361 C C . PRO A 1 289 ? -13.311 5.229 -1.649 1.00 96.12 289 PRO A C 1
ATOM 2363 O O . PRO A 1 289 ? -13.698 6.329 -2.028 1.00 96.12 289 PRO A O 1
ATOM 2366 N N . PHE A 1 290 ? -12.233 5.054 -0.887 1.00 98.06 290 PHE A N 1
ATOM 2367 C CA . PHE A 1 290 ? -11.349 6.126 -0.441 1.00 98.06 290 PHE A CA 1
ATOM 2368 C C . PHE A 1 290 ? -9.913 5.832 -0.872 1.00 98.06 290 PHE A C 1
ATOM 2370 O O . PHE A 1 290 ? -8.994 6.010 -0.088 1.00 98.06 290 PHE A O 1
ATOM 2377 N N . GLU A 1 291 ? -9.720 5.306 -2.086 1.00 98.56 291 GLU A N 1
ATOM 2378 C CA . GLU A 1 291 ? -8.381 5.060 -2.629 1.00 98.56 291 GLU A CA 1
ATOM 2379 C C . GLU A 1 291 ? -7.561 6.350 -2.649 1.00 98.56 291 GLU A C 1
ATOM 2381 O O . GLU A 1 291 ? -8.044 7.379 -3.113 1.00 98.56 291 GLU A O 1
ATOM 2386 N N . THR A 1 292 ? -6.308 6.308 -2.204 1.00 98.81 292 THR A N 1
ATOM 2387 C CA . THR A 1 292 ? -5.417 7.469 -2.330 1.00 98.81 292 THR A CA 1
ATOM 2388 C C . THR A 1 292 ? -4.079 7.084 -2.915 1.00 98.81 292 THR A C 1
ATOM 2390 O O . THR A 1 292 ? -3.546 6.012 -2.624 1.00 98.81 292 THR A O 1
ATOM 2393 N N . MET A 1 293 ? -3.498 8.010 -3.665 1.00 98.81 293 MET A N 1
ATOM 2394 C CA . MET A 1 293 ? -2.134 7.936 -4.152 1.00 98.81 293 MET A CA 1
ATOM 2395 C C . MET A 1 293 ? -1.289 9.016 -3.483 1.00 98.81 293 MET A C 1
ATOM 2397 O O . MET A 1 293 ? -1.694 10.177 -3.444 1.00 98.81 293 MET A O 1
ATOM 2401 N N . ILE A 1 294 ? -0.120 8.626 -2.975 1.00 98.81 294 ILE A N 1
ATOM 2402 C CA . ILE A 1 294 ? 0.933 9.549 -2.544 1.00 98.81 294 ILE A CA 1
ATOM 2403 C C . ILE A 1 294 ? 1.991 9.584 -3.640 1.00 98.81 294 ILE A C 1
ATOM 2405 O O . ILE A 1 294 ? 2.506 8.530 -4.012 1.00 98.81 294 ILE A O 1
ATOM 2409 N N . LEU A 1 295 ? 2.350 10.768 -4.129 1.00 98.38 295 LEU A N 1
ATOM 2410 C CA . LEU A 1 295 ? 3.429 10.939 -5.101 1.00 98.38 295 LEU A CA 1
ATOM 2411 C C . LEU A 1 295 ? 4.252 12.209 -4.824 1.00 98.38 295 LEU A C 1
ATOM 2413 O O . LEU A 1 295 ? 3.728 13.160 -4.234 1.00 98.38 295 LEU A O 1
ATOM 2417 N N . PRO A 1 296 ? 5.539 12.238 -5.216 1.00 98.00 296 PRO A N 1
ATOM 2418 C CA . PRO A 1 296 ? 6.350 13.443 -5.147 1.00 98.00 296 PRO A CA 1
ATOM 2419 C C . PRO A 1 296 ? 5.734 14.554 -5.998 1.00 98.00 296 PRO A C 1
ATOM 2421 O O . PRO A 1 296 ? 5.292 14.309 -7.119 1.00 98.00 296 PRO A O 1
ATOM 2424 N N . ARG A 1 297 ? 5.730 15.765 -5.447 1.00 94.62 297 ARG A N 1
ATOM 2425 C CA . ARG A 1 297 ? 5.093 16.949 -6.024 1.00 94.62 297 ARG A CA 1
ATOM 2426 C C . ARG A 1 297 ? 6.015 17.694 -6.990 1.00 94.62 297 ARG A C 1
ATOM 2428 O O . ARG A 1 297 ? 5.694 17.855 -8.154 1.00 94.62 297 ARG A O 1
ATOM 2435 N N . ASN A 1 298 ? 7.182 18.116 -6.501 1.00 90.00 298 ASN A N 1
ATOM 2436 C CA . ASN A 1 298 ? 8.047 19.064 -7.219 1.00 90.00 298 ASN A CA 1
ATOM 2437 C C . ASN A 1 298 ? 9.233 18.413 -7.938 1.00 90.00 298 ASN A C 1
ATOM 2439 O O . ASN A 1 298 ? 9.826 19.015 -8.831 1.00 90.00 298 ASN A O 1
ATOM 2443 N N . ARG A 1 299 ? 9.634 17.209 -7.519 1.00 94.56 299 ARG A N 1
ATOM 2444 C CA . ARG A 1 299 ? 10.810 16.521 -8.055 1.00 94.56 299 ARG A CA 1
ATOM 2445 C C . ARG A 1 299 ? 10.404 15.211 -8.710 1.00 94.56 299 ARG A C 1
ATOM 2447 O O . ARG A 1 299 ? 9.580 14.466 -8.186 1.00 94.56 299 ARG A O 1
ATOM 2454 N N . HIS A 1 300 ? 11.036 14.915 -9.841 1.00 95.06 300 HIS A N 1
ATOM 2455 C CA . HIS A 1 300 ? 10.989 13.594 -10.456 1.00 95.06 300 HIS A CA 1
ATOM 2456 C C . HIS A 1 300 ? 11.861 12.628 -9.644 1.00 95.06 300 HIS A C 1
ATOM 2458 O O . HIS A 1 300 ? 13.066 12.847 -9.489 1.00 95.06 300 HIS A O 1
ATOM 2464 N N . ILE A 1 301 ? 11.240 11.591 -9.080 1.00 96.06 301 ILE A N 1
ATOM 2465 C CA . ILE A 1 301 ? 11.885 10.618 -8.189 1.00 96.06 301 ILE A CA 1
ATOM 2466 C C . ILE A 1 301 ? 11.496 9.230 -8.669 1.00 96.06 301 ILE A C 1
ATOM 2468 O O . ILE A 1 301 ? 10.313 8.938 -8.807 1.00 96.06 301 ILE A O 1
ATOM 2472 N N . ARG A 1 302 ? 12.472 8.356 -8.912 1.00 94.62 302 ARG A N 1
ATOM 2473 C CA . ARG A 1 302 ? 12.215 7.020 -9.477 1.00 94.62 302 ARG A CA 1
ATOM 2474 C C . ARG A 1 302 ? 12.185 5.927 -8.417 1.00 94.62 302 ARG A C 1
ATOM 2476 O O . ARG A 1 302 ? 11.451 4.951 -8.568 1.00 94.62 302 ARG A O 1
ATOM 2483 N N . TRP A 1 303 ? 12.971 6.093 -7.355 1.00 95.88 303 TRP A N 1
ATOM 2484 C CA . TRP A 1 303 ? 13.133 5.122 -6.271 1.00 95.88 303 TRP A CA 1
ATOM 2485 C C . TRP A 1 303 ? 13.107 5.795 -4.902 1.00 95.88 303 TRP A C 1
ATOM 2487 O O . TRP A 1 303 ? 13.538 6.938 -4.759 1.00 95.88 303 TRP A O 1
ATOM 2497 N N . LEU A 1 304 ? 12.675 5.059 -3.874 1.00 98.00 304 LEU A N 1
ATOM 2498 C CA . LEU A 1 304 ? 12.654 5.552 -2.491 1.00 98.00 304 LEU A CA 1
ATOM 2499 C C . LEU A 1 304 ? 14.034 5.980 -1.975 1.00 98.00 304 LEU A C 1
ATOM 2501 O O . LEU A 1 304 ? 14.138 6.927 -1.204 1.00 98.00 304 LEU A O 1
ATOM 2505 N N . ASP A 1 305 ? 15.110 5.316 -2.395 1.00 96.38 305 ASP A N 1
ATOM 2506 C CA . ASP A 1 305 ? 16.462 5.663 -1.949 1.00 96.38 305 ASP A CA 1
ATOM 2507 C C . ASP A 1 305 ? 17.037 6.927 -2.612 1.00 96.38 305 ASP A C 1
ATOM 2509 O O . ASP A 1 305 ? 18.119 7.368 -2.235 1.00 96.38 305 ASP A O 1
ATOM 2513 N N . GLU A 1 306 ? 16.320 7.534 -3.564 1.00 96.06 306 GLU A N 1
ATOM 2514 C CA . GLU A 1 306 ? 16.658 8.856 -4.100 1.00 96.06 306 GLU A CA 1
ATOM 2515 C C . GLU A 1 306 ? 16.129 10.000 -3.223 1.00 96.06 306 GLU A C 1
ATOM 2517 O O . GLU A 1 306 ? 16.485 11.149 -3.486 1.00 96.06 306 GLU A O 1
ATOM 2522 N N . LEU A 1 307 ? 15.280 9.724 -2.224 1.00 98.19 307 LEU A N 1
ATOM 2523 C CA . LEU A 1 307 ? 14.688 10.747 -1.358 1.00 98.19 307 LEU A CA 1
ATOM 2524 C C . LEU A 1 307 ? 15.747 11.461 -0.506 1.00 98.19 307 LEU A C 1
ATOM 2526 O O . LEU A 1 307 ? 16.521 10.817 0.209 1.00 98.19 307 LEU A O 1
ATOM 2530 N N . THR A 1 308 ? 15.724 12.794 -0.504 1.00 98.31 308 THR A N 1
ATOM 2531 C CA . THR A 1 308 ? 16.529 13.608 0.419 1.00 98.31 308 THR A CA 1
ATOM 2532 C C . THR A 1 308 ? 15.996 13.502 1.852 1.00 98.31 308 THR A C 1
ATOM 2534 O O . THR A 1 308 ? 14.877 13.046 2.086 1.00 98.31 308 THR A O 1
ATOM 2537 N N . SER A 1 309 ? 16.769 13.953 2.845 1.00 98.00 309 SER A N 1
ATOM 2538 C CA . SER A 1 309 ? 16.301 13.970 4.238 1.00 98.00 309 SER A CA 1
ATOM 2539 C C . SER A 1 309 ? 15.043 14.828 4.422 1.00 98.00 309 SER A C 1
ATOM 2541 O O . SER A 1 309 ? 14.118 14.402 5.104 1.00 98.00 309 SER A O 1
ATOM 2543 N N . THR A 1 310 ? 14.965 15.989 3.760 1.00 98.06 310 THR A N 1
ATOM 2544 C CA . THR A 1 310 ? 13.793 16.877 3.839 1.00 98.06 310 THR A CA 1
ATOM 2545 C C . THR A 1 310 ? 12.562 16.243 3.193 1.00 98.06 310 THR A C 1
ATOM 2547 O O . THR A 1 310 ? 11.459 16.337 3.730 1.00 98.06 310 THR A O 1
ATOM 2550 N N . GLU A 1 311 ? 12.737 15.527 2.080 1.00 98.50 311 GLU A N 1
ATOM 2551 C CA . GLU A 1 311 ? 11.659 14.775 1.433 1.00 98.50 311 GLU A CA 1
ATOM 2552 C C . GLU A 1 311 ? 11.172 13.613 2.306 1.00 98.50 311 GLU A C 1
ATOM 2554 O O . GLU A 1 311 ? 9.967 13.378 2.366 1.00 98.50 311 GLU A O 1
ATOM 2559 N N . GLN A 1 312 ? 12.066 12.929 3.029 1.00 98.50 312 GLN A N 1
ATOM 2560 C CA . GLN A 1 312 ? 11.703 11.873 3.986 1.00 98.50 312 GLN A CA 1
ATOM 2561 C C . GLN A 1 312 ? 10.941 12.428 5.201 1.00 98.50 312 GLN A C 1
ATOM 2563 O O . GLN A 1 312 ? 9.915 11.866 5.593 1.00 98.50 312 GLN A O 1
ATOM 2568 N N . ASP A 1 313 ? 11.385 13.549 5.772 1.00 98.25 313 ASP A N 1
ATOM 2569 C CA . ASP A 1 313 ? 10.695 14.219 6.883 1.00 98.25 313 ASP A CA 1
ATOM 2570 C C . ASP A 1 313 ? 9.297 14.698 6.469 1.00 98.25 313 ASP A C 1
ATOM 2572 O O . ASP A 1 313 ? 8.308 14.514 7.183 1.00 98.25 313 ASP A O 1
ATOM 2576 N N . SER A 1 314 ? 9.197 15.260 5.269 1.00 98.12 314 SER A N 1
ATOM 2577 C CA . SER A 1 314 ? 7.943 15.725 4.687 1.00 98.12 314 SER A CA 1
ATOM 2578 C C . SER A 1 314 ? 6.992 14.565 4.346 1.00 98.12 314 SER A C 1
ATOM 2580 O O . SER A 1 314 ? 5.788 14.656 4.604 1.00 98.12 314 SER A O 1
ATOM 2582 N N . LEU A 1 315 ? 7.522 13.432 3.859 1.00 98.62 315 LEU A N 1
ATOM 2583 C CA . LEU A 1 315 ? 6.755 12.196 3.641 1.00 98.62 315 LEU A CA 1
ATOM 2584 C C . LEU A 1 315 ? 6.199 11.651 4.958 1.00 98.62 315 LEU A C 1
ATOM 2586 O O . LEU A 1 315 ? 5.058 11.192 5.026 1.00 98.62 315 LEU A O 1
ATOM 2590 N N . THR A 1 316 ? 7.008 11.717 6.014 1.00 98.19 316 THR A N 1
ATOM 2591 C CA . THR A 1 316 ? 6.630 11.292 7.363 1.00 98.19 316 THR A CA 1
ATOM 2592 C C . THR A 1 316 ? 5.408 12.067 7.846 1.00 98.19 316 THR A C 1
ATOM 2594 O O . THR A 1 316 ? 4.445 11.469 8.327 1.00 98.19 316 THR A O 1
ATOM 2597 N N . TYR A 1 317 ? 5.423 13.393 7.689 1.00 97.69 317 TYR A N 1
ATOM 2598 C CA . TYR A 1 317 ? 4.310 14.249 8.088 1.00 97.69 317 TYR A CA 1
ATOM 2599 C C . TYR A 1 317 ? 3.028 13.915 7.317 1.00 97.69 317 TYR A C 1
ATOM 2601 O O . TYR A 1 317 ? 2.002 13.620 7.932 1.00 97.69 317 TYR A O 1
ATOM 2609 N N . ILE A 1 318 ? 3.097 13.898 5.982 1.00 98.38 318 ILE A N 1
ATOM 2610 C CA . ILE A 1 318 ? 1.902 13.733 5.144 1.00 98.38 318 ILE A CA 1
ATOM 2611 C C . ILE A 1 318 ? 1.304 12.327 5.251 1.00 98.38 318 ILE A C 1
ATOM 2613 O O . ILE A 1 318 ? 0.085 12.178 5.240 1.00 98.38 318 ILE A O 1
ATOM 2617 N N . THR A 1 319 ? 2.146 11.301 5.428 1.00 98.31 319 THR A N 1
ATOM 2618 C CA . THR A 1 319 ? 1.689 9.922 5.650 1.00 98.31 319 THR A CA 1
ATOM 2619 C C . THR A 1 319 ? 0.942 9.824 6.975 1.00 98.31 319 THR A C 1
ATOM 2621 O O . THR A 1 319 ? -0.151 9.268 7.018 1.00 98.31 319 THR A O 1
ATOM 2624 N N . ARG A 1 320 ? 1.479 10.406 8.057 1.00 97.50 320 ARG A N 1
ATOM 2625 C CA . ARG A 1 320 ? 0.795 10.418 9.361 1.00 97.50 320 ARG A CA 1
ATOM 2626 C C . ARG A 1 320 ? -0.548 11.129 9.278 1.00 97.50 320 ARG A C 1
ATOM 2628 O O . ARG A 1 320 ? -1.539 10.586 9.751 1.00 97.50 320 ARG A O 1
ATOM 2635 N N . GLU A 1 321 ? -0.592 12.306 8.660 1.00 98.12 321 GLU A N 1
ATOM 2636 C CA . GLU A 1 321 ? -1.840 13.056 8.524 1.00 98.12 321 GLU A CA 1
ATOM 2637 C C . GLU A 1 321 ? -2.882 12.298 7.688 1.00 98.12 321 GLU A C 1
ATOM 2639 O O . GLU A 1 321 ? -4.043 12.223 8.092 1.00 98.12 321 GLU A O 1
ATOM 2644 N N . LEU A 1 322 ? -2.479 11.679 6.572 1.00 98.56 322 LEU A N 1
ATOM 2645 C CA . LEU A 1 322 ? -3.367 10.835 5.770 1.00 98.56 322 LEU A CA 1
ATOM 2646 C C . LEU A 1 322 ? -3.963 9.697 6.605 1.00 98.56 322 LEU A C 1
ATOM 2648 O O . LEU A 1 322 ? -5.174 9.491 6.599 1.00 98.56 322 LEU A O 1
ATOM 2652 N N . LEU A 1 323 ? -3.121 8.972 7.343 1.00 98.00 323 LEU A N 1
ATOM 2653 C CA . LEU A 1 323 ? -3.562 7.844 8.160 1.00 98.00 323 LEU A CA 1
ATOM 2654 C C . LEU A 1 323 ? -4.472 8.275 9.317 1.00 98.00 323 LEU A C 1
ATOM 2656 O O . LEU A 1 323 ? -5.425 7.570 9.636 1.00 98.00 323 LEU A O 1
ATOM 2660 N N . ILE A 1 324 ? -4.227 9.448 9.905 1.00 98.06 324 ILE A N 1
ATOM 2661 C CA . ILE A 1 324 ? -5.119 10.034 10.909 1.00 98.06 324 ILE A CA 1
ATOM 2662 C C . ILE A 1 324 ? -6.479 10.371 10.294 1.00 98.06 324 ILE A C 1
ATOM 2664 O O . ILE A 1 324 ? -7.510 10.067 10.890 1.00 98.06 324 ILE A O 1
ATOM 2668 N N . ARG A 1 325 ? -6.505 10.970 9.098 1.00 98.38 325 ARG A N 1
ATOM 2669 C CA . ARG A 1 325 ? -7.758 11.277 8.391 1.00 98.38 325 ARG A CA 1
ATOM 2670 C C . ARG A 1 325 ? -8.525 10.013 8.028 1.00 98.38 325 ARG A C 1
ATOM 2672 O O . ARG A 1 325 ? -9.742 10.000 8.157 1.00 98.38 325 ARG A O 1
ATOM 2679 N N . TYR A 1 326 ? -7.833 8.943 7.650 1.00 98.31 326 TYR A N 1
ATOM 2680 C CA . TYR A 1 326 ? -8.462 7.641 7.466 1.00 98.31 326 TYR A CA 1
ATOM 2681 C C . TYR A 1 326 ? -9.122 7.128 8.748 1.00 98.31 326 TYR A C 1
ATOM 2683 O O . TYR A 1 326 ? -10.315 6.829 8.732 1.00 98.31 326 TYR A O 1
ATOM 2691 N N . ASP A 1 327 ? -8.392 7.085 9.866 1.00 97.38 327 ASP A N 1
ATOM 2692 C CA . ASP A 1 327 ? -8.936 6.586 11.136 1.00 97.38 327 ASP A CA 1
ATOM 2693 C C . ASP A 1 327 ? -10.104 7.462 11.640 1.00 97.38 327 ASP A C 1
ATOM 2695 O O . ASP A 1 327 ? -11.114 6.972 12.152 1.00 97.38 327 ASP A O 1
ATOM 2699 N N . ASN A 1 328 ? -10.023 8.774 11.418 1.00 97.88 328 ASN A N 1
ATOM 2700 C CA . ASN A 1 328 ? -11.058 9.729 11.798 1.00 97.88 328 ASN A CA 1
ATOM 2701 C C . ASN A 1 328 ? -12.324 9.657 10.933 1.00 97.88 328 ASN A C 1
ATOM 2703 O O . ASN A 1 328 ? -13.396 9.996 11.436 1.00 97.88 328 ASN A O 1
ATOM 2707 N N . LEU A 1 329 ? -12.228 9.219 9.672 1.00 96.75 329 LEU A N 1
ATOM 2708 C CA . LEU A 1 329 ? -13.346 9.228 8.719 1.00 96.75 329 LEU A CA 1
ATOM 2709 C C . LEU A 1 329 ? -14.565 8.460 9.251 1.00 96.75 329 LEU A C 1
ATOM 2711 O O . LEU A 1 329 ? -15.700 8.906 9.096 1.00 96.75 329 LEU A O 1
ATOM 2715 N N . PHE A 1 330 ? -14.317 7.329 9.919 1.00 94.75 330 PHE A N 1
ATOM 2716 C CA . PHE A 1 330 ? -15.342 6.521 10.588 1.00 94.75 330 PHE A CA 1
ATOM 2717 C C . PHE A 1 330 ? -15.038 6.261 12.071 1.00 94.75 330 PHE A C 1
ATOM 2719 O O . PHE A 1 330 ? -15.636 5.359 12.654 1.00 94.75 330 PHE A O 1
ATOM 2726 N N . GLN A 1 331 ? -14.124 7.036 12.671 1.00 94.88 331 GLN A N 1
ATOM 2727 C CA . GLN A 1 331 ? -13.692 6.913 14.073 1.00 94.88 331 GLN A CA 1
ATOM 2728 C C . GLN A 1 331 ? -13.346 5.468 14.471 1.00 94.88 331 GLN A C 1
ATOM 2730 O O . GLN A 1 331 ? -13.819 4.933 15.474 1.00 94.88 331 GLN A O 1
ATOM 2735 N N . THR A 1 332 ? -12.542 4.811 13.642 1.00 93.12 332 THR A N 1
ATOM 2736 C CA . THR A 1 332 ? -12.157 3.407 13.800 1.00 93.12 332 THR A CA 1
ATOM 2737 C C . THR A 1 332 ? -10.759 3.187 13.239 1.00 93.12 332 THR A C 1
ATOM 2739 O O . THR A 1 332 ? -10.267 4.007 12.469 1.00 93.12 332 THR A O 1
ATOM 2742 N N . GLU A 1 333 ? -10.118 2.069 13.574 1.00 91.19 333 GLU A N 1
ATOM 2743 C CA . GLU A 1 333 ? -8.872 1.687 12.912 1.00 91.19 333 GLU A CA 1
ATOM 2744 C C . GLU A 1 333 ? -9.154 1.368 11.444 1.00 91.19 333 GLU A C 1
ATOM 2746 O O . GLU A 1 333 ? -9.752 0.342 11.116 1.00 91.19 333 GLU A O 1
ATOM 2751 N N . PHE A 1 334 ? -8.737 2.258 10.548 1.00 94.88 334 PHE A N 1
ATOM 2752 C CA . PHE A 1 334 ? -9.093 2.165 9.145 1.00 94.88 334 PHE A CA 1
ATOM 2753 C C . PHE A 1 334 ? -8.239 1.093 8.455 1.00 94.88 334 PHE A C 1
ATOM 2755 O O . PHE A 1 334 ? -7.008 1.240 8.383 1.00 94.88 334 PHE A O 1
ATOM 2762 N N . PRO A 1 335 ? -8.849 0.003 7.949 1.00 95.19 335 PRO A N 1
ATOM 2763 C CA . PRO A 1 335 ? -8.110 -1.046 7.276 1.00 95.19 335 PRO A CA 1
ATOM 2764 C C . PRO A 1 335 ? -7.704 -0.602 5.871 1.00 95.19 335 PRO A C 1
ATOM 2766 O O . PRO A 1 335 ? -8.452 0.099 5.189 1.00 95.19 335 PRO A O 1
ATOM 2769 N N . TYR A 1 336 ? -6.541 -1.050 5.410 1.00 96.94 336 TYR A N 1
ATOM 2770 C CA . TYR A 1 336 ? -6.082 -0.828 4.040 1.00 96.94 336 TYR A CA 1
ATOM 2771 C C . TYR A 1 336 ? -4.989 -1.814 3.653 1.00 96.94 336 TYR A C 1
ATOM 2773 O O . TYR A 1 336 ? -4.217 -2.278 4.494 1.00 96.94 336 TYR A O 1
ATOM 2781 N N . SER A 1 337 ? -4.885 -2.066 2.353 1.00 97.56 337 SER A N 1
ATOM 2782 C CA . SER A 1 337 ? -3.636 -2.518 1.749 1.00 97.56 337 SER A CA 1
ATOM 2783 C C . SER A 1 337 ? -2.934 -1.312 1.143 1.00 97.56 337 SER A C 1
ATOM 2785 O O . SER A 1 337 ? -3.566 -0.517 0.448 1.00 97.56 337 SER A O 1
ATOM 2787 N N . MET A 1 338 ? -1.642 -1.153 1.407 1.00 98.00 338 MET A N 1
ATOM 2788 C CA . MET A 1 338 ? -0.828 -0.127 0.761 1.00 98.00 338 MET A CA 1
ATOM 2789 C C . MET A 1 338 ? 0.436 -0.726 0.173 1.00 98.00 338 MET A C 1
ATOM 2791 O O . MET A 1 338 ? 0.908 -1.763 0.634 1.00 98.00 338 MET A O 1
ATOM 2795 N N . GLY A 1 339 ? 1.004 -0.071 -0.833 1.00 98.31 339 GLY A N 1
ATOM 2796 C CA . GLY A 1 339 ? 2.295 -0.476 -1.368 1.00 98.31 339 GLY A CA 1
ATOM 2797 C C . GLY A 1 339 ? 2.968 0.602 -2.194 1.00 98.31 339 GLY A C 1
ATOM 2798 O O . GLY A 1 339 ? 2.308 1.456 -2.787 1.00 98.31 339 GLY A O 1
ATOM 2799 N N . TRP A 1 340 ? 4.296 0.532 -2.230 1.00 98.62 340 TRP A N 1
ATOM 2800 C CA . TRP A 1 340 ? 5.137 1.409 -3.035 1.00 98.62 340 TRP A CA 1
ATOM 2801 C C . TRP A 1 340 ? 5.356 0.830 -4.431 1.00 98.62 340 TRP A C 1
ATOM 2803 O O . TRP A 1 340 ? 5.662 -0.354 -4.590 1.00 98.62 340 TRP A O 1
ATOM 2813 N N . TYR A 1 341 ? 5.250 1.697 -5.430 1.00 98.31 341 TYR A N 1
ATOM 2814 C CA . TYR A 1 341 ? 5.598 1.443 -6.817 1.00 98.31 341 TYR A CA 1
ATOM 2815 C C . TYR A 1 341 ? 6.734 2.377 -7.200 1.00 98.31 341 TYR A C 1
ATOM 2817 O O . TYR A 1 341 ? 6.651 3.596 -7.067 1.00 98.31 341 TYR A O 1
ATOM 2825 N N . GLN A 1 342 ? 7.815 1.771 -7.657 1.00 95.94 342 GLN A N 1
ATOM 2826 C CA . GLN A 1 342 ? 9.047 2.445 -8.020 1.00 95.94 342 GLN A CA 1
ATOM 2827 C C . GLN A 1 342 ? 9.629 1.773 -9.250 1.00 95.94 342 GLN A C 1
ATOM 2829 O O . GLN A 1 342 ? 9.214 0.674 -9.623 1.00 95.94 342 GLN A O 1
ATOM 2834 N N . ALA A 1 343 ? 10.586 2.436 -9.879 1.00 93.44 343 ALA A N 1
ATOM 2835 C CA . ALA A 1 343 ? 11.172 1.934 -11.102 1.00 93.44 343 ALA A CA 1
ATOM 2836 C C . ALA A 1 343 ? 11.845 0.550 -10.866 1.00 93.44 343 ALA A C 1
ATOM 2838 O O . ALA A 1 343 ? 12.344 0.282 -9.764 1.00 93.44 343 ALA A O 1
ATOM 2839 N N . PRO A 1 344 ? 11.828 -0.395 -11.824 1.00 91.25 344 PRO A N 1
ATOM 2840 C CA . PRO A 1 344 ? 12.414 -1.717 -11.611 1.00 91.25 344 PRO A CA 1
ATOM 2841 C C . PRO A 1 344 ? 13.917 -1.677 -11.281 1.00 91.25 344 PRO A C 1
ATOM 2843 O O . PRO A 1 344 ? 14.652 -0.765 -11.652 1.00 91.25 344 PRO A O 1
ATOM 2846 N N . MET A 1 345 ? 14.424 -2.704 -10.607 1.00 87.38 345 MET A N 1
ATOM 2847 C CA . MET A 1 345 ? 15.833 -2.756 -10.204 1.00 87.38 345 MET A CA 1
ATOM 2848 C C . MET A 1 345 ? 16.743 -3.125 -11.392 1.00 87.38 345 MET A C 1
ATOM 2850 O O . MET A 1 345 ? 16.383 -3.931 -12.255 1.00 87.38 345 MET A O 1
ATOM 2854 N N . ASN A 1 346 ? 17.937 -2.525 -11.459 1.00 66.88 346 ASN A N 1
ATOM 2855 C CA . ASN A 1 346 ? 18.862 -2.675 -12.587 1.00 66.88 346 ASN A CA 1
ATOM 2856 C C . ASN A 1 346 ? 19.539 -4.057 -12.602 1.00 66.88 346 ASN A C 1
ATOM 2858 O O . ASN A 1 346 ? 20.624 -4.206 -12.043 1.00 66.88 346 ASN A O 1
ATOM 2862 N N . ASN A 1 347 ? 18.953 -5.051 -13.288 1.00 52.53 347 ASN A N 1
ATOM 2863 C CA . ASN A 1 347 ? 19.700 -6.215 -13.793 1.00 52.53 347 ASN A CA 1
ATOM 2864 C C . ASN A 1 347 ? 18.951 -7.059 -14.844 1.00 52.53 347 ASN A C 1
ATOM 2866 O O . ASN A 1 347 ? 18.466 -8.152 -14.552 1.00 52.53 347 ASN A O 1
ATOM 2870 N N . VAL A 1 348 ? 18.881 -6.589 -16.091 1.00 47.50 348 VAL A N 1
ATOM 2871 C CA . VAL A 1 348 ? 18.248 -7.357 -17.177 1.00 47.50 348 VAL A CA 1
ATOM 2872 C C . VAL A 1 348 ? 19.265 -7.666 -18.273 1.00 47.50 348 VAL A C 1
ATOM 2874 O O . VAL A 1 348 ? 19.325 -7.005 -19.303 1.00 47.50 348 VAL A O 1
ATOM 2877 N N . ALA A 1 349 ? 20.083 -8.694 -18.047 1.00 40.28 349 ALA A N 1
ATOM 2878 C CA . ALA A 1 349 ? 20.858 -9.335 -19.113 1.00 40.28 349 ALA A CA 1
ATOM 2879 C C . ALA A 1 349 ? 20.039 -10.399 -19.880 1.00 40.28 349 ALA A C 1
ATOM 2881 O O . ALA A 1 349 ? 20.552 -11.008 -20.814 1.00 40.28 349 ALA A O 1
ATOM 2882 N N . THR A 1 350 ? 18.788 -10.664 -19.488 1.00 40.38 350 THR A N 1
ATOM 2883 C CA . THR A 1 350 ? 18.045 -11.857 -19.932 1.00 40.38 350 THR A CA 1
ATOM 2884 C C . THR A 1 350 ? 16.552 -11.616 -20.156 1.00 40.38 350 THR A C 1
ATOM 2886 O O . THR A 1 350 ? 15.744 -12.484 -19.839 1.00 40.38 350 THR A O 1
ATOM 2889 N N . ASP A 1 351 ? 16.158 -10.475 -20.721 1.00 40.50 351 ASP A N 1
ATOM 2890 C CA . ASP A 1 351 ? 14.831 -10.392 -21.334 1.00 40.50 351 ASP A CA 1
ATOM 2891 C C . ASP A 1 351 ? 14.935 -10.747 -22.814 1.00 40.50 351 ASP A C 1
ATOM 2893 O O . ASP A 1 351 ? 15.515 -10.022 -23.617 1.00 40.50 351 ASP A O 1
ATOM 2897 N N . LEU A 1 352 ? 14.298 -11.859 -23.180 1.00 43.16 352 LEU A N 1
ATOM 2898 C CA . LEU A 1 352 ? 14.064 -12.286 -24.563 1.00 43.16 352 LEU A CA 1
ATOM 2899 C C . LEU A 1 352 ? 13.214 -11.282 -25.380 1.00 43.16 352 LEU A C 1
ATOM 2901 O O . LEU A 1 352 ? 13.026 -11.497 -26.575 1.00 43.16 352 LEU A O 1
ATOM 2905 N N . TRP A 1 353 ? 12.713 -10.208 -24.753 1.00 44.19 353 TRP A N 1
ATOM 2906 C CA . TRP A 1 353 ? 11.809 -9.212 -25.343 1.00 44.19 353 TRP A CA 1
ATOM 2907 C C . TRP A 1 353 ? 12.310 -7.758 -25.319 1.00 44.19 353 TRP A C 1
ATOM 2909 O O . TRP A 1 353 ? 11.619 -6.898 -25.855 1.00 44.19 353 TRP A O 1
ATOM 2919 N N . CYS A 1 354 ? 13.495 -7.454 -24.777 1.00 42.31 354 CYS A N 1
ATOM 2920 C CA . CYS A 1 354 ? 13.971 -6.066 -24.683 1.00 42.31 354 CYS A CA 1
ATOM 2921 C C . CYS A 1 354 ? 15.417 -5.922 -25.169 1.00 42.31 354 CYS A C 1
ATOM 2923 O O . CYS A 1 354 ? 16.344 -6.474 -24.580 1.00 42.31 354 CYS A O 1
ATOM 2925 N N . SER A 1 355 ? 15.631 -5.150 -26.241 1.00 43.53 355 SER A N 1
ATOM 2926 C CA . SER A 1 355 ? 16.979 -4.810 -26.705 1.00 43.53 355 SER A CA 1
ATOM 2927 C C . SER A 1 355 ? 17.669 -3.879 -25.706 1.00 43.53 355 SER A C 1
ATOM 2929 O O . SER A 1 355 ? 17.107 -2.859 -25.311 1.00 43.53 355 SER A O 1
ATOM 2931 N N . ALA A 1 356 ? 18.911 -4.212 -25.357 1.00 42.16 356 ALA A N 1
ATOM 2932 C CA . ALA A 1 356 ? 19.737 -3.654 -24.282 1.00 42.16 356 ALA A CA 1
ATOM 2933 C C . ALA A 1 356 ? 20.037 -2.130 -24.305 1.00 42.16 356 ALA A C 1
ATOM 2935 O O . ALA A 1 356 ? 20.829 -1.659 -23.488 1.00 42.16 356 ALA A O 1
ATOM 2936 N N . SER A 1 357 ? 19.443 -1.344 -25.206 1.00 43.66 357 SER A N 1
ATOM 2937 C CA . SER A 1 357 ? 19.707 0.093 -25.370 1.00 43.66 357 SER A CA 1
ATOM 2938 C C . SER A 1 357 ? 18.658 1.031 -24.751 1.00 43.66 357 SER A C 1
ATOM 2940 O O . SER A 1 357 ? 18.978 2.198 -24.554 1.00 43.66 357 SER A O 1
ATOM 2942 N N . SER A 1 358 ? 17.448 0.572 -24.397 1.00 46.31 358 SER A N 1
ATOM 2943 C CA . SER A 1 358 ? 16.352 1.459 -23.941 1.00 46.31 358 SER A CA 1
ATOM 2944 C C . SER A 1 358 ? 16.215 1.629 -22.420 1.00 46.31 358 SER A C 1
ATOM 2946 O O . SER A 1 358 ? 15.504 2.518 -21.968 1.00 46.31 358 SER A O 1
ATOM 2948 N N . TYR A 1 359 ? 16.890 0.806 -21.611 1.00 50.44 359 TYR A N 1
ATOM 2949 C CA . TYR A 1 359 ? 16.622 0.707 -20.165 1.00 50.44 359 TYR A CA 1
ATOM 2950 C C . TYR A 1 359 ? 17.485 1.616 -19.272 1.00 50.44 359 TYR A C 1
ATOM 2952 O O . TYR A 1 359 ? 17.344 1.598 -18.051 1.00 50.44 359 TYR A O 1
ATOM 2960 N N . ARG A 1 360 ? 18.431 2.376 -19.842 1.00 50.56 360 ARG A N 1
ATOM 2961 C CA . ARG A 1 360 ? 19.513 2.998 -19.056 1.00 50.56 360 ARG A CA 1
ATOM 2962 C C . ARG A 1 360 ? 19.100 4.166 -18.156 1.00 50.56 360 ARG A C 1
ATOM 2964 O O . ARG A 1 360 ? 19.902 4.524 -17.301 1.00 50.56 360 ARG A O 1
ATOM 2971 N N . GLU A 1 361 ? 17.885 4.705 -18.263 1.00 65.06 361 GLU A N 1
ATOM 2972 C CA . GLU A 1 361 ? 17.500 5.873 -17.447 1.00 65.06 361 GLU A CA 1
ATOM 2973 C C . GLU A 1 361 ? 16.184 5.731 -16.670 1.00 65.06 361 GLU A C 1
ATOM 2975 O O . GLU A 1 361 ? 15.968 6.517 -15.748 1.00 65.06 361 GLU A O 1
ATOM 2980 N N . GLN A 1 362 ? 15.335 4.736 -16.987 1.00 81.31 362 GLN A N 1
ATOM 2981 C CA . GLN A 1 362 ? 14.001 4.524 -16.381 1.00 81.31 362 GLN A CA 1
ATOM 2982 C C . GLN A 1 362 ? 13.235 5.839 -16.139 1.00 81.31 362 GLN A C 1
ATOM 2984 O O . GLN A 1 362 ? 12.540 6.008 -15.138 1.00 81.31 362 GLN A O 1
ATOM 2989 N N . ALA A 1 363 ? 13.427 6.803 -17.046 1.00 86.88 363 ALA A N 1
ATOM 2990 C CA . ALA A 1 363 ? 13.002 8.182 -16.862 1.00 86.88 363 ALA A CA 1
ATOM 2991 C C . ALA A 1 363 ? 11.475 8.309 -16.877 1.00 86.88 363 ALA A C 1
ATOM 2993 O O . ALA A 1 363 ? 10.934 9.246 -16.309 1.00 86.88 363 ALA A O 1
ATOM 2994 N N . HIS A 1 364 ? 10.781 7.335 -17.467 1.00 91.88 364 HIS A N 1
ATOM 2995 C CA . HIS A 1 364 ? 9.325 7.268 -17.522 1.00 91.88 364 HIS A CA 1
ATOM 2996 C C . HIS A 1 364 ? 8.658 6.963 -16.178 1.00 91.88 364 HIS A C 1
ATOM 2998 O O . HIS A 1 364 ? 7.468 7.227 -16.034 1.00 91.88 364 HIS A O 1
ATOM 3004 N N . TRP A 1 365 ? 9.389 6.406 -15.209 1.00 95.12 365 TRP A N 1
ATOM 3005 C CA . TRP A 1 365 ? 8.838 6.058 -13.901 1.00 95.12 365 TRP A CA 1
ATOM 3006 C C . TRP A 1 365 ? 8.779 7.250 -12.959 1.00 95.12 365 TRP A C 1
ATOM 3008 O O . TRP A 1 365 ? 9.727 8.025 -12.871 1.00 95.12 365 TRP A O 1
ATOM 3018 N N . GLN A 1 366 ? 7.712 7.308 -12.171 1.00 96.75 366 GLN A N 1
ATOM 3019 C CA . GLN A 1 366 ? 7.591 8.178 -11.005 1.00 96.75 366 GLN A CA 1
ATOM 3020 C C . GLN A 1 366 ? 7.210 7.328 -9.792 1.00 96.75 366 GLN A C 1
ATOM 3022 O O . GLN A 1 366 ? 6.270 6.528 -9.841 1.00 96.75 366 GLN A O 1
ATOM 3027 N N . LEU A 1 367 ? 7.947 7.506 -8.701 1.00 98.38 367 LEU A N 1
ATOM 3028 C CA . LEU A 1 367 ? 7.683 6.897 -7.405 1.00 98.38 367 LEU A CA 1
ATOM 3029 C C . LEU A 1 367 ? 6.281 7.280 -6.926 1.00 98.38 367 LEU A C 1
ATOM 3031 O O . LEU A 1 367 ? 5.922 8.453 -6.933 1.00 98.38 367 LEU A O 1
ATOM 3035 N N . HIS A 1 368 ? 5.508 6.305 -6.461 1.00 98.69 368 HIS A N 1
ATOM 3036 C CA . HIS A 1 368 ? 4.216 6.559 -5.830 1.00 98.69 368 HIS A CA 1
ATOM 3037 C C . HIS A 1 368 ? 3.828 5.428 -4.875 1.00 98.69 368 HIS A C 1
ATOM 3039 O O . HIS A 1 368 ? 4.265 4.287 -5.028 1.00 98.69 368 HIS A O 1
ATOM 3045 N N . ALA A 1 369 ? 2.991 5.735 -3.889 1.00 98.69 369 ALA A N 1
ATOM 3046 C CA . ALA A 1 369 ? 2.323 4.746 -3.050 1.00 98.69 369 ALA A CA 1
ATOM 3047 C C . ALA A 1 369 ? 0.825 4.748 -3.342 1.00 98.69 369 ALA A C 1
ATOM 3049 O O . ALA A 1 369 ? 0.241 5.813 -3.532 1.00 98.69 369 ALA A O 1
ATOM 3050 N N . LEU A 1 370 ? 0.199 3.573 -3.326 1.00 98.50 370 LEU A N 1
ATOM 3051 C CA . LEU A 1 370 ? -1.257 3.431 -3.383 1.00 98.50 370 LEU A CA 1
ATOM 3052 C C . LEU A 1 370 ? -1.770 2.904 -2.048 1.00 98.50 370 LEU A C 1
ATOM 3054 O O . LEU A 1 370 ? -1.177 1.981 -1.498 1.00 98.50 370 LEU A O 1
ATOM 3058 N N . PHE A 1 371 ? -2.878 3.462 -1.567 1.00 98.62 371 PHE A N 1
ATOM 3059 C CA . PHE A 1 371 ? -3.654 2.969 -0.430 1.00 98.62 371 PHE A CA 1
ATOM 3060 C C . PHE A 1 371 ? -5.030 2.541 -0.927 1.00 98.62 371 PHE A C 1
ATOM 3062 O O . PHE A 1 371 ? -5.727 3.321 -1.572 1.00 98.62 371 PHE A O 1
ATOM 3069 N N . GLN A 1 372 ? -5.418 1.310 -0.608 1.00 97.56 372 GLN A N 1
ATOM 3070 C CA . GLN A 1 372 ? -6.636 0.657 -1.083 1.00 97.56 372 GLN A CA 1
ATOM 3071 C C . GLN A 1 372 ? -7.491 0.206 0.110 1.00 97.56 372 GLN A C 1
ATOM 3073 O O . GLN A 1 372 ? -7.433 -0.957 0.524 1.00 97.56 372 GLN A O 1
ATOM 3078 N N . PRO A 1 373 ? -8.243 1.130 0.728 1.00 96.88 373 PRO A N 1
ATOM 3079 C CA . PRO A 1 373 ? -9.090 0.813 1.866 1.00 96.88 373 PRO A CA 1
ATOM 3080 C C . PRO A 1 373 ? -10.443 0.223 1.441 1.00 96.88 373 PRO A C 1
ATOM 3082 O O . PRO A 1 373 ? -11.082 0.745 0.526 1.00 96.88 373 PRO A O 1
ATOM 3085 N N . PRO A 1 374 ? -10.948 -0.822 2.122 1.00 94.00 374 PRO A N 1
ATOM 3086 C CA . PRO A 1 374 ? -12.213 -1.446 1.766 1.00 94.00 374 PRO A CA 1
ATOM 3087 C C . PRO A 1 374 ? -13.442 -0.766 2.388 1.00 94.00 374 PRO A C 1
ATOM 3089 O O . PRO A 1 374 ? -14.552 -1.061 1.954 1.00 94.00 374 PRO A O 1
ATOM 3092 N N . LEU A 1 375 ? -13.310 0.092 3.407 1.00 93.25 375 LEU A N 1
ATOM 3093 C CA . LEU A 1 375 ? -14.479 0.715 4.050 1.00 93.25 375 LEU A CA 1
ATOM 3094 C C . LEU A 1 375 ? -15.191 1.685 3.097 1.00 93.25 375 LEU A C 1
ATOM 3096 O O . LEU A 1 375 ? -14.544 2.422 2.361 1.00 93.25 375 LEU A O 1
ATOM 3100 N N . LEU A 1 376 ? -16.528 1.670 3.112 1.00 88.50 376 LEU A N 1
ATOM 3101 C CA . LEU A 1 376 ? -17.363 2.414 2.162 1.00 88.50 376 LEU A CA 1
ATOM 3102 C C . LEU A 1 376 ? -18.289 3.425 2.848 1.00 88.50 376 LEU A C 1
ATOM 3104 O O . LEU A 1 376 ? -18.249 4.603 2.510 1.00 88.50 376 LEU A O 1
ATOM 3108 N N . ARG A 1 377 ? -19.156 2.980 3.772 1.00 79.94 377 ARG A N 1
ATOM 3109 C CA . ARG A 1 377 ? -20.185 3.853 4.390 1.00 79.94 377 ARG A CA 1
ATOM 3110 C C . ARG A 1 377 ? -19.993 4.091 5.884 1.00 79.94 377 ARG A C 1
ATOM 3112 O O . ARG A 1 377 ? -20.497 5.080 6.402 1.00 79.94 377 ARG A O 1
ATOM 3119 N N . SER A 1 378 ? -19.344 3.162 6.576 1.00 85.31 378 SER A N 1
ATOM 3120 C CA . SER A 1 378 ? -19.143 3.191 8.025 1.00 85.31 378 SER A CA 1
ATOM 3121 C C . SER A 1 378 ? -18.003 2.248 8.414 1.00 85.31 378 SER A C 1
ATOM 3123 O O . SER A 1 378 ? -17.481 1.516 7.569 1.00 85.31 378 SER A O 1
ATOM 3125 N N . ALA A 1 379 ? -17.686 2.193 9.710 1.00 85.75 379 ALA A N 1
ATOM 3126 C CA . ALA A 1 379 ? -16.745 1.230 10.286 1.00 85.75 379 ALA A CA 1
ATOM 3127 C C . ALA A 1 379 ? -17.117 -0.245 10.020 1.00 85.75 379 ALA A C 1
ATOM 3129 O O . ALA A 1 379 ? -16.250 -1.114 10.034 1.00 85.75 379 ALA A O 1
ATOM 3130 N N . THR A 1 380 ? -18.394 -0.540 9.756 1.00 79.88 380 THR A N 1
ATOM 3131 C CA . THR A 1 380 ? -18.911 -1.909 9.582 1.00 79.88 380 THR A CA 1
ATOM 3132 C C . THR A 1 380 ? -19.299 -2.243 8.142 1.00 79.88 380 THR A C 1
ATOM 3134 O O . THR A 1 380 ? -19.467 -3.416 7.807 1.00 79.88 380 THR A O 1
ATOM 3137 N N . VAL A 1 381 ? -19.425 -1.242 7.262 1.00 84.00 381 VAL A N 1
ATOM 3138 C CA . VAL A 1 381 ? -19.874 -1.427 5.875 1.00 84.00 381 VAL A CA 1
ATOM 3139 C C . VAL A 1 381 ? -18.716 -1.219 4.906 1.00 84.00 381 VAL A C 1
ATOM 3141 O O . VAL A 1 381 ? -18.273 -0.091 4.666 1.00 84.00 381 VAL A O 1
ATOM 3144 N N . ARG A 1 382 ? -18.276 -2.324 4.296 1.00 89.62 382 ARG A N 1
ATOM 3145 C CA . ARG A 1 382 ? -17.174 -2.377 3.328 1.00 89.62 382 ARG A CA 1
ATOM 3146 C C . ARG A 1 382 ? -17.639 -2.647 1.896 1.00 89.62 382 ARG A C 1
ATOM 3148 O O . ARG A 1 382 ? -18.665 -3.289 1.678 1.00 89.62 382 ARG A O 1
ATOM 3155 N N . LYS A 1 383 ? -16.838 -2.201 0.932 1.00 88.88 383 LYS A N 1
ATOM 3156 C CA . LYS A 1 383 ? -16.889 -2.616 -0.470 1.00 88.88 383 LYS A CA 1
ATOM 3157 C C . LYS A 1 383 ? -16.366 -4.046 -0.594 1.00 88.88 383 LYS A C 1
ATOM 3159 O O . LYS A 1 383 ? -15.366 -4.419 0.019 1.00 88.88 383 LYS A O 1
ATOM 3164 N N . PHE A 1 384 ? -17.039 -4.826 -1.429 1.00 88.94 384 PHE A N 1
ATOM 3165 C CA . PHE A 1 384 ? -16.585 -6.134 -1.875 1.00 88.94 384 PHE A CA 1
ATOM 3166 C C . PHE A 1 384 ? -16.291 -6.045 -3.371 1.00 88.94 384 PHE A C 1
ATOM 3168 O O . PHE A 1 384 ? -17.177 -5.690 -4.141 1.00 88.94 384 PHE A O 1
ATOM 3175 N N . MET A 1 385 ? -15.062 -6.364 -3.775 1.00 89.62 385 MET A N 1
ATOM 3176 C CA . MET A 1 385 ? -14.729 -6.605 -5.181 1.00 89.62 385 MET A CA 1
ATOM 3177 C C . MET A 1 385 ? -15.123 -8.054 -5.487 1.00 89.62 385 MET A C 1
ATOM 3179 O O . MET A 1 385 ? -14.400 -8.977 -5.109 1.00 89.62 385 MET A O 1
ATOM 3183 N N . SER A 1 386 ? -16.317 -8.274 -6.043 1.00 90.31 386 SER A N 1
ATOM 3184 C CA . SER A 1 386 ? -16.890 -9.617 -6.209 1.00 90.31 386 SER A CA 1
ATOM 3185 C C . SER A 1 386 ? -17.478 -9.794 -7.611 1.00 90.31 386 SER A C 1
ATOM 3187 O O . SER A 1 386 ? -16.987 -9.168 -8.532 1.00 90.31 386 SER A O 1
ATOM 3189 N N . GLY A 1 387 ? -18.451 -10.694 -7.793 1.00 94.56 387 GLY A N 1
ATOM 3190 C CA . GLY A 1 387 ? -19.167 -11.009 -9.042 1.00 94.56 387 GLY A CA 1
ATOM 3191 C C . GLY A 1 387 ? -18.739 -10.239 -10.299 1.00 94.56 387 GLY A C 1
ATOM 3192 O O . GLY A 1 387 ? -17.954 -10.757 -11.091 1.00 94.56 387 GLY A O 1
ATOM 3193 N N . PHE A 1 388 ? -19.259 -9.019 -10.480 1.00 92.75 388 PHE A N 1
ATOM 3194 C CA . PHE A 1 388 ? -18.980 -8.195 -11.660 1.00 92.75 388 PHE A CA 1
ATOM 3195 C C . PHE A 1 388 ? -17.528 -7.695 -11.709 1.00 92.75 388 PHE A C 1
ATOM 3197 O O . PHE A 1 388 ? -16.901 -7.772 -12.758 1.00 92.75 388 PHE A O 1
ATOM 3204 N N . GLU A 1 389 ? -16.953 -7.259 -10.590 1.00 93.50 389 GLU A N 1
ATOM 3205 C CA . GLU A 1 389 ? -15.568 -6.780 -10.521 1.00 93.50 389 GLU A CA 1
ATOM 3206 C C . GLU A 1 389 ? -14.524 -7.881 -10.761 1.00 93.50 389 GLU A C 1
ATOM 3208 O O . GLU A 1 389 ? -13.445 -7.604 -11.279 1.00 93.50 389 GLU A O 1
ATOM 3213 N N . LEU A 1 390 ? -14.837 -9.132 -10.410 1.00 90.38 390 LEU A N 1
ATOM 3214 C CA . LEU A 1 390 ? -13.959 -10.283 -10.643 1.00 90.38 390 LEU A CA 1
ATOM 3215 C C . LEU A 1 390 ? -14.074 -10.849 -12.064 1.00 90.38 390 LEU A C 1
ATOM 3217 O O . LEU A 1 390 ? -13.116 -11.444 -12.555 1.00 90.38 390 LEU A O 1
ATOM 3221 N N . LEU A 1 391 ? -15.241 -10.714 -12.702 1.00 95.31 391 LEU A N 1
ATOM 3222 C CA . LEU A 1 391 ? -15.549 -11.356 -13.987 1.00 95.31 391 LEU A CA 1
ATOM 3223 C C . LEU A 1 391 ? -15.656 -10.378 -15.167 1.00 95.31 391 LEU A C 1
ATOM 3225 O O . LEU A 1 391 ? -15.719 -10.834 -16.308 1.00 95.31 391 LEU A O 1
ATOM 3229 N N . ALA A 1 392 ? -15.687 -9.069 -14.916 1.00 95.81 392 ALA A N 1
ATOM 3230 C CA . ALA A 1 392 ? -15.831 -8.039 -15.940 1.00 95.81 392 ALA A CA 1
ATOM 3231 C C . ALA A 1 392 ? -14.936 -6.817 -15.670 1.00 95.81 392 ALA A C 1
ATOM 3233 O O . ALA A 1 392 ? -13.842 -6.734 -16.224 1.00 95.81 392 ALA A O 1
ATOM 3234 N N . GLU A 1 393 ? -15.389 -5.867 -14.849 1.00 95.06 393 GLU A N 1
ATOM 3235 C CA . GLU A 1 393 ? -14.727 -4.569 -14.675 1.00 95.06 393 GLU A CA 1
ATOM 3236 C C . GLU A 1 393 ? -14.947 -4.002 -13.269 1.00 95.06 393 GLU A C 1
ATOM 3238 O O . GLU A 1 393 ? -15.986 -4.226 -12.646 1.00 95.06 393 GLU A O 1
ATOM 3243 N N . ALA A 1 394 ? -13.966 -3.253 -12.761 1.00 95.00 394 ALA A N 1
ATOM 3244 C CA . ALA A 1 394 ? -14.073 -2.593 -11.468 1.00 95.00 394 ALA A CA 1
ATOM 3245 C C . ALA A 1 394 ? -15.204 -1.549 -11.463 1.00 95.00 394 ALA A C 1
ATOM 3247 O O . ALA A 1 394 ? -15.335 -0.744 -12.383 1.00 95.00 394 ALA A O 1
ATOM 3248 N N . GLN A 1 395 ? -15.994 -1.527 -10.389 1.00 93.31 395 GLN A N 1
ATOM 3249 C CA . GLN A 1 395 ? -17.078 -0.566 -10.193 1.00 93.31 395 GLN A CA 1
ATOM 3250 C C . GLN A 1 395 ? -16.954 0.111 -8.825 1.00 93.31 395 GLN A C 1
ATOM 3252 O O . GLN A 1 395 ? -16.577 -0.516 -7.830 1.00 93.31 395 GLN A O 1
ATOM 3257 N N . ARG A 1 396 ? -17.318 1.398 -8.779 1.00 93.94 396 ARG A N 1
ATOM 3258 C CA . ARG A 1 396 ? -17.331 2.225 -7.565 1.00 93.94 396 ARG A CA 1
ATOM 3259 C C . ARG A 1 396 ? -18.677 2.903 -7.331 1.00 93.94 396 ARG A C 1
ATOM 3261 O O . ARG A 1 396 ? -19.314 3.375 -8.271 1.00 93.94 396 ARG A O 1
ATOM 3268 N N . ASP A 1 397 ? -19.039 3.024 -6.056 1.00 89.31 397 ASP A N 1
ATOM 3269 C CA . ASP A 1 397 ? -20.275 3.681 -5.604 1.00 89.31 397 ASP A CA 1
ATOM 3270 C C . ASP A 1 397 ? -20.069 5.153 -5.211 1.00 89.31 397 ASP A C 1
ATOM 3272 O O . ASP A 1 397 ? -21.025 5.925 -5.156 1.00 89.31 397 ASP A O 1
ATOM 3276 N N . VAL A 1 398 ? -18.826 5.548 -4.920 1.00 93.81 398 VAL A N 1
ATOM 3277 C CA . VAL A 1 398 ? -18.451 6.907 -4.506 1.00 93.81 398 VAL A CA 1
ATOM 3278 C C . VAL A 1 398 ? -17.579 7.524 -5.590 1.00 93.81 398 VAL A C 1
ATOM 3280 O O . VAL A 1 398 ? -16.670 6.876 -6.105 1.00 93.81 398 VAL A O 1
ATOM 3283 N N . LEU A 1 399 ? -17.871 8.772 -5.961 1.00 97.00 399 LEU A N 1
ATOM 3284 C CA . LEU A 1 399 ? -17.053 9.522 -6.912 1.00 97.00 399 LEU A CA 1
ATOM 3285 C C . LEU A 1 399 ? -15.706 9.915 -6.276 1.00 97.00 399 LEU A C 1
ATOM 3287 O O . LEU A 1 399 ? -15.711 10.341 -5.116 1.00 97.00 399 LEU A O 1
ATOM 3291 N N . PRO A 1 400 ? -14.582 9.845 -7.015 1.00 98.06 400 PRO A N 1
ATOM 3292 C CA . PRO A 1 400 ? -13.268 10.263 -6.525 1.00 98.06 400 PRO A CA 1
ATOM 3293 C C . PRO A 1 400 ? -13.248 11.667 -5.907 1.00 98.06 400 PRO A C 1
ATOM 3295 O O . PRO A 1 400 ? -12.652 11.885 -4.855 1.00 98.06 400 PRO A O 1
ATOM 3298 N N . GLU A 1 401 ? -13.967 12.612 -6.515 1.00 98.12 401 GLU A N 1
ATOM 3299 C CA . GLU A 1 401 ? -14.082 14.001 -6.058 1.00 98.12 401 GLU A CA 1
ATOM 3300 C C . GLU A 1 401 ? -14.744 14.071 -4.678 1.00 98.12 401 GLU A C 1
ATOM 3302 O O . GLU A 1 401 ? -14.268 14.768 -3.780 1.00 98.12 40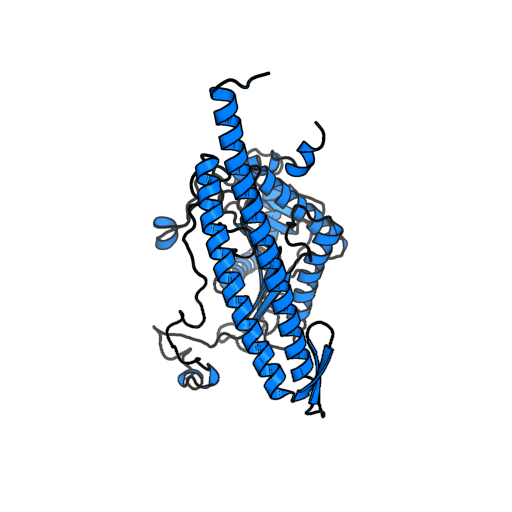1 GLU A O 1
ATOM 3307 N N . ARG A 1 402 ? -15.814 13.290 -4.481 1.00 97.50 402 ARG A N 1
ATOM 3308 C CA . ARG A 1 402 ? -16.537 13.229 -3.208 1.00 97.50 402 ARG A CA 1
ATOM 3309 C C . ARG A 1 402 ? -15.715 12.534 -2.126 1.00 97.50 402 ARG A C 1
ATOM 3311 O O . ARG A 1 402 ? -15.722 12.983 -0.983 1.00 97.50 402 ARG A O 1
ATOM 3318 N N . ALA A 1 403 ? -15.006 11.461 -2.470 1.00 98.06 403 ALA A N 1
ATOM 3319 C CA . ALA A 1 403 ? -14.101 10.785 -1.545 1.00 98.06 403 ALA A CA 1
ATOM 3320 C C . ALA A 1 403 ? -12.991 11.735 -1.066 1.00 98.06 403 ALA A C 1
ATOM 3322 O O . ALA A 1 403 ? -12.743 11.841 0.137 1.00 98.06 403 ALA A O 1
ATOM 3323 N N . ALA A 1 404 ? -12.385 12.488 -1.989 1.00 98.44 404 ALA A N 1
ATOM 3324 C CA . ALA A 1 404 ? -11.356 13.466 -1.663 1.00 98.44 404 ALA A CA 1
ATOM 3325 C C . ALA A 1 404 ? -11.891 14.594 -0.771 1.00 98.44 404 ALA A C 1
ATOM 3327 O O . ALA A 1 404 ? -11.241 14.981 0.199 1.00 98.44 404 ALA A O 1
ATOM 3328 N N . GLU A 1 405 ? -13.093 15.098 -1.063 1.00 97.75 405 GLU A N 1
ATOM 3329 C CA . GLU A 1 405 ? -13.762 16.114 -0.250 1.00 97.75 405 GLU A CA 1
ATOM 3330 C C . GLU A 1 405 ? -13.986 15.646 1.197 1.00 97.75 405 GLU A C 1
ATOM 3332 O O . GLU A 1 405 ? -13.641 16.368 2.135 1.00 97.75 405 GLU A O 1
ATOM 3337 N N . LEU A 1 406 ? -14.501 14.428 1.386 1.00 97.44 406 LEU A N 1
ATOM 3338 C CA . LEU A 1 406 ? -14.733 13.848 2.713 1.00 97.44 406 LEU A CA 1
ATOM 3339 C C . LEU A 1 406 ? -13.427 13.699 3.509 1.00 97.44 406 LEU A C 1
ATOM 3341 O O . LEU A 1 406 ? -13.362 14.077 4.682 1.00 97.44 406 LEU A O 1
ATOM 3345 N N . LEU A 1 407 ? -12.358 13.220 2.868 1.00 98.12 407 LEU A N 1
ATOM 3346 C CA . LEU A 1 407 ? -11.043 13.109 3.507 1.00 98.12 407 LEU A CA 1
ATOM 3347 C C . LEU A 1 407 ? -10.460 14.488 3.873 1.00 98.12 407 LEU A C 1
ATOM 3349 O O . LEU A 1 407 ? -9.892 14.645 4.957 1.00 98.12 407 LEU A O 1
ATOM 3353 N N . ARG A 1 408 ? -10.641 15.513 3.024 1.00 97.31 408 ARG A N 1
ATOM 3354 C CA . ARG A 1 408 ? -10.224 16.901 3.314 1.00 97.31 408 ARG A CA 1
ATOM 3355 C C . ARG A 1 408 ? -10.961 17.512 4.505 1.00 97.31 408 ARG A C 1
ATOM 3357 O O . ARG A 1 408 ? -10.347 18.233 5.289 1.00 97.31 408 ARG A O 1
ATOM 3364 N N . GLN A 1 409 ? -12.256 17.232 4.643 1.00 96.75 409 GLN A N 1
ATOM 3365 C CA . GLN A 1 409 ? -13.094 17.739 5.738 1.00 96.75 409 GLN A CA 1
ATOM 3366 C C . GLN A 1 409 ? -12.809 17.047 7.079 1.00 96.75 409 GLN A C 1
ATOM 3368 O O . GLN A 1 409 ? -13.187 17.556 8.133 1.00 96.75 409 GLN A O 1
ATOM 3373 N N . THR A 1 410 ? -12.123 15.904 7.052 1.00 97.31 410 THR A N 1
ATOM 3374 C CA . THR A 1 410 ? -11.797 15.144 8.257 1.00 97.31 410 THR A CA 1
ATOM 3375 C C . THR A 1 410 ? -10.660 15.814 9.050 1.00 97.31 410 THR A C 1
ATOM 3377 O O . THR A 1 410 ? -9.673 16.234 8.447 1.00 97.31 410 THR A O 1
ATOM 3380 N N . PRO A 1 411 ? -10.736 15.925 10.392 1.00 96.62 411 PRO A N 1
ATOM 3381 C CA . PRO A 1 411 ? -9.684 16.563 11.186 1.00 96.62 411 PRO A CA 1
ATOM 3382 C C . PRO A 1 411 ? -8.317 15.873 11.070 1.00 96.62 411 PRO A C 1
ATOM 3384 O O . PRO A 1 411 ? -8.235 14.652 10.953 1.00 96.62 411 PRO A O 1
ATOM 3387 N N . ALA A 1 412 ? -7.241 16.655 11.199 1.00 94.94 412 ALA A N 1
ATOM 3388 C CA . ALA A 1 412 ? -5.854 16.170 11.211 1.00 94.94 412 ALA A CA 1
ATOM 3389 C C . ALA A 1 412 ? -5.362 15.699 12.599 1.00 94.94 412 ALA A C 1
ATOM 3391 O O . ALA A 1 412 ? -4.235 15.225 12.732 1.00 94.94 412 ALA A O 1
ATOM 3392 N N . VAL A 1 413 ? -6.187 15.836 13.645 1.00 96.06 413 VAL A N 1
ATOM 3393 C CA . VAL A 1 413 ? -5.904 15.336 15.002 1.00 96.06 413 VAL A CA 1
ATOM 3394 C C . VAL A 1 413 ? -6.689 14.050 15.220 1.00 96.06 413 VAL A C 1
ATOM 3396 O O . VAL A 1 413 ? -7.895 14.027 14.991 1.00 96.06 413 VAL A O 1
ATOM 3399 N N . HIS A 1 414 ? -6.016 12.986 15.655 1.00 96.56 414 HIS A N 1
ATOM 3400 C CA . HIS A 1 414 ? -6.628 11.667 15.813 1.00 96.56 414 HIS A CA 1
ATOM 3401 C C . HIS A 1 414 ? -7.725 11.668 16.888 1.00 96.56 414 HIS A C 1
ATOM 3403 O O . HIS A 1 414 ? -7.519 12.200 17.980 1.00 96.56 414 HIS A O 1
ATOM 3409 N N . TYR A 1 415 ? -8.862 11.021 16.616 1.00 94.69 415 TYR A N 1
ATOM 3410 C CA . TYR A 1 415 ? -10.054 11.050 17.473 1.00 94.69 415 TYR A CA 1
ATOM 3411 C C . TYR A 1 415 ? -9.784 10.577 18.912 1.00 94.69 415 TYR A C 1
ATOM 3413 O O . TYR A 1 415 ? -10.341 11.120 19.864 1.00 94.69 415 TYR A O 1
ATOM 34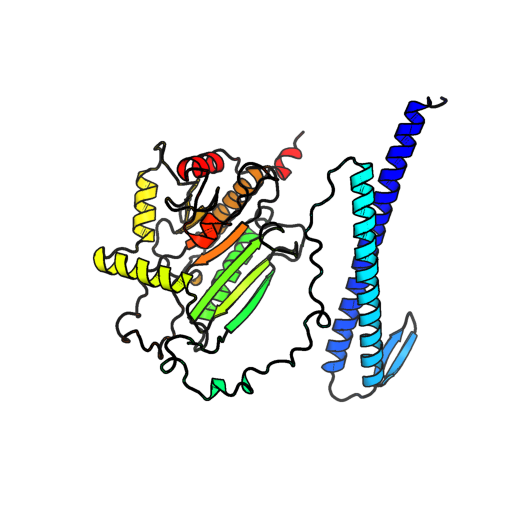21 N N . THR A 1 416 ? -8.862 9.628 19.105 1.00 92.06 416 THR A N 1
ATOM 3422 C CA . THR A 1 416 ? -8.452 9.146 20.443 1.00 92.06 416 THR A CA 1
ATOM 3423 C C . THR A 1 416 ? -7.680 10.177 21.274 1.00 92.06 416 THR A C 1
ATOM 3425 O O . THR A 1 416 ? -7.556 10.018 22.488 1.00 92.06 416 THR A O 1
ATOM 3428 N N . GLN A 1 417 ? -7.153 11.236 20.655 1.00 88.44 417 GLN A N 1
ATOM 3429 C CA . GLN A 1 417 ? -6.436 12.312 21.345 1.00 88.44 417 GLN A CA 1
ATOM 3430 C C . GLN A 1 417 ? -7.369 13.463 21.743 1.00 88.44 417 GLN A C 1
ATOM 3432 O O . GLN A 1 417 ? -7.079 14.178 22.699 1.00 88.44 417 GLN A O 1
ATOM 3437 N N . THR A 1 418 ? -8.508 13.612 21.063 1.00 72.19 418 THR A N 1
ATOM 3438 C CA . THR A 1 418 ? -9.495 14.672 21.321 1.00 72.19 418 THR A CA 1
ATOM 3439 C C . THR A 1 418 ? -10.304 14.429 22.602 1.00 72.19 418 THR A C 1
ATOM 3441 O O . THR A 1 418 ? -10.678 15.379 23.280 1.00 72.19 418 THR A O 1
ATOM 3444 N N . VAL A 1 419 ? -10.516 13.167 22.992 1.00 55.75 419 VAL A N 1
ATOM 3445 C CA . VAL A 1 419 ? -11.338 12.785 24.163 1.00 55.75 419 VAL A CA 1
ATOM 3446 C C . VAL A 1 419 ? -10.669 13.118 25.512 1.00 55.75 419 VAL A C 1
ATOM 3448 O O . VAL A 1 419 ? -11.328 13.143 26.542 1.00 55.75 419 VAL A O 1
ATOM 3451 N N . LYS A 1 420 ? -9.368 13.439 25.545 1.00 44.38 420 LYS A N 1
ATOM 3452 C CA . LYS A 1 420 ? -8.648 13.750 26.799 1.00 44.38 420 LYS A CA 1
ATOM 3453 C C . LYS A 1 420 ? -8.828 15.189 27.319 1.00 44.38 420 LYS A C 1
ATOM 3455 O O . LYS A 1 420 ? -8.141 15.557 28.268 1.00 44.38 420 LYS A O 1
ATOM 3460 N N . GLN A 1 421 ? -9.692 16.006 26.710 1.00 33.84 421 GLN A N 1
ATOM 3461 C CA . GLN A 1 421 ? -9.887 17.421 27.079 1.00 33.84 421 GLN A CA 1
ATOM 3462 C C . GLN A 1 421 ? -11.272 17.765 27.661 1.00 33.84 421 GLN A C 1
ATOM 3464 O O . GLN A 1 421 ? -11.572 18.948 27.811 1.00 33.84 421 GLN A O 1
ATOM 3469 N N . SER A 1 422 ? -12.098 16.776 28.010 1.00 31.36 422 SER A N 1
ATOM 3470 C CA . SER A 1 422 ? -13.407 16.988 28.655 1.00 31.36 422 SER A CA 1
ATOM 3471 C C . SER A 1 422 ? -13.430 16.529 30.102 1.00 31.36 422 SER A C 1
ATOM 3473 O O . SER A 1 422 ? -13.053 15.352 30.316 1.00 31.36 422 SER A O 1
#